Protein AF-A0A7S2BYT8-F1 (afdb_monomer_lite)

Sequence (393 aa):
KITMNSSASRPVAQESTTLRAGLRQRKKKETPEDKERKNKELLTGVGEGGPAVGTDPTHGAGPMPENIWKCVNWSHREPVKARQEAASAVQFDFLLILTKPIIPLFMLLALGQVWNGLISSLFIGHALRRWVPQMSHEAHHLLCALCGAIHTLLGVSAKQVEDYANSAEGQVLHLAWSIGFKDILAIMHMCMLGSTTTAMSALGNEPSYAASFAGGIALRIAIAQDSVRGLGIIRMLGGRVETFLRSVGIVLDAAEEVVAYSGGGIGDCGGGPLRMLFGDGAPARWASVALKVWLMLLPALSAMQWLQRTIHAGRNVGKRWKFTRFVQRAMLAFLGIVQVFLIGRMELNASNGALDNFWVAMLIGCVGESLMATYDIRGPVRQILFLVLFLAI

pLDDT: mean 72.39, std 18.01, range [28.66, 96.56]

Organism: NCBI:txid327968

Radius of gyration: 27.65 Å; chains: 1; bounding box: 94×71×90 Å

Foldseek 3Di:
DDDDDDDDDDDDDDDDDDDDDDDDPDDDDQDPVNVVVVVVCVVPVDDPDDDDDPDDLQPFFPDQDPDPVVNVVGAGPCLQVLLLVLQQVCVLVLCLLLCLVPVQVVCCLVPLDRDDSVVVSVVVSVCSVPPDDRDGSLVSLQSLLQSLQVVQQQLDDPVLSVVSSPDDPDAFREGDHFDDPSLVLVLVSQLLSLLSSCQNSVGADDQGSLLSSLLNLLLNLLLLDPVNCVPVVSVVVSVVVQVVCVVSRHHYPRCCLQFPADQVDPPLPPWFPLCVVPNPDPRSVVVQVVVLVVLLVNLVVSLVNLVVVLVVLVVVPPDPPSVVVNVSSNSSSVSSVSVSVVSVSHRNRGDGHRSVVSSSVSSVSSVSSNVCNVVVPDDPSSVVSSVCSVVVD

Secondary structure (DSSP, 8-state):
--------------------S----------HHHHHHHHHHHHHS--TT---S---TTTTS-SPPSSHHHHHT---SSHHHHHHHHHHHHHHHHHHHHHTTHHHHHHHHHHS----HHHHHHHHHHHHHHHPPPPPHHHHHHHHHHHHHHHHHH---HHHHHHHHTSPTT--EEE-----HHHHHHHHHHHHHHHHHHHHHT-SSPPPHHHHHHHHHHHHHHHH-HHHHTSHHHHHHHHHHHHHHHHTTEEEPPTTTTT----S-TT-TT--HHHHHH-SSHHHHHHHHHHHHHHHHHHHHHHHHHHHHHHHHHTTTTSTTHHHHHHHHHHHHHHHHHHHHHHHH--TTS---HHHHHHHHHHHHHHHHHHHHHTT--THHHHHHHHHHHHH-

Structure (mmCIF, N/CA/C/O backbone):
data_AF-A0A7S2BYT8-F1
#
_entry.id   AF-A0A7S2BYT8-F1
#
loop_
_atom_site.group_PDB
_atom_site.id
_atom_site.type_symbol
_atom_site.label_atom_id
_atom_site.label_alt_id
_atom_site.label_comp_id
_atom_site.label_asym_id
_atom_site.label_entity_id
_atom_site.label_seq_id
_atom_site.pdbx_PDB_ins_code
_atom_site.Cartn_x
_atom_site.Cartn_y
_atom_site.Cartn_z
_atom_site.occupancy
_atom_site.B_iso_or_equiv
_atom_site.auth_seq_id
_atom_site.auth_comp_id
_atom_site.auth_asym_id
_atom_site.auth_atom_id
_atom_site.pdbx_PDB_model_num
ATOM 1 N N . LYS A 1 1 ? -62.767 -44.418 58.465 1.00 35.66 1 LYS A N 1
ATOM 2 C CA . LYS A 1 1 ? -61.473 -43.866 58.935 1.00 35.66 1 LYS A CA 1
ATOM 3 C C . LYS A 1 1 ? -61.222 -42.558 58.183 1.00 35.66 1 LYS A C 1
ATOM 5 O O . LYS A 1 1 ? -61.070 -42.618 56.979 1.00 35.66 1 LYS A O 1
ATOM 10 N N . ILE A 1 2 ? -61.298 -41.439 58.911 1.00 35.84 2 ILE A N 1
ATOM 11 C CA . ILE A 1 2 ? -60.624 -40.135 58.723 1.00 35.84 2 ILE A CA 1
ATOM 12 C C . ILE A 1 2 ? -60.634 -39.496 57.309 1.00 35.84 2 ILE A C 1
ATOM 14 O O . ILE A 1 2 ? -59.813 -39.805 56.457 1.00 35.84 2 ILE A O 1
ATOM 18 N N . THR A 1 3 ? -61.612 -38.602 57.132 1.00 30.55 3 THR A N 1
ATOM 19 C CA . THR A 1 3 ? -61.556 -37.177 56.720 1.00 30.55 3 THR A CA 1
ATOM 20 C C . THR A 1 3 ? -60.472 -36.574 55.796 1.00 30.55 3 THR A C 1
ATOM 22 O O . THR A 1 3 ? -59.283 -36.640 56.070 1.00 30.55 3 THR A O 1
ATOM 25 N N . MET A 1 4 ? -61.009 -35.733 54.888 1.00 30.84 4 MET A N 1
ATOM 26 C CA . MET A 1 4 ? -60.652 -34.334 54.540 1.00 30.84 4 MET A CA 1
ATOM 27 C C . MET A 1 4 ? -59.650 -33.999 53.415 1.00 30.84 4 MET A C 1
ATOM 29 O O . MET A 1 4 ? -58.454 -34.231 53.515 1.00 30.84 4 MET A O 1
ATOM 33 N N . ASN A 1 5 ? -60.214 -33.318 52.400 1.00 30.22 5 ASN A N 1
ATOM 34 C CA . ASN A 1 5 ? -59.832 -32.033 51.786 1.00 30.22 5 ASN A CA 1
ATOM 35 C C . ASN A 1 5 ? -58.356 -31.600 51.789 1.00 30.22 5 ASN A C 1
ATOM 37 O O . ASN A 1 5 ? -57.797 -31.358 52.851 1.00 30.22 5 ASN A O 1
ATOM 41 N N . SER A 1 6 ? -57.839 -31.220 50.611 1.00 31.66 6 SER A N 1
ATOM 42 C CA . SER A 1 6 ? -57.156 -29.926 50.446 1.00 31.66 6 SER A CA 1
ATOM 43 C C . SER A 1 6 ? -56.941 -29.547 48.974 1.00 31.66 6 SER A C 1
ATOM 45 O O . SER A 1 6 ? -56.678 -30.370 48.105 1.00 31.66 6 SER A O 1
ATOM 47 N N . SER A 1 7 ? -57.089 -28.249 48.766 1.00 29.41 7 SER A N 1
ATOM 48 C CA . SER A 1 7 ? -57.000 -27.378 47.603 1.00 29.41 7 SER A CA 1
ATOM 49 C C . SER A 1 7 ? -55.646 -27.274 46.881 1.00 29.41 7 SER A C 1
ATOM 51 O O . SER A 1 7 ? -54.592 -27.414 47.487 1.00 29.41 7 SER A O 1
ATOM 53 N N . ALA A 1 8 ? -55.752 -26.775 45.640 1.00 28.67 8 ALA A N 1
ATOM 54 C CA . ALA A 1 8 ? -54.852 -25.831 44.964 1.00 28.67 8 ALA A CA 1
ATOM 55 C C . ALA A 1 8 ? -53.431 -26.284 44.578 1.00 28.67 8 ALA A C 1
ATOM 57 O O . ALA A 1 8 ? -52.558 -26.474 45.414 1.00 28.67 8 ALA A O 1
ATOM 58 N N . SER A 1 9 ? -53.132 -26.234 43.276 1.00 32.62 9 SER A N 1
ATOM 59 C CA . SER A 1 9 ? -52.253 -25.197 42.696 1.00 32.62 9 SER A CA 1
ATOM 60 C C . SER A 1 9 ? -51.959 -25.468 41.213 1.00 32.62 9 SER A C 1
ATOM 62 O O . SER A 1 9 ? -51.656 -26.581 40.796 1.00 32.62 9 SER A O 1
ATOM 64 N N . ARG A 1 10 ? -52.068 -24.409 40.401 1.00 28.66 10 ARG A N 1
ATOM 65 C CA . ARG A 1 10 ? -51.548 -24.337 39.029 1.00 28.66 10 ARG A CA 1
ATOM 66 C C . ARG A 1 10 ? -50.018 -24.404 39.044 1.00 28.66 10 ARG A C 1
ATOM 68 O O . ARG A 1 10 ? -49.417 -23.746 39.892 1.00 28.66 10 ARG A O 1
ATOM 75 N N . PRO A 1 11 ? -49.412 -24.929 37.972 1.00 34.69 11 PRO A N 1
ATOM 76 C CA . PRO A 1 11 ? -48.215 -24.328 37.419 1.00 34.69 11 PRO A CA 1
ATOM 77 C C . PRO A 1 11 ? -48.515 -23.686 36.061 1.00 34.69 11 PRO A C 1
ATOM 79 O O . PRO A 1 11 ? -48.982 -24.310 35.111 1.00 34.69 11 PRO A O 1
ATOM 82 N N . VAL A 1 12 ? -48.230 -22.390 36.014 1.00 30.38 12 VAL A N 1
ATOM 83 C CA . VAL A 1 12 ? -47.932 -21.617 34.810 1.00 30.38 12 VAL A CA 1
ATOM 84 C C . VAL A 1 12 ? -46.580 -22.094 34.276 1.00 30.38 12 VAL A C 1
ATOM 86 O O . VAL A 1 12 ? -45.633 -22.116 35.056 1.00 30.38 12 VAL A O 1
ATOM 89 N N . ALA A 1 13 ? -46.489 -22.427 32.983 1.00 29.41 13 ALA A N 1
ATOM 90 C CA . ALA A 1 13 ? -45.403 -22.046 32.061 1.00 29.41 13 ALA A CA 1
ATOM 91 C C . ALA A 1 13 ? -45.351 -22.979 30.837 1.00 29.41 13 ALA A C 1
ATOM 93 O O . ALA A 1 13 ? -45.158 -24.179 30.985 1.00 29.41 13 ALA A O 1
ATOM 94 N N . GLN A 1 14 ? -45.445 -22.412 29.631 1.00 30.28 14 GLN A N 1
ATOM 95 C CA . GLN A 1 14 ? -44.330 -22.292 28.674 1.00 30.28 14 GLN A CA 1
ATOM 96 C C . GLN A 1 14 ? -44.887 -21.991 27.275 1.00 30.28 14 GLN A C 1
ATOM 98 O O . GLN A 1 14 ? -45.124 -22.888 26.473 1.00 30.28 14 GLN A O 1
ATOM 103 N N . GLU A 1 15 ? -45.056 -20.704 26.969 1.00 30.25 15 GLU A N 1
ATOM 104 C CA . GLU A 1 15 ? -45.184 -20.245 25.586 1.00 30.25 15 GLU A CA 1
ATOM 105 C C . GLU A 1 15 ? -43.795 -19.898 25.035 1.00 30.25 15 GLU A C 1
ATOM 107 O O . GLU A 1 15 ? -43.115 -18.973 25.481 1.00 30.25 15 GLU A O 1
ATOM 112 N N . SER A 1 16 ? -43.379 -20.753 24.102 1.00 32.94 16 SER A N 1
ATOM 113 C CA . SER A 1 16 ? -42.580 -20.512 22.898 1.00 32.94 16 SER A CA 1
ATOM 114 C C . SER A 1 16 ? -41.563 -19.361 22.887 1.00 32.94 16 SER A C 1
ATOM 116 O O . SER A 1 16 ? -41.857 -18.188 22.653 1.00 32.94 16 SER A O 1
ATOM 118 N N . THR A 1 17 ? -40.302 -19.777 22.943 1.00 35.19 17 THR A N 1
ATOM 119 C CA . THR A 1 17 ? -39.121 -19.129 22.371 1.00 35.19 17 THR A CA 1
ATOM 120 C C . THR A 1 17 ? -39.248 -18.889 20.862 1.00 35.19 17 THR A C 1
ATOM 122 O O . THR A 1 17 ? -38.804 -19.707 20.066 1.00 35.19 17 THR A O 1
ATOM 125 N N . THR A 1 18 ? -39.748 -17.724 20.466 1.00 36.09 18 THR A N 1
ATOM 126 C CA . THR A 1 18 ? -39.508 -17.136 19.136 1.00 36.09 18 THR A CA 1
ATOM 127 C C . THR A 1 18 ? -39.785 -15.645 19.234 1.00 36.09 18 THR A C 1
ATOM 129 O O . THR A 1 18 ? -40.940 -15.257 19.182 1.00 36.09 18 THR A O 1
ATOM 132 N N . LEU A 1 19 ? -38.736 -14.841 19.473 1.00 35.00 19 LEU A N 1
ATOM 133 C CA . LEU A 1 19 ? -38.601 -13.386 19.223 1.00 35.00 19 LEU A CA 1
ATOM 134 C C . LEU A 1 19 ? -37.471 -12.826 20.114 1.00 35.00 19 LEU A C 1
ATOM 136 O O . LEU A 1 19 ? -37.696 -12.171 21.130 1.00 35.00 19 LEU A O 1
ATOM 140 N N . ARG A 1 20 ? -36.210 -13.107 19.760 1.00 34.44 20 ARG A N 1
ATOM 141 C CA . ARG A 1 20 ? -35.037 -12.529 20.449 1.00 34.44 20 ARG A CA 1
ATOM 142 C C . ARG A 1 20 ? -33.909 -12.132 19.491 1.00 34.44 20 ARG A C 1
ATOM 144 O O . ARG A 1 20 ? -32.735 -12.342 19.771 1.00 34.44 20 ARG A O 1
ATOM 151 N N . ALA A 1 21 ? -34.268 -11.504 18.374 1.00 39.38 21 ALA A N 1
ATOM 152 C CA . ALA A 1 21 ? -33.328 -10.859 17.457 1.00 39.38 21 ALA A CA 1
ATOM 153 C C . ALA A 1 21 ? -33.756 -9.398 17.239 1.00 39.38 21 ALA A C 1
ATOM 155 O O . ALA A 1 21 ? -34.408 -9.063 16.260 1.00 39.38 21 ALA A O 1
ATOM 156 N N . GLY A 1 22 ? -33.462 -8.532 18.213 1.00 39.66 22 GLY A N 1
ATOM 157 C CA . GLY A 1 22 ? -33.889 -7.130 18.147 1.00 39.66 22 GLY A CA 1
ATOM 158 C C . GLY A 1 22 ? -33.579 -6.285 19.380 1.00 39.66 22 GLY A C 1
ATOM 159 O O . GLY A 1 22 ? -34.339 -5.378 19.699 1.00 39.66 22 GLY A O 1
ATOM 160 N N . LEU A 1 23 ? -32.486 -6.555 20.102 1.00 37.31 23 LEU A N 1
ATOM 161 C CA . LEU A 1 23 ? -32.056 -5.688 21.204 1.00 37.31 23 LEU A CA 1
ATOM 162 C C . LEU A 1 23 ? -31.049 -4.652 20.701 1.00 37.31 23 LEU A C 1
ATOM 164 O O . LEU A 1 23 ? -29.837 -4.780 20.866 1.00 37.31 23 LEU A O 1
ATOM 168 N N . ARG A 1 24 ? -31.601 -3.582 20.111 1.00 42.53 24 ARG A N 1
ATOM 169 C CA . ARG A 1 24 ? -31.005 -2.242 20.157 1.00 42.53 24 ARG A CA 1
ATOM 170 C C . ARG A 1 24 ? -30.608 -1.955 21.605 1.00 42.53 24 ARG A C 1
ATOM 172 O O . ARG A 1 24 ? -31.436 -2.082 22.507 1.00 42.53 24 ARG A O 1
ATOM 179 N N . GLN A 1 25 ? -29.359 -1.549 21.818 1.00 39.81 25 GLN A N 1
ATOM 180 C CA . GLN A 1 25 ? -28.901 -1.008 23.092 1.00 39.81 25 GLN A CA 1
ATOM 181 C C . GLN A 1 25 ? -29.835 0.136 23.510 1.00 39.81 25 GLN A C 1
ATOM 183 O O . GLN A 1 25 ? -29.824 1.222 22.930 1.00 39.81 25 GLN A O 1
ATOM 188 N N . ARG A 1 26 ? -30.691 -0.125 24.501 1.00 39.91 26 ARG A N 1
ATOM 189 C CA . ARG A 1 26 ? -31.481 0.901 25.178 1.00 39.91 26 ARG A CA 1
ATOM 190 C C . ARG A 1 26 ? -30.476 1.835 25.854 1.00 39.91 26 ARG A C 1
ATOM 192 O O . ARG A 1 26 ? -29.801 1.416 26.793 1.00 39.91 26 ARG A O 1
ATOM 199 N N . LYS A 1 27 ? -30.361 3.080 25.373 1.00 49.31 27 LYS A N 1
ATOM 200 C CA . LYS A 1 27 ? -29.723 4.163 26.136 1.00 49.31 27 LYS A CA 1
ATOM 201 C C . LYS A 1 27 ? -30.329 4.138 27.540 1.00 49.31 27 LYS A C 1
ATOM 203 O O . LYS A 1 27 ? -31.553 4.166 27.681 1.00 49.31 27 LYS A O 1
ATOM 208 N N . LYS A 1 28 ? -29.474 4.005 28.556 1.00 49.78 28 LYS A N 1
ATOM 209 C CA . LYS A 1 28 ? -29.864 4.060 29.968 1.00 49.78 28 LYS A CA 1
ATOM 210 C C . LYS A 1 28 ? -30.660 5.357 30.165 1.00 49.78 28 LYS A C 1
ATOM 212 O O . LYS A 1 28 ? -30.205 6.414 29.738 1.00 49.78 28 LYS A O 1
ATOM 217 N N . LYS A 1 29 ? -31.878 5.257 30.702 1.00 47.19 29 LYS A N 1
ATOM 218 C CA . LYS A 1 29 ? -32.742 6.412 30.980 1.00 47.19 29 LYS A CA 1
ATOM 219 C C . LYS A 1 29 ? -32.016 7.255 32.036 1.00 47.19 29 LYS A C 1
ATOM 221 O O . LYS A 1 29 ? -31.912 6.799 33.169 1.00 47.19 29 LYS A O 1
ATOM 226 N N . GLU A 1 30 ? -31.441 8.390 31.630 1.00 51.91 30 GLU A N 1
ATOM 227 C CA . GLU A 1 30 ? -30.814 9.363 32.542 1.00 51.91 30 GLU A CA 1
ATOM 228 C C . GLU A 1 30 ? -31.842 9.743 33.618 1.00 51.91 30 GLU A C 1
ATOM 230 O O . GLU A 1 30 ? -32.995 10.063 33.297 1.00 51.91 30 GLU A O 1
ATOM 235 N N . THR A 1 31 ? -31.445 9.648 34.885 1.00 74.06 31 THR A N 1
ATOM 236 C CA . THR A 1 31 ? -32.266 10.078 36.019 1.00 74.06 31 THR A CA 1
ATOM 237 C C . THR A 1 31 ? -32.352 11.611 36.048 1.00 74.06 31 THR A C 1
ATOM 239 O O . THR A 1 31 ? -31.497 12.296 35.481 1.00 74.06 31 THR A O 1
ATOM 242 N N . PRO A 1 32 ? -33.396 12.190 36.666 1.00 66.69 32 PRO A N 1
ATOM 243 C CA . PRO A 1 32 ? -33.512 13.643 36.811 1.00 66.69 32 PRO A CA 1
ATOM 244 C C . PRO A 1 32 ? -32.309 14.261 37.545 1.00 66.69 32 PRO A C 1
ATOM 246 O O . PRO A 1 32 ? -31.858 15.334 37.156 1.00 66.69 32 PRO A O 1
ATOM 249 N N . GLU A 1 33 ? -31.717 13.535 38.494 1.00 68.81 33 GLU A N 1
ATOM 250 C CA . GLU A 1 33 ? -30.487 13.924 39.200 1.00 68.81 33 GLU A CA 1
ATOM 251 C C . GLU A 1 33 ? -29.271 14.020 38.260 1.00 68.81 33 GLU A C 1
ATOM 253 O O . GLU A 1 33 ? -28.490 14.968 38.350 1.00 68.81 33 GLU A O 1
ATOM 258 N N . ASP A 1 34 ? -29.140 13.098 37.297 1.00 65.88 34 ASP A N 1
ATOM 259 C CA . ASP A 1 34 ? -28.064 13.134 36.298 1.00 65.88 34 ASP A CA 1
ATOM 260 C C . ASP A 1 34 ? -28.212 14.338 35.352 1.00 65.88 34 ASP A C 1
ATOM 262 O O . ASP A 1 34 ? -27.218 14.959 34.969 1.00 65.88 34 ASP A O 1
ATOM 266 N N . LYS A 1 35 ? -29.449 14.715 34.996 1.00 73.19 35 LYS A N 1
ATOM 267 C CA . LYS A 1 35 ? -29.715 15.912 34.179 1.00 73.19 35 LYS A CA 1
ATOM 268 C C . LYS A 1 35 ? -29.424 17.204 34.931 1.00 73.19 35 LYS A C 1
ATOM 270 O O . LYS A 1 35 ? -28.887 18.139 34.341 1.00 73.19 35 LYS A O 1
ATOM 275 N N . GLU A 1 36 ? -29.765 17.259 36.213 1.00 70.12 36 GLU A N 1
ATOM 276 C CA . GLU A 1 36 ? -29.539 18.439 37.043 1.00 70.12 36 GLU A CA 1
ATOM 277 C C . GLU A 1 36 ? -28.046 18.648 37.329 1.00 70.12 36 GLU A C 1
ATOM 279 O O . GLU A 1 36 ? -27.558 19.779 37.263 1.00 70.12 36 GLU A O 1
ATOM 284 N N . ARG A 1 37 ? -27.285 17.559 37.515 1.00 68.31 37 ARG A N 1
ATOM 285 C CA . ARG A 1 37 ? -25.819 17.611 37.620 1.00 68.31 37 ARG A CA 1
ATOM 286 C C . ARG A 1 37 ? -25.174 18.141 36.339 1.00 68.31 37 ARG A C 1
ATOM 288 O O . ARG A 1 37 ? -24.348 19.044 36.398 1.00 68.31 37 ARG A O 1
ATOM 295 N N . LYS A 1 38 ? -25.622 17.655 35.180 1.00 66.88 38 LYS A N 1
ATOM 296 C CA . LYS A 1 38 ? -25.118 18.072 33.861 1.00 66.88 38 LYS A CA 1
ATOM 297 C C . LYS A 1 38 ? -25.449 19.533 33.533 1.00 66.88 38 LYS A C 1
ATOM 299 O O . LYS A 1 38 ? -24.630 20.229 32.945 1.00 66.88 38 LYS A O 1
ATOM 304 N N . ASN A 1 39 ? -26.623 20.019 33.943 1.00 70.44 39 ASN A N 1
ATOM 305 C CA . ASN A 1 39 ? -26.985 21.434 33.806 1.00 70.44 39 ASN A CA 1
ATOM 306 C C . ASN A 1 39 ? -26.178 22.337 34.747 1.00 70.44 39 ASN A C 1
ATOM 308 O O . ASN A 1 39 ? -25.783 23.424 34.335 1.00 70.44 39 ASN A O 1
ATOM 312 N N . LYS A 1 40 ? -25.892 21.893 35.980 1.00 65.06 40 LYS A N 1
ATOM 313 C CA . LYS A 1 40 ? -24.978 22.614 36.879 1.00 65.06 40 LYS A CA 1
ATOM 314 C C . LYS A 1 40 ? -23.565 22.687 36.302 1.00 65.06 40 LYS A C 1
ATOM 316 O O . LYS A 1 40 ? -22.995 23.768 36.300 1.00 65.06 40 LYS A O 1
ATOM 321 N N . GLU A 1 41 ? -23.050 21.592 35.742 1.00 61.78 41 GLU A N 1
ATOM 322 C CA . GLU A 1 41 ? -21.736 21.548 35.078 1.00 61.78 41 GLU A CA 1
ATOM 323 C C . GLU A 1 41 ? -21.664 22.468 33.837 1.00 61.78 41 GLU A C 1
ATOM 325 O O . GLU A 1 41 ? -20.648 23.124 33.615 1.00 61.78 41 GLU A O 1
ATOM 330 N N . LEU A 1 42 ? -22.747 22.578 33.056 1.00 55.38 42 LEU A N 1
ATOM 331 C CA . LEU A 1 42 ? -22.828 23.481 31.895 1.00 55.38 42 LEU A CA 1
ATOM 332 C C . LEU A 1 42 ? -22.886 24.968 32.277 1.00 55.38 42 LEU A C 1
ATOM 334 O O . LEU A 1 42 ? -22.424 25.809 31.510 1.00 55.38 42 LEU A O 1
ATOM 338 N N . LEU A 1 43 ? -23.459 25.296 33.437 1.00 55.62 43 LEU A N 1
ATOM 339 C CA . LEU A 1 43 ? -23.629 26.677 33.899 1.00 55.62 43 LEU A CA 1
ATOM 340 C C . LEU A 1 43 ? -22.423 27.205 34.682 1.00 55.62 43 LEU A C 1
ATOM 342 O O . LEU A 1 43 ? -22.191 28.411 34.678 1.00 55.62 43 LEU A O 1
ATOM 346 N N . THR A 1 44 ? -21.657 26.342 35.355 1.00 53.16 44 THR A N 1
ATOM 347 C CA . THR A 1 44 ? -20.528 26.785 36.186 1.00 53.16 44 THR A CA 1
ATOM 348 C C . THR A 1 44 ? -19.197 26.848 35.448 1.00 53.16 44 THR A C 1
ATOM 350 O O . THR A 1 44 ? -18.271 27.447 35.983 1.00 53.16 44 THR A O 1
ATOM 353 N N . GLY A 1 45 ? -19.058 26.252 34.255 1.00 45.59 45 GLY A N 1
ATOM 354 C CA . GLY A 1 45 ? -17.836 26.327 33.432 1.00 45.59 45 GLY A CA 1
ATOM 355 C C . GLY A 1 45 ? -16.558 25.764 34.082 1.00 45.59 45 GLY A C 1
ATOM 356 O O . GLY A 1 45 ? -15.499 25.762 33.462 1.00 45.59 45 GLY A O 1
ATOM 357 N N . VAL A 1 46 ? -16.651 25.263 35.314 1.00 46.47 46 VAL A N 1
ATOM 358 C CA . VAL A 1 46 ? -15.565 24.700 36.116 1.00 46.47 46 VAL A CA 1
ATOM 359 C C . VAL A 1 46 ? -15.976 23.277 36.470 1.00 46.47 46 VAL A C 1
ATOM 361 O O . VAL A 1 46 ? -16.462 22.984 37.559 1.00 46.47 46 VAL A O 1
ATOM 364 N N . GLY A 1 47 ? -15.853 22.399 35.481 1.00 38.00 47 GLY A N 1
ATOM 365 C CA . GLY A 1 47 ? -15.931 20.957 35.650 1.00 38.00 47 GLY A CA 1
ATOM 366 C C . GLY A 1 47 ? -14.626 20.352 35.161 1.00 38.00 47 GLY A C 1
ATOM 367 O O . GLY A 1 47 ? -14.321 20.410 33.970 1.00 38.00 47 GLY A O 1
ATOM 368 N N . GLU A 1 48 ? -13.842 19.786 36.076 1.00 43.78 48 GLU A N 1
ATOM 369 C CA . GLU A 1 48 ? -12.711 18.935 35.723 1.00 43.78 48 GLU A CA 1
ATOM 370 C C . GLU A 1 48 ? -13.204 17.775 34.839 1.00 43.78 48 GLU A C 1
ATOM 372 O O . GLU A 1 48 ? -13.931 16.889 35.283 1.00 43.78 48 GLU A O 1
ATOM 377 N N . GLY A 1 49 ? -12.785 17.772 33.570 1.00 38.22 49 GLY A N 1
ATOM 378 C CA . GLY A 1 49 ? -12.752 16.563 32.745 1.00 38.22 49 GLY A CA 1
ATOM 379 C C . GLY A 1 49 ? -14.016 16.188 31.960 1.00 38.22 49 GLY A C 1
ATOM 380 O O . GLY A 1 49 ? -14.384 15.015 31.946 1.00 38.22 49 GLY A O 1
ATOM 381 N N . GLY A 1 50 ? -14.624 17.119 31.219 1.00 28.84 50 GLY A N 1
ATOM 382 C CA . GLY A 1 50 ? -15.600 16.802 30.162 1.00 28.84 50 GLY A CA 1
ATOM 383 C C . GLY A 1 50 ? -15.514 17.796 28.994 1.00 28.84 50 GLY A C 1
ATOM 384 O O . GLY A 1 50 ? -15.410 18.991 29.252 1.00 28.84 50 GLY A O 1
ATOM 385 N N . PRO A 1 51 ? -15.505 17.351 27.720 1.00 36.22 51 PRO A N 1
ATOM 386 C CA . PRO A 1 51 ? -15.148 18.211 26.595 1.00 36.22 51 PRO A CA 1
ATOM 387 C C . PRO A 1 51 ? -16.262 19.216 26.289 1.00 36.22 51 PRO A C 1
ATOM 389 O O . PRO A 1 51 ? -17.395 18.839 25.979 1.00 36.22 51 PRO A O 1
ATOM 392 N N . ALA A 1 52 ? -15.913 20.500 26.355 1.00 33.34 52 ALA A N 1
ATOM 393 C CA . ALA A 1 52 ? -16.723 21.589 25.841 1.00 33.34 52 ALA A CA 1
ATOM 394 C C . ALA A 1 52 ? -16.819 21.505 24.309 1.00 33.34 52 ALA A C 1
ATOM 396 O O . ALA A 1 52 ? -15.883 21.108 23.613 1.00 33.34 52 ALA A O 1
ATOM 397 N N . VAL A 1 53 ? -17.987 21.882 23.797 1.00 38.19 53 VAL A N 1
ATOM 398 C CA . VAL A 1 53 ? -18.307 22.004 22.373 1.00 38.19 53 VAL A CA 1
ATOM 399 C C . VAL A 1 53 ? -17.336 23.003 21.736 1.00 38.19 53 VAL A C 1
ATOM 401 O O . VAL A 1 53 ? -17.413 24.197 21.997 1.00 38.19 53 VAL A O 1
ATOM 404 N N . GLY A 1 54 ? -16.397 22.487 20.941 1.00 35.62 54 GLY A N 1
ATOM 405 C CA . GLY A 1 54 ? -15.291 23.254 20.353 1.00 35.62 54 GLY A CA 1
ATOM 406 C C . GLY A 1 54 ? -13.950 22.515 20.375 1.00 35.62 54 GLY A C 1
ATOM 407 O O . GLY A 1 54 ? -12.901 23.147 20.359 1.00 35.62 54 GLY A O 1
ATOM 408 N N . THR A 1 55 ? -13.967 21.183 20.461 1.00 34.03 55 THR A N 1
ATOM 409 C CA . THR A 1 55 ? -12.762 20.362 20.572 1.00 34.03 55 THR A CA 1
ATOM 410 C C . THR A 1 55 ? -11.923 20.430 19.302 1.00 34.03 55 THR A C 1
ATOM 412 O O . THR A 1 55 ? -12.250 19.804 18.292 1.00 34.03 55 THR A O 1
ATOM 415 N N . ASP A 1 56 ? -10.826 21.172 19.409 1.00 38.78 56 ASP A N 1
ATOM 416 C CA . ASP A 1 56 ? -9.601 21.025 18.632 1.00 38.78 56 ASP A CA 1
ATOM 417 C C . ASP A 1 56 ? -9.296 19.522 18.408 1.00 38.78 56 ASP A C 1
ATOM 419 O O . ASP A 1 56 ? -9.416 18.727 19.350 1.00 38.78 56 ASP A O 1
ATOM 423 N N . PRO A 1 57 ? -8.907 19.079 17.196 1.00 43.56 57 PRO A N 1
ATOM 424 C CA . PRO A 1 57 ? -8.673 17.665 16.877 1.00 43.56 57 PRO A CA 1
ATOM 425 C C . PRO A 1 57 ? -7.468 17.028 17.606 1.00 43.56 57 PRO A C 1
ATOM 427 O O . PRO A 1 57 ? -7.071 15.916 17.278 1.00 43.56 57 PRO A O 1
ATOM 430 N N . THR A 1 58 ? -6.888 17.689 18.609 1.00 44.31 58 THR A N 1
ATOM 431 C CA . THR A 1 58 ? -5.736 17.233 19.408 1.00 44.31 58 THR A CA 1
ATOM 432 C C . THR A 1 58 ? -6.127 16.490 20.693 1.00 44.31 58 THR A C 1
ATOM 434 O O . THR A 1 58 ? -5.289 16.259 21.568 1.00 44.31 58 THR A O 1
ATOM 437 N N . HIS A 1 59 ? -7.390 16.081 20.846 1.00 45.69 59 HIS A N 1
ATOM 438 C CA . HIS A 1 59 ? -7.870 15.459 22.080 1.00 45.69 59 HIS A CA 1
ATOM 439 C C . HIS A 1 59 ? -7.390 14.009 22.274 1.00 45.69 59 HIS A C 1
ATOM 441 O O . HIS A 1 59 ? -8.132 13.047 22.091 1.00 45.69 59 HIS A O 1
ATOM 447 N N . GLY A 1 60 ? -6.168 13.866 22.791 1.00 49.66 60 GLY A N 1
ATOM 448 C CA . GLY A 1 60 ? -5.814 12.718 23.632 1.00 49.66 60 GLY A CA 1
ATOM 449 C C . GLY A 1 60 ? -4.334 12.358 23.713 1.00 49.66 60 GLY A C 1
ATOM 450 O O . GLY A 1 60 ? -3.956 11.547 24.564 1.00 49.66 60 GLY A O 1
ATOM 451 N N . ALA A 1 61 ? -3.489 13.010 22.924 1.00 50.62 61 ALA A N 1
ATOM 452 C CA . ALA A 1 61 ? -2.059 13.058 23.156 1.00 50.62 61 ALA A CA 1
ATOM 453 C C . ALA A 1 61 ? -1.683 14.546 23.240 1.00 50.62 61 ALA A C 1
ATOM 455 O O . ALA A 1 61 ? -1.985 15.302 22.323 1.00 50.62 61 ALA A O 1
ATOM 456 N N . GLY A 1 62 ? -1.151 14.995 24.387 1.00 52.56 62 GLY A N 1
ATOM 457 C CA . GLY A 1 62 ? -0.774 16.405 24.605 1.00 52.56 62 GLY A CA 1
ATOM 458 C C . GLY A 1 62 ? 0.217 16.920 23.547 1.00 52.56 62 GLY A C 1
ATOM 459 O O . GLY A 1 62 ? 0.646 16.129 22.714 1.00 52.56 62 GLY A O 1
ATOM 460 N N . PRO A 1 63 ? 0.617 18.205 23.560 1.00 57.91 63 PRO A N 1
ATOM 461 C CA . PRO A 1 63 ? 1.494 18.772 22.528 1.00 57.91 63 PRO A CA 1
ATOM 462 C C . PRO A 1 63 ? 2.711 17.877 22.249 1.00 57.91 63 PRO A C 1
ATOM 464 O O . PRO A 1 63 ? 3.261 17.275 23.179 1.00 57.91 63 PRO A O 1
ATOM 467 N N . MET A 1 64 ? 3.096 17.769 20.969 1.00 53.41 64 MET A N 1
ATOM 468 C CA . MET A 1 64 ? 4.224 16.933 20.551 1.00 53.41 64 MET A CA 1
ATOM 469 C C . MET A 1 64 ? 5.455 17.295 21.399 1.00 53.41 64 MET A C 1
ATOM 471 O O . MET A 1 64 ? 5.803 18.475 21.468 1.00 53.41 64 MET A O 1
ATOM 475 N N . PRO A 1 65 ? 6.097 16.329 22.079 1.00 61.34 65 PRO A N 1
ATOM 476 C CA . PRO A 1 65 ? 7.222 16.641 22.947 1.00 61.34 65 PRO A CA 1
ATOM 477 C C . PRO A 1 65 ? 8.383 17.252 22.159 1.00 61.34 65 PRO A C 1
ATOM 479 O O . PRO A 1 65 ? 8.745 16.761 21.097 1.00 61.34 65 PRO A O 1
ATOM 482 N N . GLU A 1 66 ? 9.040 18.266 22.716 1.00 68.38 66 GLU A N 1
ATOM 483 C CA . GLU A 1 66 ? 10.212 18.887 22.074 1.00 68.38 66 GLU A CA 1
ATOM 484 C C . GLU A 1 66 ? 11.451 17.971 22.077 1.00 68.38 66 GLU A C 1
ATOM 486 O O . GLU A 1 66 ? 12.385 18.153 21.303 1.00 68.38 66 GLU A O 1
ATOM 491 N N . ASN A 1 67 ? 11.474 16.961 22.952 1.00 64.56 67 ASN A N 1
ATOM 492 C CA . ASN A 1 67 ? 12.593 16.033 23.078 1.00 64.56 67 ASN A CA 1
ATOM 493 C C . ASN A 1 67 ? 12.320 14.737 22.298 1.00 64.56 67 ASN A C 1
ATOM 495 O O . ASN A 1 67 ? 11.345 14.038 22.579 1.00 64.56 67 ASN A O 1
ATOM 499 N N . ILE A 1 68 ? 13.244 14.371 21.404 1.00 62.66 68 ILE A N 1
ATOM 500 C CA . ILE A 1 68 ? 13.201 13.159 20.565 1.00 62.66 68 ILE A CA 1
ATOM 501 C C . ILE A 1 68 ? 12.927 11.897 21.400 1.00 62.66 68 ILE A C 1
ATOM 503 O O . ILE A 1 68 ? 12.104 11.065 21.024 1.00 62.66 68 ILE A O 1
ATOM 507 N N . TRP A 1 69 ? 13.538 11.770 22.580 1.00 58.00 69 TRP A N 1
ATOM 508 C CA . TRP A 1 69 ? 13.344 10.614 23.463 1.00 58.00 69 TRP A CA 1
ATOM 509 C C . TRP A 1 69 ? 11.986 10.612 24.169 1.00 58.00 69 TRP A C 1
ATOM 511 O O . TRP A 1 69 ? 11.462 9.554 24.518 1.00 58.00 69 TRP A O 1
ATOM 521 N N . LYS A 1 70 ? 11.381 11.790 24.364 1.00 55.25 70 LYS A N 1
ATOM 522 C CA . LYS A 1 70 ? 10.008 11.899 24.868 1.00 55.25 70 LYS A CA 1
ATOM 523 C C . LYS A 1 70 ? 8.986 11.593 23.774 1.00 55.25 70 LYS A C 1
ATOM 525 O O . LYS A 1 70 ? 7.963 11.012 24.109 1.00 55.25 70 LYS A O 1
ATOM 530 N N . CYS A 1 71 ? 9.275 11.877 22.501 1.00 56.91 71 CYS A N 1
ATOM 531 C CA . CYS A 1 71 ? 8.437 11.441 21.374 1.00 56.91 71 CYS A CA 1
ATOM 532 C C . CYS A 1 71 ? 8.326 9.914 21.290 1.00 56.91 71 CYS A C 1
ATOM 534 O O . CYS A 1 71 ? 7.252 9.399 21.002 1.00 56.91 71 CYS A O 1
ATOM 536 N N . VAL A 1 72 ? 9.400 9.182 21.611 1.00 50.88 72 VAL A N 1
ATOM 537 C CA . VAL A 1 72 ? 9.391 7.705 21.649 1.00 50.88 72 VAL A CA 1
ATOM 538 C C . VAL A 1 72 ? 8.474 7.158 22.753 1.00 50.88 72 VAL A C 1
ATOM 540 O O . VAL A 1 72 ? 7.848 6.116 22.577 1.00 50.88 72 VAL A O 1
ATOM 543 N N . ASN A 1 73 ? 8.361 7.871 23.877 1.00 50.25 73 ASN A N 1
ATOM 544 C CA . ASN A 1 73 ? 7.520 7.489 25.019 1.00 50.25 73 ASN A CA 1
ATOM 545 C C . ASN A 1 73 ? 6.143 8.174 25.020 1.00 50.25 73 ASN A C 1
ATOM 547 O O . ASN A 1 73 ? 5.350 7.982 25.947 1.00 50.25 73 ASN A O 1
ATOM 551 N N . TRP A 1 74 ? 5.855 8.992 24.007 1.00 58.44 74 TRP A N 1
ATOM 552 C CA . TRP A 1 74 ? 4.592 9.701 23.889 1.00 58.44 74 TRP A CA 1
ATOM 553 C C . TRP A 1 74 ? 3.504 8.698 23.528 1.00 58.44 74 TRP A C 1
ATOM 555 O O . TRP A 1 74 ? 3.571 8.007 22.513 1.00 58.44 74 TRP A O 1
ATOM 565 N N . SER A 1 75 ? 2.513 8.570 24.405 1.00 60.38 75 SER A N 1
ATOM 566 C CA . SER A 1 75 ? 1.420 7.631 24.209 1.00 60.38 75 SER A CA 1
ATOM 567 C C . SER A 1 75 ? 0.089 8.309 24.469 1.00 60.38 75 SER A C 1
ATOM 569 O O . SER A 1 75 ? -0.121 8.993 25.470 1.00 60.38 75 SER A O 1
ATOM 571 N N . HIS A 1 76 ? -0.823 8.110 23.531 1.00 70.00 76 HIS A N 1
ATOM 572 C CA . HIS A 1 76 ? -2.206 8.520 23.669 1.00 70.00 76 HIS A CA 1
ATOM 573 C C . HIS A 1 76 ? -2.904 7.633 24.703 1.00 70.00 76 HIS A C 1
ATOM 575 O O . HIS A 1 76 ? -2.707 6.415 24.708 1.00 70.00 76 HIS A O 1
ATOM 581 N N . ARG A 1 77 ? -3.765 8.219 25.544 1.00 68.44 77 ARG A N 1
ATOM 582 C CA . ARG A 1 77 ? -4.449 7.501 26.640 1.00 68.44 77 ARG A CA 1
ATOM 583 C C . ARG A 1 77 ? -5.309 6.332 26.143 1.00 68.44 77 ARG A C 1
ATOM 585 O O . ARG A 1 77 ? -5.335 5.268 26.754 1.00 68.44 77 ARG A O 1
ATOM 592 N N . GLU A 1 78 ? -5.993 6.521 25.013 1.00 79.69 78 GLU A N 1
ATOM 593 C CA . GLU A 1 78 ? -6.860 5.512 24.380 1.00 79.69 78 GLU A CA 1
ATOM 594 C C . GLU A 1 78 ? -6.470 5.237 22.911 1.00 79.69 78 GLU A C 1
ATOM 596 O O . GLU A 1 78 ? -7.214 5.578 21.989 1.00 79.69 78 GLU A O 1
ATOM 601 N N . PRO A 1 79 ? -5.319 4.595 22.636 1.00 80.75 79 PRO A N 1
ATOM 602 C CA . PRO A 1 79 ? -4.765 4.532 21.282 1.00 80.75 79 PRO A CA 1
ATOM 603 C C . PRO A 1 79 ? -5.590 3.641 20.344 1.00 80.75 79 PRO A C 1
ATOM 605 O O . PRO A 1 79 ? -5.554 3.785 19.130 1.00 80.75 79 PRO A O 1
ATOM 608 N N . VAL A 1 80 ? -6.352 2.684 20.879 1.00 83.69 80 VAL A N 1
ATOM 609 C CA . VAL A 1 80 ? -7.263 1.855 20.069 1.00 83.69 80 VAL A CA 1
ATOM 610 C C . VAL A 1 80 ? -8.479 2.660 19.612 1.00 83.69 80 VAL A C 1
ATOM 612 O O . VAL A 1 80 ? -8.947 2.466 18.494 1.00 83.69 80 VAL A O 1
ATOM 615 N N . LYS A 1 81 ? -8.981 3.557 20.464 1.00 86.00 81 LYS A N 1
ATOM 616 C CA . LYS A 1 81 ? -10.149 4.380 20.161 1.00 86.00 81 LYS A CA 1
ATOM 617 C C . LYS A 1 81 ? -9.794 5.479 19.162 1.00 86.00 81 LYS A C 1
ATOM 619 O O . LYS A 1 81 ? -10.478 5.583 18.154 1.00 86.00 81 LYS A O 1
ATOM 624 N N . ALA A 1 82 ? -8.666 6.164 19.363 1.00 85.88 82 ALA A N 1
ATOM 625 C CA . ALA A 1 82 ? -8.161 7.177 18.435 1.00 85.88 82 ALA A CA 1
ATOM 626 C C . ALA A 1 82 ? -7.973 6.628 17.006 1.00 85.88 82 ALA A C 1
ATOM 628 O O . ALA A 1 82 ? -8.423 7.235 16.038 1.00 85.88 82 ALA A O 1
ATOM 629 N N . ARG A 1 83 ? -7.408 5.416 16.859 1.00 88.44 83 ARG A N 1
ATOM 630 C CA . ARG A 1 83 ? -7.327 4.733 15.548 1.00 88.44 83 ARG A CA 1
ATOM 631 C C . ARG A 1 83 ? -8.693 4.484 14.932 1.00 88.44 83 ARG A C 1
ATOM 633 O O . ARG A 1 83 ? -8.850 4.616 13.725 1.00 88.44 83 ARG A O 1
ATOM 640 N N . GLN A 1 84 ? -9.658 4.057 15.742 1.00 89.88 84 GLN A N 1
ATOM 641 C CA . GLN A 1 84 ? -10.992 3.733 15.252 1.00 89.88 84 GLN A CA 1
ATOM 642 C C . GLN A 1 84 ? -11.761 4.991 14.838 1.00 89.88 84 GLN A C 1
ATOM 644 O O . GLN A 1 84 ? -12.483 4.955 13.845 1.00 89.88 84 GLN A O 1
ATOM 649 N N . GLU A 1 85 ? -11.600 6.092 15.567 1.00 87.31 85 GLU A N 1
ATOM 650 C CA . GLU A 1 85 ? -12.178 7.393 15.227 1.00 87.31 85 GLU A CA 1
ATOM 651 C C . GLU A 1 85 ? -11.572 7.933 13.927 1.00 87.31 85 GLU A C 1
ATOM 653 O O . GLU A 1 85 ? -12.320 8.265 13.007 1.00 87.31 85 GLU A O 1
ATOM 658 N N . ALA A 1 86 ? -10.242 7.895 13.794 1.00 88.00 86 ALA A N 1
ATOM 659 C CA . ALA A 1 86 ? -9.553 8.266 12.560 1.00 88.00 86 ALA A CA 1
ATOM 660 C C . ALA A 1 86 ? -9.985 7.388 11.373 1.00 88.00 86 ALA A C 1
ATOM 662 O O . ALA A 1 86 ? -10.354 7.913 10.326 1.00 88.00 86 ALA A O 1
ATOM 663 N N . ALA A 1 87 ? -10.037 6.060 11.550 1.00 89.12 87 ALA A N 1
ATOM 664 C CA . ALA A 1 87 ? -10.527 5.136 10.526 1.00 89.12 87 ALA A CA 1
ATOM 665 C C . ALA A 1 87 ? -11.972 5.463 10.116 1.00 89.12 87 ALA A C 1
ATOM 667 O O . ALA A 1 87 ? -12.271 5.563 8.932 1.00 89.12 87 ALA A O 1
ATOM 668 N N . SER A 1 88 ? -12.860 5.704 11.081 1.00 87.56 88 SER A N 1
ATOM 669 C CA . SER A 1 88 ? -14.265 6.022 10.793 1.00 87.56 88 SER A CA 1
ATOM 670 C C . SER A 1 88 ? -14.413 7.326 10.007 1.00 87.56 88 SER A C 1
ATOM 672 O O . SER A 1 88 ? -15.287 7.421 9.150 1.00 87.56 88 SER A O 1
ATOM 674 N N . ALA A 1 89 ? -13.556 8.314 10.274 1.00 85.69 89 ALA A N 1
ATOM 675 C CA . ALA A 1 89 ? -13.579 9.595 9.582 1.00 85.69 89 ALA A CA 1
ATOM 676 C C . ALA A 1 89 ? -13.098 9.502 8.128 1.00 85.69 89 ALA A C 1
ATOM 678 O O . ALA A 1 89 ? -13.673 10.153 7.260 1.00 85.69 89 ALA A O 1
ATOM 679 N N . VAL A 1 90 ? -12.089 8.670 7.849 1.00 87.62 90 VAL A N 1
ATOM 680 C CA . VAL A 1 90 ? -11.541 8.510 6.490 1.00 87.62 90 VAL A CA 1
ATOM 681 C C . VAL A 1 90 ? -12.221 7.403 5.682 1.00 87.62 90 VAL A C 1
ATOM 683 O O . VAL A 1 90 ? -11.934 7.256 4.501 1.00 87.62 90 VAL A O 1
ATOM 686 N N . GLN A 1 91 ? -13.118 6.608 6.279 1.00 90.62 91 GLN A N 1
ATOM 687 C CA . GLN A 1 91 ? -13.694 5.414 5.644 1.00 90.62 91 GLN A CA 1
ATOM 688 C C . GLN A 1 91 ? -14.412 5.711 4.322 1.00 90.62 91 GLN A C 1
ATOM 690 O O . GLN A 1 91 ? -14.302 4.930 3.380 1.00 90.62 91 GLN A O 1
ATOM 695 N N . PHE A 1 92 ? -15.166 6.808 4.242 1.00 86.62 92 PHE A N 1
ATOM 696 C CA . PHE A 1 92 ? -15.886 7.145 3.014 1.00 86.62 92 PHE A CA 1
ATOM 697 C C . PHE A 1 92 ? -14.911 7.429 1.865 1.00 86.62 92 PHE A C 1
ATOM 699 O O . PHE A 1 92 ? -15.000 6.794 0.816 1.00 86.62 92 PHE A O 1
ATOM 706 N N . ASP A 1 93 ? -13.951 8.319 2.109 1.00 83.19 93 ASP A N 1
ATOM 707 C CA . ASP A 1 93 ? -12.909 8.713 1.159 1.00 83.19 93 ASP A CA 1
ATOM 708 C C . ASP A 1 93 ? -12.056 7.509 0.740 1.00 83.19 93 ASP A C 1
ATOM 710 O O . ASP A 1 93 ? -11.823 7.270 -0.445 1.00 83.19 93 ASP A O 1
ATOM 714 N N . PHE A 1 94 ? -11.675 6.690 1.721 1.00 87.25 94 PHE A N 1
ATOM 715 C CA . PHE A 1 94 ? -10.961 5.433 1.545 1.00 87.25 94 PHE A CA 1
ATOM 716 C C . PHE A 1 94 ? -11.668 4.478 0.579 1.00 87.25 94 PHE A C 1
ATOM 718 O O . PHE A 1 94 ? -11.081 4.022 -0.404 1.00 87.25 94 PHE A O 1
ATOM 725 N N . LEU A 1 95 ? -12.939 4.173 0.850 1.00 87.38 95 LEU A N 1
ATOM 726 C CA . LEU A 1 95 ? -13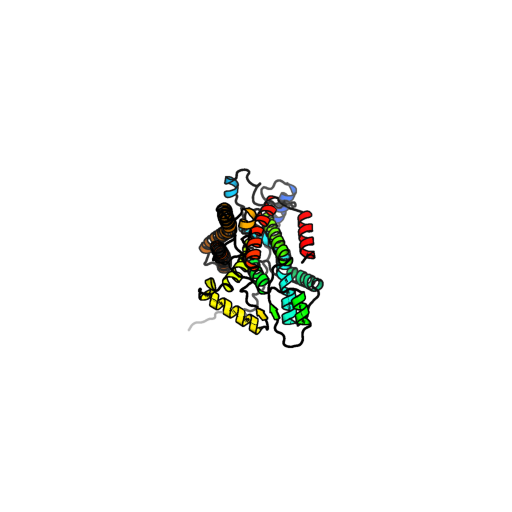.709 3.230 0.045 1.00 87.38 95 LEU A CA 1
ATOM 727 C C . LEU A 1 95 ? -13.999 3.790 -1.343 1.00 87.38 95 LEU A C 1
ATOM 729 O O . LEU A 1 95 ? -13.945 3.043 -2.318 1.00 87.38 95 LEU A O 1
ATOM 733 N N . LEU A 1 96 ? -14.273 5.089 -1.453 1.00 81.44 96 LEU A N 1
ATOM 734 C CA . LEU A 1 96 ? -14.527 5.737 -2.734 1.00 81.44 96 LEU A CA 1
ATOM 735 C C . LEU A 1 96 ? -13.309 5.629 -3.661 1.00 81.44 96 LEU A C 1
ATOM 737 O O . LEU A 1 96 ? -13.454 5.215 -4.809 1.00 81.44 96 LEU A O 1
ATOM 741 N N . ILE A 1 97 ? -12.111 5.929 -3.149 1.00 79.88 97 ILE A N 1
ATOM 742 C CA . ILE A 1 97 ? -10.862 5.829 -3.915 1.00 79.88 97 ILE A CA 1
ATOM 743 C C . ILE A 1 97 ? -10.595 4.383 -4.346 1.00 79.88 97 ILE A C 1
ATOM 745 O O . ILE A 1 97 ? -10.326 4.126 -5.518 1.00 79.88 97 ILE A O 1
ATOM 749 N N . LEU A 1 98 ? -10.678 3.429 -3.414 1.00 80.31 98 LEU A N 1
ATOM 750 C CA . LEU A 1 98 ? -10.301 2.040 -3.687 1.00 80.31 98 LEU A CA 1
ATOM 751 C C . LEU A 1 98 ? -11.286 1.290 -4.590 1.00 80.31 98 LEU A C 1
ATOM 753 O O . LEU A 1 98 ? -10.899 0.332 -5.259 1.00 80.31 98 LEU A O 1
ATOM 757 N N . THR A 1 99 ? -12.556 1.696 -4.613 1.00 77.19 99 THR A N 1
ATOM 758 C CA . THR A 1 99 ? -13.591 1.018 -5.409 1.00 77.19 99 THR A CA 1
ATOM 759 C C . THR A 1 99 ? -13.747 1.580 -6.819 1.00 77.19 99 THR A C 1
ATOM 761 O O . THR A 1 99 ? -14.230 0.866 -7.701 1.00 77.19 99 THR A O 1
ATOM 764 N N . LYS A 1 100 ? -13.280 2.811 -7.070 1.00 72.19 100 LYS A N 1
ATOM 765 C CA . LYS A 1 100 ? -13.366 3.479 -8.376 1.00 72.19 100 LYS A CA 1
ATOM 766 C C . LYS A 1 100 ? -12.824 2.644 -9.557 1.00 72.19 100 LYS A C 1
ATOM 768 O O . LYS A 1 100 ? -13.533 2.577 -10.557 1.00 72.19 100 LYS A O 1
ATOM 773 N N . PRO A 1 101 ? -11.665 1.954 -9.476 1.00 66.12 101 PRO A N 1
ATOM 774 C CA . PRO A 1 101 ? -11.178 1.136 -10.594 1.00 66.12 101 PRO A CA 1
ATOM 775 C C . PRO A 1 101 ? -11.840 -0.250 -10.696 1.00 66.12 101 PRO A C 1
ATOM 777 O O . PRO A 1 101 ? -11.818 -0.865 -11.757 1.00 66.12 101 PRO A O 1
ATOM 780 N N . ILE A 1 102 ? -12.426 -0.764 -9.610 1.00 70.69 102 ILE A N 1
ATOM 781 C CA . ILE A 1 102 ? -12.936 -2.146 -9.541 1.00 70.69 102 ILE A CA 1
ATOM 782 C C . ILE A 1 102 ? -14.373 -2.234 -10.060 1.00 70.69 102 ILE A C 1
ATOM 784 O O . ILE A 1 102 ? -14.759 -3.219 -10.687 1.00 70.69 102 ILE A O 1
ATOM 788 N N . ILE A 1 103 ? -15.186 -1.215 -9.795 1.00 71.81 103 ILE A N 1
ATOM 789 C CA . ILE A 1 103 ? -16.624 -1.290 -10.061 1.00 71.81 103 ILE A CA 1
ATOM 790 C C . ILE A 1 103 ? -16.963 -1.264 -11.554 1.00 71.81 103 ILE A C 1
ATOM 792 O O . ILE A 1 103 ? -17.767 -2.104 -11.957 1.00 71.81 103 ILE A O 1
ATOM 796 N N . PRO A 1 104 ? -16.350 -0.412 -12.397 1.00 65.31 104 PRO A N 1
ATOM 797 C CA . PRO A 1 104 ? -16.560 -0.483 -13.841 1.00 65.31 104 PRO A CA 1
ATOM 798 C C . PRO A 1 104 ? -16.224 -1.865 -14.411 1.00 65.31 104 PRO A C 1
ATOM 800 O O . PRO A 1 104 ? -16.965 -2.371 -15.246 1.00 65.31 104 PRO A O 1
ATOM 803 N N . LEU A 1 105 ? -15.175 -2.520 -13.897 1.00 67.69 105 LEU A N 1
ATOM 804 C CA . LEU A 1 105 ? -14.845 -3.886 -14.297 1.00 67.69 105 LEU A CA 1
ATOM 805 C C . LEU A 1 105 ? -15.916 -4.887 -13.853 1.00 67.69 105 LEU A C 1
ATOM 807 O O . LEU A 1 105 ? -16.329 -5.727 -14.644 1.00 67.69 105 LEU A O 1
ATOM 811 N N . PHE A 1 106 ? -16.377 -4.818 -12.603 1.00 72.44 106 PHE A N 1
ATOM 812 C CA . PHE A 1 106 ? -17.427 -5.722 -12.131 1.00 72.44 106 PHE A CA 1
ATOM 813 C C . PHE A 1 106 ? -18.728 -5.543 -12.926 1.00 72.44 106 PHE A C 1
ATOM 815 O O . PHE A 1 106 ? -19.367 -6.528 -13.280 1.00 72.44 106 PHE A O 1
ATOM 822 N N . MET A 1 107 ? -19.095 -4.301 -13.251 1.00 70.69 107 MET A N 1
ATOM 823 C CA . MET A 1 107 ? -20.249 -3.999 -14.102 1.00 70.69 107 MET A CA 1
ATOM 824 C C . MET A 1 107 ? -20.059 -4.538 -15.523 1.00 70.69 107 MET A C 1
ATOM 826 O O . MET A 1 107 ? -20.981 -5.152 -16.048 1.00 70.69 107 MET A O 1
ATOM 830 N N . LEU A 1 108 ? -18.869 -4.396 -16.116 1.00 69.44 108 LEU A N 1
ATOM 831 C CA . LEU A 1 108 ? -18.563 -4.985 -17.421 1.00 69.44 108 LEU A CA 1
ATOM 832 C C . LEU A 1 108 ? -18.707 -6.511 -17.395 1.00 69.44 108 LEU A C 1
ATOM 834 O O . LEU A 1 108 ? -19.390 -7.073 -18.241 1.00 69.44 108 LEU A O 1
ATOM 838 N N . LEU A 1 109 ? -18.091 -7.181 -16.421 1.00 70.94 109 LEU A N 1
ATOM 839 C CA . LEU A 1 109 ? -18.108 -8.644 -16.330 1.00 70.94 109 LEU A CA 1
ATOM 840 C C . LEU A 1 109 ? -19.510 -9.194 -16.042 1.00 70.94 109 LEU A C 1
ATOM 842 O O . LEU A 1 109 ? -19.863 -10.261 -16.531 1.00 70.94 109 LEU A O 1
ATOM 846 N N . ALA A 1 110 ? -20.302 -8.484 -15.236 1.00 75.62 110 ALA A N 1
ATOM 847 C CA . ALA A 1 110 ? -21.633 -8.932 -14.843 1.00 75.62 110 ALA A CA 1
ATOM 848 C C . ALA A 1 110 ? -22.726 -8.564 -15.858 1.00 75.62 110 ALA A C 1
ATOM 850 O O . ALA A 1 110 ? -23.701 -9.302 -15.981 1.00 75.62 110 ALA A O 1
ATOM 851 N N . LEU A 1 111 ? -22.603 -7.417 -16.536 1.00 76.56 111 LEU A N 1
ATOM 852 C CA . LEU A 1 111 ? -23.667 -6.828 -17.363 1.00 76.56 111 LEU A CA 1
ATOM 853 C C . LEU A 1 111 ? -23.277 -6.644 -18.836 1.00 76.56 111 LEU A C 1
ATOM 855 O O . LEU A 1 111 ? -24.132 -6.268 -19.632 1.00 76.56 111 LEU A O 1
ATOM 859 N N . GLY A 1 112 ? -22.009 -6.846 -19.203 1.00 67.88 112 GLY A N 1
ATOM 860 C CA . GLY A 1 112 ? -21.504 -6.602 -20.559 1.00 67.88 112 GLY A CA 1
ATOM 861 C C . GLY A 1 112 ? -21.517 -5.128 -20.977 1.00 67.88 112 GLY A C 1
ATOM 862 O O . GLY A 1 112 ? -21.439 -4.834 -22.164 1.00 67.88 112 GLY A O 1
ATOM 863 N N . GLN A 1 113 ? -21.657 -4.189 -20.033 1.00 67.94 113 GLN A N 1
ATOM 864 C CA . GLN A 1 113 ? -21.842 -2.764 -20.328 1.00 67.94 113 GLN A CA 1
ATOM 865 C C . GLN A 1 113 ? -20.856 -1.875 -19.571 1.00 67.94 113 GLN A C 1
ATOM 867 O O . GLN A 1 113 ? -20.643 -2.032 -18.367 1.00 67.94 113 GLN A O 1
ATOM 872 N N . VAL A 1 114 ? -20.325 -0.870 -20.272 1.00 67.69 114 VAL A N 1
ATOM 873 C CA . VAL A 1 114 ? -19.523 0.208 -19.681 1.00 67.69 114 VAL A CA 1
ATOM 874 C C . VAL A 1 114 ? -20.458 1.310 -19.195 1.00 67.69 114 VAL A C 1
ATOM 876 O O . VAL A 1 114 ? -21.149 1.956 -19.980 1.00 67.69 114 VAL A O 1
ATOM 879 N N . TRP A 1 115 ? -20.508 1.519 -17.881 1.00 67.56 115 TRP A N 1
ATOM 880 C CA . TRP A 1 115 ? -21.324 2.572 -17.280 1.00 67.56 115 TRP A CA 1
ATOM 881 C C . TRP A 1 115 ? -20.549 3.884 -17.193 1.00 67.56 115 TRP A C 1
ATOM 883 O O . TRP A 1 115 ? -19.340 3.900 -16.968 1.00 67.56 115 TRP A O 1
ATOM 893 N N . ASN A 1 116 ? -21.266 5.007 -17.282 1.00 71.44 116 ASN A N 1
ATOM 894 C CA . ASN A 1 116 ? -20.677 6.320 -17.043 1.00 71.44 116 ASN A CA 1
ATOM 895 C C . ASN A 1 116 ? -20.066 6.368 -15.626 1.00 71.44 116 ASN A C 1
ATOM 897 O O . ASN A 1 116 ? -20.756 6.128 -14.626 1.00 71.44 116 ASN A O 1
ATOM 901 N N . GLY A 1 117 ? -18.771 6.688 -15.533 1.00 67.62 117 GLY A N 1
ATOM 902 C CA . GLY A 1 117 ? -18.031 6.728 -14.268 1.00 67.62 117 GLY A CA 1
ATOM 903 C C . GLY A 1 117 ? -18.609 7.713 -13.244 1.00 67.62 117 GLY A C 1
ATOM 904 O O . GLY A 1 117 ? -18.562 7.456 -12.039 1.00 67.62 117 GLY A O 1
ATOM 905 N N . LEU A 1 118 ? -19.247 8.796 -13.699 1.00 70.69 118 LEU A N 1
ATOM 906 C CA . LEU A 1 118 ? -19.918 9.764 -12.832 1.00 70.69 118 LEU A CA 1
ATOM 907 C C . LEU A 1 118 ? -21.170 9.158 -12.180 1.00 70.69 118 LEU A C 1
ATOM 909 O O . LEU A 1 118 ? -21.332 9.223 -10.965 1.00 70.69 118 LEU A O 1
ATOM 913 N N . ILE A 1 119 ? -22.035 8.511 -12.966 1.00 74.44 119 ILE A N 1
ATOM 914 C CA . ILE A 1 119 ? -23.268 7.885 -12.456 1.00 74.44 119 ILE A CA 1
ATOM 915 C C . ILE A 1 119 ? -22.917 6.745 -11.498 1.00 74.44 1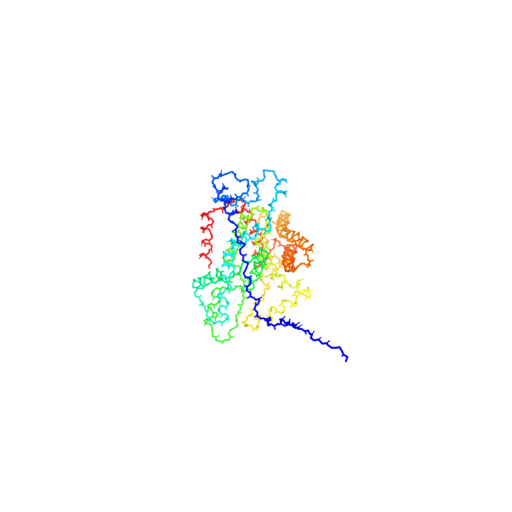19 ILE A C 1
ATOM 917 O O . ILE A 1 119 ? -23.484 6.640 -10.408 1.00 74.44 119 ILE A O 1
ATOM 921 N N . SER A 1 120 ? -21.924 5.945 -11.884 1.00 70.94 120 SER A N 1
ATOM 922 C CA . SER A 1 120 ? -21.394 4.866 -11.057 1.00 70.94 120 SER A CA 1
ATOM 923 C C . SER A 1 120 ? -20.902 5.421 -9.719 1.00 70.94 120 SER A C 1
ATOM 925 O O . SER A 1 120 ? -21.368 4.985 -8.670 1.00 70.94 120 SER A O 1
ATOM 927 N N . SER A 1 121 ? -20.039 6.443 -9.726 1.00 71.19 121 SER A N 1
ATOM 928 C CA . SER A 1 121 ? -19.484 7.026 -8.494 1.00 71.19 121 SER A CA 1
ATOM 929 C C . SER A 1 121 ? -20.537 7.663 -7.578 1.00 71.19 121 SER A C 1
ATOM 931 O O . SER A 1 121 ? -20.410 7.554 -6.358 1.00 71.19 121 SER A O 1
ATOM 933 N N . LEU A 1 122 ? -21.613 8.244 -8.123 1.00 78.25 122 LEU A N 1
ATOM 934 C CA . LEU A 1 122 ? -22.740 8.760 -7.334 1.00 78.25 122 LEU A CA 1
ATOM 935 C C . LEU A 1 122 ? -23.516 7.640 -6.629 1.00 78.25 122 LEU A C 1
ATOM 937 O O . LEU A 1 122 ? -23.778 7.735 -5.426 1.00 78.25 122 LEU A O 1
ATOM 941 N N . PHE A 1 123 ? -23.862 6.569 -7.352 1.00 77.94 123 PHE A N 1
ATOM 942 C CA . PHE A 1 123 ? -24.568 5.426 -6.768 1.00 77.94 123 PHE A CA 1
ATOM 943 C C . PHE A 1 123 ? -23.707 4.722 -5.716 1.00 77.94 123 PHE A C 1
ATOM 945 O O . PHE A 1 123 ? -24.178 4.416 -4.620 1.00 77.94 123 PHE A O 1
ATOM 952 N N . ILE A 1 124 ? -22.417 4.550 -6.014 1.00 76.75 124 ILE A N 1
ATOM 953 C CA . ILE A 1 124 ? -21.426 4.008 -5.084 1.00 76.75 124 ILE A CA 1
ATOM 954 C C . ILE A 1 124 ? -21.339 4.892 -3.847 1.00 76.75 124 ILE A C 1
ATOM 956 O O . ILE A 1 124 ? -21.463 4.389 -2.738 1.00 76.75 124 ILE A O 1
ATOM 960 N N . GLY A 1 125 ? -21.204 6.209 -4.003 1.00 80.38 125 GLY A N 1
ATOM 961 C CA . GLY A 1 125 ? -21.166 7.138 -2.878 1.00 80.38 125 GLY A CA 1
ATOM 962 C C . GLY A 1 125 ? -22.407 7.021 -1.986 1.00 80.38 125 GLY A C 1
ATOM 963 O O . GLY A 1 125 ? -22.291 7.011 -0.758 1.00 80.38 125 GLY A O 1
ATOM 964 N N . HIS A 1 126 ? -23.593 6.859 -2.582 1.00 82.25 126 HIS A N 1
ATOM 965 C CA . HIS A 1 126 ? -24.827 6.618 -1.834 1.00 82.25 126 HIS A CA 1
ATOM 966 C C . HIS A 1 126 ? -24.802 5.275 -1.084 1.00 82.25 126 HIS A C 1
ATOM 968 O O . HIS A 1 126 ? -25.094 5.230 0.115 1.00 82.25 126 HIS A O 1
ATOM 974 N N . ALA A 1 127 ? -24.419 4.193 -1.765 1.00 83.31 127 ALA A N 1
ATOM 975 C CA . ALA A 1 127 ? -24.333 2.853 -1.191 1.00 83.31 127 ALA A CA 1
ATOM 976 C C . ALA A 1 127 ? -23.294 2.779 -0.059 1.00 83.31 127 ALA A C 1
ATOM 978 O O . ALA A 1 127 ? -23.589 2.262 1.019 1.00 83.31 127 ALA A O 1
ATOM 979 N N . LEU A 1 128 ? -22.112 3.368 -0.258 1.00 83.19 128 LEU A N 1
ATOM 980 C CA . LEU A 1 128 ? -21.042 3.447 0.735 1.00 83.19 128 LEU A CA 1
ATOM 981 C C . LEU A 1 128 ? -21.508 4.168 2.005 1.00 83.19 128 LEU A C 1
ATOM 983 O O . LEU A 1 128 ? -21.237 3.695 3.105 1.00 83.19 128 LEU A O 1
ATOM 987 N N . ARG A 1 129 ? -22.257 5.272 1.875 1.00 81.38 129 ARG A N 1
ATOM 988 C CA . ARG A 1 129 ? -22.781 6.021 3.033 1.00 81.38 129 ARG A CA 1
ATOM 989 C C . ARG A 1 129 ? -23.879 5.282 3.787 1.00 81.38 129 ARG A C 1
ATOM 991 O O . ARG A 1 129 ? -23.999 5.452 4.997 1.00 81.38 129 ARG A O 1
ATOM 998 N N . ARG A 1 130 ? -24.725 4.528 3.080 1.00 84.25 130 ARG A N 1
ATOM 999 C CA . ARG A 1 130 ? -25.951 3.964 3.658 1.00 84.25 130 ARG A CA 1
ATOM 1000 C C . ARG A 1 130 ? -25.811 2.514 4.107 1.00 84.25 130 ARG A C 1
ATOM 1002 O O . ARG A 1 130 ? -26.495 2.118 5.049 1.00 84.25 130 ARG A O 1
ATOM 1009 N N . TRP A 1 131 ? -24.987 1.721 3.428 1.00 84.69 131 TRP A N 1
ATOM 1010 C CA . TRP A 1 131 ? -24.979 0.263 3.574 1.00 84.69 131 TRP A CA 1
ATOM 1011 C C . TRP A 1 131 ? -23.665 -0.307 4.089 1.00 84.69 131 TRP A C 1
ATOM 1013 O O . TRP A 1 131 ? -23.678 -1.408 4.639 1.00 84.69 131 TRP A O 1
ATOM 1023 N N . VAL A 1 132 ? -22.545 0.407 3.952 1.00 84.81 132 VAL A N 1
ATOM 1024 C CA . VAL A 1 132 ? -21.264 -0.118 4.432 1.00 84.81 132 VAL A CA 1
ATOM 1025 C C . VAL A 1 132 ? -21.125 0.139 5.936 1.00 84.81 132 VAL A C 1
ATOM 1027 O O . VAL A 1 132 ? -21.139 1.294 6.365 1.00 84.81 132 VAL A O 1
ATOM 1030 N N . PRO A 1 133 ? -21.000 -0.916 6.766 1.00 88.06 133 PRO A N 1
ATOM 1031 C CA . PRO A 1 133 ? -20.800 -0.749 8.199 1.00 88.06 133 PRO A CA 1
ATOM 1032 C C . PRO A 1 133 ? -19.430 -0.133 8.493 1.00 88.06 133 PRO A C 1
ATOM 1034 O O . PRO A 1 133 ? -18.507 -0.204 7.680 1.00 88.06 133 PRO A O 1
ATOM 1037 N N . GLN A 1 134 ? -19.275 0.438 9.688 1.00 88.38 134 GLN A N 1
ATOM 1038 C CA . GLN A 1 134 ? -17.974 0.932 10.134 1.00 88.38 134 GLN A CA 1
ATOM 1039 C C . GLN A 1 134 ? -16.945 -0.203 10.172 1.00 88.38 134 GLN A C 1
ATOM 1041 O O . GLN A 1 134 ? -17.160 -1.242 10.804 1.00 88.38 134 GLN A O 1
ATOM 1046 N N . MET A 1 135 ? -15.825 0.010 9.492 1.00 90.62 135 MET A N 1
ATOM 1047 C CA . MET A 1 135 ? -14.717 -0.929 9.410 1.00 90.62 135 MET A CA 1
ATOM 1048 C C . MET A 1 135 ? -13.697 -0.641 10.511 1.00 90.62 135 MET A C 1
ATOM 1050 O O . MET A 1 135 ? -13.558 0.485 10.992 1.00 90.62 135 MET A O 1
ATOM 1054 N N . SER A 1 136 ? -12.975 -1.674 10.948 1.00 91.44 136 SER A N 1
ATOM 1055 C CA . SER A 1 136 ? -11.857 -1.463 11.864 1.00 91.44 136 SER A CA 1
ATOM 1056 C C . SER A 1 136 ? -10.651 -0.885 11.131 1.00 91.44 136 SER A C 1
ATOM 1058 O O . SER A 1 136 ? -10.465 -1.121 9.937 1.00 91.44 136 SER A O 1
ATOM 1060 N N . HIS A 1 137 ? -9.778 -0.210 11.875 1.00 91.69 137 HIS A N 1
ATOM 1061 C CA . HIS A 1 137 ? -8.490 0.258 11.362 1.00 91.69 137 HIS A CA 1
ATOM 1062 C C . HIS A 1 137 ? -7.699 -0.868 10.670 1.00 91.69 137 HIS A C 1
ATOM 1064 O O . HIS A 1 137 ? -7.187 -0.702 9.571 1.00 91.69 137 HIS A O 1
ATOM 1070 N N . GLU A 1 138 ? -7.642 -2.065 11.260 1.00 93.75 138 GLU A N 1
ATOM 1071 C CA . GLU A 1 138 ? -6.972 -3.213 10.633 1.00 93.75 138 GLU A CA 1
ATOM 1072 C C . GLU A 1 138 ? -7.644 -3.676 9.335 1.00 93.75 138 GLU A C 1
ATOM 1074 O O . GLU A 1 138 ? -6.960 -4.117 8.413 1.00 93.75 138 GLU A O 1
ATOM 1079 N N . ALA A 1 139 ? -8.972 -3.565 9.246 1.00 92.94 139 ALA A N 1
ATOM 1080 C CA . ALA A 1 139 ? -9.703 -3.914 8.036 1.00 92.94 139 ALA A CA 1
ATOM 1081 C C . ALA A 1 139 ? -9.415 -2.923 6.901 1.00 92.94 139 ALA A C 1
ATOM 1083 O O . ALA A 1 139 ? -9.336 -3.352 5.754 1.00 92.94 139 ALA A O 1
ATOM 1084 N N . HIS A 1 140 ? -9.194 -1.640 7.208 1.00 94.06 140 HIS A N 1
ATOM 1085 C CA . HIS A 1 140 ? -8.736 -0.670 6.214 1.00 94.06 140 HIS A CA 1
ATOM 1086 C C . HIS A 1 140 ? -7.382 -1.074 5.621 1.00 94.06 140 HIS A C 1
ATOM 1088 O O . HIS A 1 140 ? -7.255 -1.188 4.408 1.00 94.06 140 HIS A O 1
ATOM 1094 N N . HIS A 1 141 ? -6.386 -1.389 6.451 1.00 95.69 141 HIS A N 1
ATOM 1095 C CA . HIS A 1 141 ? -5.070 -1.800 5.947 1.00 95.69 141 HIS A CA 1
ATOM 1096 C C . HIS A 1 141 ? -5.117 -3.091 5.123 1.00 95.69 141 HIS A C 1
ATOM 1098 O O . HIS A 1 141 ? -4.455 -3.187 4.090 1.00 95.69 141 HIS A O 1
ATOM 1104 N N . LEU A 1 142 ? -5.924 -4.072 5.537 1.00 95.12 142 LEU A N 1
ATOM 1105 C CA . LEU A 1 142 ? -6.115 -5.291 4.750 1.00 95.12 142 LEU A CA 1
ATOM 1106 C C . LEU A 1 142 ? -6.823 -5.034 3.427 1.00 95.12 142 LEU A C 1
ATOM 1108 O O . LEU A 1 142 ? -6.436 -5.622 2.422 1.00 95.12 142 LEU A O 1
ATOM 1112 N N . LEU A 1 143 ? -7.839 -4.170 3.416 1.00 93.25 143 LEU A N 1
ATOM 1113 C CA . LEU A 1 143 ? -8.504 -3.787 2.179 1.00 93.25 143 LEU A CA 1
ATOM 1114 C C . LEU A 1 143 ? -7.540 -3.015 1.267 1.00 93.25 143 LEU A C 1
ATOM 1116 O O . LEU A 1 143 ? -7.522 -3.271 0.072 1.00 93.25 143 LEU A O 1
ATOM 1120 N N . CYS A 1 144 ? -6.659 -2.178 1.820 1.00 93.56 144 CYS A N 1
ATOM 1121 C CA . CYS A 1 144 ? -5.560 -1.548 1.085 1.00 93.56 144 CYS A CA 1
ATOM 1122 C C . CYS A 1 144 ? -4.638 -2.576 0.426 1.00 93.56 144 CYS A C 1
ATOM 1124 O O . CYS A 1 144 ? -4.349 -2.461 -0.761 1.00 93.56 144 CYS A O 1
ATOM 1126 N N . ALA A 1 145 ? -4.199 -3.592 1.171 1.00 94.88 145 ALA A N 1
ATOM 1127 C CA . ALA A 1 145 ? -3.372 -4.664 0.625 1.00 94.88 145 ALA A CA 1
ATOM 1128 C C . ALA A 1 145 ? -4.115 -5.464 -0.454 1.00 94.88 145 ALA A C 1
ATOM 1130 O O . ALA A 1 145 ? -3.569 -5.734 -1.520 1.00 94.88 145 ALA A O 1
ATOM 1131 N N . LEU A 1 146 ? -5.383 -5.803 -0.223 1.00 90.81 146 LEU A N 1
ATOM 1132 C CA . LEU A 1 146 ? -6.202 -6.482 -1.221 1.00 90.81 146 LEU A CA 1
ATOM 1133 C C . LEU A 1 146 ? -6.333 -5.636 -2.493 1.00 90.81 146 LEU A C 1
ATOM 1135 O O . LEU A 1 146 ? -6.128 -6.148 -3.589 1.00 90.81 146 LEU A O 1
ATOM 1139 N N . CYS A 1 147 ? -6.614 -4.342 -2.358 1.00 88.94 147 CYS A N 1
ATOM 1140 C CA . CYS A 1 147 ? -6.708 -3.425 -3.484 1.00 88.94 147 CYS A CA 1
ATOM 1141 C C . CYS A 1 147 ? -5.367 -3.227 -4.190 1.00 88.94 147 CYS A C 1
ATOM 1143 O O . CYS A 1 147 ? -5.377 -3.141 -5.406 1.00 88.94 147 CYS A O 1
ATOM 1145 N N . GLY A 1 148 ? -4.225 -3.235 -3.499 1.00 89.81 148 GLY A N 1
ATOM 1146 C CA . GLY A 1 148 ? -2.911 -3.210 -4.152 1.00 89.81 148 GLY A CA 1
ATOM 1147 C C . GLY A 1 148 ? -2.660 -4.439 -5.028 1.00 89.81 148 GLY A C 1
ATOM 1148 O O . GLY A 1 148 ? -2.182 -4.317 -6.159 1.00 89.81 148 GLY A O 1
ATOM 1149 N N . ALA A 1 149 ? -3.059 -5.623 -4.551 1.00 87.00 149 ALA A N 1
ATOM 1150 C CA . ALA A 1 149 ? -3.001 -6.850 -5.340 1.00 87.00 149 ALA A CA 1
ATOM 1151 C C . ALA A 1 149 ? -3.979 -6.800 -6.524 1.00 87.00 149 ALA A C 1
ATOM 1153 O O . ALA A 1 149 ? -3.590 -7.065 -7.654 1.00 87.00 149 ALA A O 1
ATOM 1154 N N . ILE A 1 150 ? -5.236 -6.416 -6.286 1.00 81.81 150 ILE A N 1
ATOM 1155 C CA . ILE A 1 150 ? -6.281 -6.336 -7.314 1.00 81.81 150 ILE A CA 1
ATOM 1156 C C . ILE A 1 150 ? -5.948 -5.279 -8.375 1.00 81.81 150 ILE A C 1
ATOM 1158 O O . ILE A 1 150 ? -6.036 -5.568 -9.559 1.00 81.81 150 ILE A O 1
ATOM 1162 N N . HIS A 1 151 ? -5.532 -4.077 -7.977 1.00 84.25 151 HIS A N 1
ATOM 1163 C CA . HIS A 1 151 ? -5.168 -2.971 -8.871 1.00 84.25 151 HIS A CA 1
ATOM 1164 C C . HIS A 1 151 ? -4.106 -3.393 -9.882 1.00 84.25 151 HIS A C 1
ATOM 1166 O O . HIS A 1 151 ? -4.193 -3.085 -11.070 1.00 84.25 151 HIS A O 1
ATOM 1172 N N . THR A 1 152 ? -3.128 -4.158 -9.404 1.00 79.62 152 THR A N 1
ATOM 1173 C CA . THR A 1 152 ? -2.039 -4.646 -10.236 1.00 79.62 152 THR A CA 1
ATOM 1174 C C . THR A 1 152 ? -2.427 -5.911 -11.007 1.00 79.62 152 THR A C 1
ATOM 1176 O O . THR A 1 152 ? -2.063 -6.028 -12.168 1.00 79.62 152 THR A O 1
ATOM 1179 N N . LEU A 1 153 ? -3.223 -6.826 -10.444 1.00 72.94 153 LEU A N 1
ATOM 1180 C CA . LEU A 1 153 ? -3.722 -8.015 -11.153 1.00 72.94 153 LEU A CA 1
ATOM 1181 C C . LEU A 1 153 ? -4.674 -7.670 -12.294 1.00 72.94 153 LEU A C 1
ATOM 1183 O O . LEU A 1 153 ? -4.592 -8.273 -13.357 1.00 72.94 153 LEU A O 1
ATOM 1187 N N . LEU A 1 154 ? -5.583 -6.728 -12.060 1.00 67.88 154 LEU A N 1
ATOM 1188 C CA . LEU A 1 154 ? -6.613 -6.394 -13.022 1.00 67.88 154 LEU A CA 1
ATOM 1189 C C . LEU A 1 154 ? -6.028 -5.602 -14.182 1.00 67.88 154 LEU A C 1
ATOM 1191 O O . LEU A 1 154 ? -6.400 -5.861 -15.313 1.00 67.88 154 LEU A O 1
ATOM 1195 N N . GLY A 1 155 ? -5.130 -4.638 -13.954 1.00 60.50 155 GLY A N 1
ATOM 1196 C CA . GLY A 1 155 ? -4.473 -3.916 -15.056 1.00 60.50 155 GLY A CA 1
ATOM 1197 C C . GLY A 1 155 ? -5.374 -3.049 -15.931 1.00 60.50 155 GLY A C 1
ATOM 1198 O O . GLY A 1 155 ? -4.869 -2.182 -16.640 1.00 60.50 155 GLY A O 1
ATOM 1199 N N . VAL A 1 156 ? -6.686 -3.211 -15.795 1.00 58.50 156 VAL A N 1
ATOM 1200 C CA . VAL A 1 156 ? -7.731 -2.699 -16.659 1.00 58.50 156 VAL A CA 1
ATOM 1201 C C . VAL A 1 156 ? -7.556 -1.206 -16.903 1.00 58.50 156 VAL A C 1
ATOM 1203 O O . VAL A 1 156 ? -7.553 -0.391 -15.974 1.00 58.50 156 VAL A O 1
ATOM 1206 N N . SER A 1 157 ? -7.383 -0.837 -18.166 1.00 59.53 157 SER A N 1
ATOM 1207 C CA . SER A 1 157 ? -7.650 0.519 -18.634 1.00 59.53 157 SER A CA 1
ATOM 1208 C C . SER A 1 157 ? -9.106 0.625 -19.088 1.00 59.53 157 SER A C 1
ATOM 1210 O O . SER A 1 157 ? -9.664 -0.336 -19.615 1.00 59.53 157 SER A O 1
ATOM 1212 N N . ALA A 1 158 ? -9.721 1.798 -18.911 1.00 60.69 158 ALA A N 1
ATOM 1213 C CA . ALA A 1 158 ? -11.069 2.063 -19.423 1.00 60.69 158 ALA A CA 1
ATOM 1214 C C . ALA A 1 158 ? -11.166 1.781 -20.933 1.00 60.69 158 ALA A C 1
ATOM 1216 O O . ALA A 1 158 ? -12.145 1.210 -21.392 1.00 60.69 158 ALA A O 1
ATOM 1217 N N . LYS A 1 159 ? -10.089 2.061 -21.677 1.00 62.25 159 LYS A N 1
ATOM 1218 C CA . LYS A 1 159 ? -9.990 1.759 -23.105 1.00 62.25 159 LYS A CA 1
ATOM 1219 C C . LYS A 1 159 ? -10.043 0.256 -23.405 1.00 62.25 159 LYS A C 1
ATOM 1221 O O . LYS A 1 159 ? -10.809 -0.148 -24.260 1.00 62.25 159 LYS A O 1
ATOM 1226 N N . GLN A 1 160 ? -9.305 -0.584 -22.673 1.00 64.62 160 GLN A N 1
ATOM 1227 C CA . GLN A 1 160 ? -9.379 -2.049 -22.840 1.00 64.62 160 GLN A CA 1
ATOM 1228 C C . GLN A 1 160 ? -10.779 -2.600 -22.530 1.00 64.62 160 GLN A C 1
ATOM 1230 O O . GLN A 1 160 ? -11.209 -3.568 -23.149 1.00 64.62 160 GLN A O 1
ATOM 1235 N N . VAL A 1 161 ? -11.487 -1.986 -21.577 1.00 64.75 161 VAL A N 1
ATOM 1236 C CA . VAL A 1 161 ? -12.880 -2.328 -21.242 1.00 64.75 161 VAL A CA 1
ATOM 1237 C C . VAL A 1 161 ? -13.827 -1.960 -22.373 1.00 64.75 161 VAL A C 1
ATOM 1239 O O . VAL A 1 161 ? -14.673 -2.768 -22.735 1.00 64.75 161 VAL A O 1
ATOM 1242 N N . GLU A 1 162 ? -13.685 -0.759 -22.926 1.00 66.38 162 GLU A N 1
ATOM 1243 C CA . GLU A 1 162 ? -14.483 -0.291 -24.058 1.00 66.38 162 GLU A CA 1
ATOM 1244 C C . GLU A 1 162 ? -14.200 -1.112 -25.320 1.00 66.38 162 GLU A C 1
ATOM 1246 O O . GLU A 1 162 ? -15.137 -1.561 -25.972 1.00 66.38 162 GLU A O 1
ATOM 1251 N N . ASP A 1 163 ? -12.931 -1.376 -25.629 1.00 69.56 163 ASP A N 1
ATOM 1252 C CA . ASP A 1 163 ? -12.520 -2.181 -26.782 1.00 69.56 163 ASP A CA 1
ATOM 1253 C C . ASP A 1 163 ? -13.079 -3.613 -26.686 1.00 69.56 163 ASP A C 1
ATOM 1255 O O . ASP A 1 163 ? -13.558 -4.147 -27.684 1.00 69.56 163 ASP A O 1
ATOM 1259 N N . TYR A 1 164 ? -13.092 -4.208 -25.485 1.00 68.94 164 TYR A N 1
ATOM 1260 C CA . TYR A 1 164 ? -13.709 -5.516 -25.232 1.00 68.94 164 TYR A CA 1
ATOM 1261 C C . TYR A 1 164 ? -15.240 -5.481 -25.307 1.00 68.94 164 TYR A C 1
ATOM 1263 O O . TYR A 1 164 ? -15.853 -6.373 -25.881 1.00 68.94 164 TYR A O 1
ATOM 1271 N N . ALA A 1 165 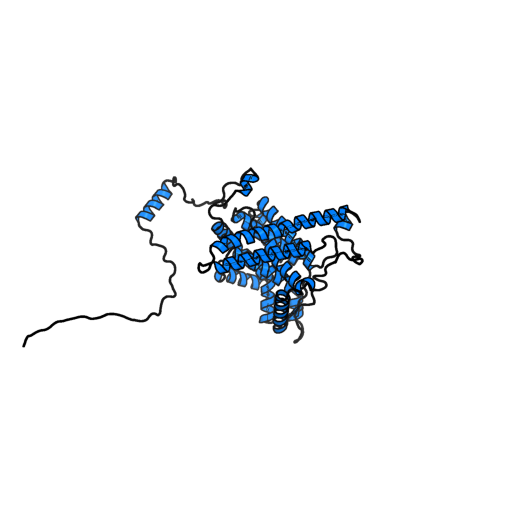? -15.883 -4.453 -24.745 1.00 66.62 165 ALA A N 1
ATOM 1272 C CA . ALA A 1 165 ? -17.337 -4.301 -24.830 1.00 66.62 165 ALA A CA 1
ATOM 1273 C C . ALA A 1 165 ? -17.820 -4.126 -26.281 1.00 66.62 165 ALA A C 1
ATOM 1275 O O . ALA A 1 165 ? -18.952 -4.478 -26.602 1.00 66.62 165 ALA A O 1
ATOM 1276 N N . ASN A 1 166 ? -16.961 -3.579 -27.145 1.00 70.56 166 ASN A N 1
ATOM 1277 C CA . ASN A 1 166 ? -17.239 -3.339 -28.556 1.00 70.56 166 ASN A CA 1
ATOM 1278 C C . ASN A 1 166 ? -16.767 -4.477 -29.481 1.00 70.56 166 ASN A C 1
ATOM 1280 O O . ASN A 1 166 ? -17.008 -4.400 -30.689 1.00 70.56 166 ASN A O 1
ATOM 1284 N N . SER A 1 167 ? -16.082 -5.505 -28.967 1.00 66.44 167 SER A N 1
ATOM 1285 C CA . SER A 1 167 ? -15.582 -6.609 -29.788 1.00 66.44 167 SER A CA 1
ATOM 1286 C C . SER A 1 167 ? -16.619 -7.724 -29.971 1.00 66.44 167 SER A C 1
ATOM 1288 O O . SER A 1 167 ? -17.569 -7.869 -29.204 1.00 66.44 167 SER A O 1
ATOM 1290 N N . ALA A 1 168 ? -16.480 -8.486 -31.063 1.00 58.84 168 ALA A N 1
ATOM 1291 C CA . ALA A 1 168 ? -17.421 -9.544 -31.430 1.00 58.84 168 ALA A CA 1
ATOM 1292 C C . ALA A 1 168 ? -17.454 -10.683 -30.390 1.00 58.84 168 ALA A C 1
ATOM 1294 O O . ALA A 1 168 ? -16.437 -10.998 -29.765 1.00 58.84 168 ALA A O 1
ATOM 1295 N N . GLU A 1 169 ? -18.622 -11.322 -30.243 1.00 57.62 169 GLU A N 1
ATOM 1296 C CA . GLU A 1 169 ? -18.871 -12.407 -29.284 1.00 57.62 169 GLU A CA 1
ATOM 1297 C C . GLU A 1 169 ? -17.776 -13.491 -29.328 1.00 57.62 169 GLU A C 1
ATOM 1299 O O . GLU A 1 169 ? -17.503 -14.084 -30.372 1.00 57.62 169 GLU A O 1
ATOM 1304 N N . GLY A 1 170 ? -17.162 -13.769 -28.171 1.00 59.81 170 GLY A N 1
ATOM 1305 C CA . GLY A 1 170 ? -16.203 -14.866 -27.991 1.00 59.81 170 GLY A CA 1
ATOM 1306 C C . GLY A 1 170 ? -14.749 -14.459 -27.734 1.00 59.81 170 GLY A C 1
ATOM 1307 O O . GLY A 1 170 ? -13.922 -15.343 -27.507 1.00 59.81 170 GLY A O 1
ATOM 1308 N N . GLN A 1 171 ? -14.409 -13.165 -27.724 1.00 65.38 171 GLN A N 1
ATOM 1309 C CA . GLN A 1 171 ? -13.095 -12.740 -27.232 1.00 65.38 171 GLN A CA 1
ATOM 1310 C C . GLN A 1 171 ? -12.996 -12.899 -25.711 1.00 65.38 171 GLN A C 1
ATOM 1312 O O . GLN A 1 171 ? -13.951 -12.667 -24.979 1.00 65.38 171 GLN A O 1
ATOM 1317 N N . VAL A 1 172 ? -11.822 -13.317 -25.241 1.00 67.94 172 VAL A N 1
ATOM 1318 C CA . VAL A 1 172 ? -11.468 -13.406 -23.820 1.00 67.94 172 VAL A CA 1
ATOM 1319 C C . VAL A 1 172 ? -10.836 -12.080 -23.406 1.00 67.94 172 VAL A C 1
ATOM 1321 O O . VAL A 1 172 ? -10.064 -11.503 -24.172 1.00 67.94 172 VAL A O 1
ATOM 1324 N N . LEU A 1 173 ? -11.143 -11.578 -22.209 1.00 67.88 173 LEU A N 1
ATOM 1325 C CA . LEU A 1 173 ? -10.551 -10.329 -21.733 1.00 67.88 173 LEU A CA 1
ATOM 1326 C C . LEU A 1 173 ? -9.103 -10.582 -21.290 1.00 67.88 173 LEU A C 1
ATOM 1328 O O . LEU A 1 173 ? -8.864 -11.225 -20.261 1.00 67.88 173 LEU A O 1
ATOM 1332 N N . HIS A 1 174 ? -8.146 -10.063 -22.063 1.00 69.25 174 HIS A N 1
ATOM 1333 C CA . HIS A 1 174 ? -6.725 -10.077 -21.718 1.00 69.25 174 HIS A CA 1
ATOM 1334 C C . HIS A 1 174 ? -6.400 -8.908 -20.792 1.00 69.25 174 HIS A C 1
ATOM 1336 O O . HIS A 1 174 ? -6.512 -7.737 -21.163 1.00 69.25 174 HIS A O 1
ATOM 1342 N N . LEU A 1 175 ? -5.997 -9.233 -19.567 1.00 68.44 175 LEU A N 1
ATOM 1343 C CA . LEU A 1 175 ? -5.620 -8.248 -18.565 1.00 68.44 175 LEU A CA 1
ATOM 1344 C C . LEU A 1 175 ? -4.101 -8.131 -18.485 1.00 68.44 175 LEU A C 1
ATOM 1346 O O . LEU A 1 175 ? -3.424 -8.999 -17.932 1.00 68.44 175 LEU A O 1
ATOM 1350 N N . ALA A 1 176 ? -3.587 -7.017 -19.004 1.00 68.75 176 ALA A N 1
ATOM 1351 C CA . ALA A 1 176 ? -2.190 -6.620 -18.896 1.00 68.75 176 ALA A CA 1
ATOM 1352 C C . ALA A 1 176 ? -2.100 -5.287 -18.142 1.00 68.75 176 ALA A C 1
ATOM 1354 O O . ALA A 1 176 ? -2.580 -4.254 -18.611 1.00 68.75 176 ALA A O 1
ATOM 1355 N N . TRP A 1 177 ? -1.506 -5.312 -16.946 1.00 77.56 177 TRP A N 1
ATOM 1356 C CA . TRP A 1 177 ? -1.215 -4.090 -16.193 1.00 77.56 177 TRP A CA 1
ATOM 1357 C C . TRP A 1 177 ? 0.078 -3.459 -16.706 1.00 77.56 177 TRP A C 1
ATOM 1359 O O . TRP A 1 177 ? 1.101 -4.134 -16.804 1.00 77.56 177 TRP A O 1
ATOM 1369 N N . SER A 1 178 ? 0.037 -2.151 -16.937 1.00 76.50 178 SER A N 1
ATOM 1370 C CA . SER A 1 178 ? 1.201 -1.310 -17.195 1.00 76.50 178 SER A CA 1
ATOM 1371 C C . SER A 1 178 ? 1.182 -0.110 -16.255 1.00 76.50 178 SER A C 1
ATOM 1373 O O . SER A 1 178 ? 0.106 0.404 -15.934 1.00 76.50 178 SER A O 1
ATOM 1375 N N . ILE A 1 179 ? 2.366 0.372 -15.872 1.00 81.56 179 ILE A N 1
ATOM 1376 C CA . ILE A 1 179 ? 2.485 1.611 -15.104 1.00 81.56 179 ILE A CA 1
ATOM 1377 C C . ILE A 1 179 ? 1.969 2.797 -15.931 1.00 81.56 179 ILE A C 1
ATOM 1379 O O . ILE A 1 179 ? 2.261 2.925 -17.120 1.00 81.56 179 ILE A O 1
ATOM 1383 N N . GLY A 1 180 ? 1.192 3.672 -15.307 1.00 81.56 180 GLY A N 1
ATOM 1384 C CA . GLY A 1 180 ? 0.652 4.873 -15.926 1.00 81.56 180 GLY A CA 1
ATOM 1385 C C . GLY A 1 180 ? 0.281 5.938 -14.901 1.00 81.56 180 GLY A C 1
ATOM 1386 O O . GLY A 1 180 ? 0.532 5.815 -13.704 1.00 81.56 180 GLY A O 1
ATOM 1387 N N . PHE A 1 181 ? -0.360 7.009 -15.369 1.00 81.75 181 PHE A N 1
ATOM 1388 C CA . PHE A 1 181 ? -0.742 8.131 -14.506 1.00 81.75 181 PHE A CA 1
ATOM 1389 C C . PHE A 1 181 ? -1.669 7.706 -13.351 1.00 81.75 181 PHE A C 1
ATOM 1391 O O . PHE A 1 181 ? -1.521 8.193 -12.232 1.00 81.75 181 PHE A O 1
ATOM 1398 N N . LYS A 1 182 ? -2.544 6.714 -13.578 1.00 79.75 182 LYS A N 1
ATOM 1399 C CA . LYS A 1 182 ? -3.412 6.117 -12.544 1.00 79.75 182 LYS A CA 1
ATOM 1400 C C . LYS A 1 182 ? -2.635 5.586 -11.333 1.00 79.75 182 LYS A C 1
ATOM 1402 O O . LYS A 1 182 ? -3.117 5.670 -10.207 1.00 79.75 182 LYS A O 1
ATOM 1407 N N . ASP A 1 183 ? -1.431 5.068 -11.556 1.00 86.31 183 ASP A N 1
ATOM 1408 C CA . ASP A 1 183 ? -0.574 4.509 -10.513 1.00 86.31 183 ASP A CA 1
ATOM 1409 C C . ASP A 1 183 ? 0.072 5.620 -9.673 1.00 86.31 183 ASP A C 1
ATOM 1411 O O . ASP A 1 183 ? 0.139 5.514 -8.449 1.00 86.31 183 ASP A O 1
ATOM 1415 N N . ILE A 1 184 ? 0.448 6.740 -10.303 1.00 86.56 184 ILE A N 1
ATOM 1416 C CA . ILE A 1 184 ? 0.920 7.947 -9.602 1.00 86.56 184 ILE A CA 1
ATOM 1417 C C . ILE A 1 184 ? -0.193 8.499 -8.704 1.00 86.56 184 ILE A C 1
ATOM 1419 O O . ILE A 1 184 ? 0.036 8.790 -7.528 1.00 86.56 184 ILE A O 1
ATOM 1423 N N . LEU A 1 185 ? -1.418 8.581 -9.227 1.00 84.62 185 LEU A N 1
ATOM 1424 C CA . LEU A 1 185 ? -2.580 9.027 -8.458 1.00 84.62 185 LEU A CA 1
ATOM 1425 C C . LEU A 1 185 ? -2.886 8.075 -7.292 1.00 84.62 185 LEU A C 1
ATOM 1427 O O . LEU A 1 185 ? -3.240 8.535 -6.207 1.00 84.62 185 LEU A O 1
ATOM 1431 N N . ALA A 1 186 ? -2.704 6.762 -7.469 1.00 87.38 186 ALA A N 1
ATOM 1432 C CA . ALA A 1 186 ? -2.834 5.792 -6.382 1.00 87.38 186 ALA A CA 1
ATOM 1433 C C . ALA A 1 186 ? -1.806 6.040 -5.262 1.00 87.38 186 ALA A C 1
ATOM 1435 O O . ALA A 1 186 ? -2.183 6.025 -4.090 1.00 87.38 186 ALA A O 1
ATOM 1436 N N . ILE A 1 187 ? -0.543 6.339 -5.600 1.00 90.88 187 ILE A N 1
ATOM 1437 C CA . ILE A 1 187 ? 0.490 6.704 -4.611 1.00 90.88 187 ILE A CA 1
ATOM 1438 C C . ILE A 1 187 ? 0.061 7.956 -3.840 1.00 90.88 187 ILE A C 1
ATOM 1440 O O . ILE A 1 187 ? 0.022 7.940 -2.610 1.00 90.88 187 ILE A O 1
ATOM 1444 N N . MET A 1 188 ? -0.322 9.023 -4.549 1.00 88.06 188 MET A N 1
ATOM 1445 C CA . MET A 1 188 ? -0.738 10.282 -3.920 1.00 88.06 188 MET A CA 1
ATOM 1446 C C . MET A 1 188 ? -1.948 10.095 -2.996 1.00 88.06 188 MET A C 1
ATOM 1448 O O . MET A 1 188 ? -1.983 10.654 -1.898 1.00 88.06 188 MET A O 1
ATOM 1452 N N . HIS A 1 189 ? -2.914 9.263 -3.392 1.00 87.31 189 HIS A N 1
ATOM 1453 C CA . HIS A 1 189 ? -4.053 8.917 -2.549 1.00 87.31 189 HIS A CA 1
ATOM 1454 C C . HIS A 1 189 ? -3.649 8.201 -1.264 1.00 87.31 189 HIS A C 1
ATOM 1456 O O . HIS A 1 189 ? -4.154 8.557 -0.198 1.00 87.31 189 HIS A O 1
ATOM 1462 N N . MET A 1 190 ? -2.738 7.228 -1.336 1.00 91.44 190 MET A N 1
ATOM 1463 C C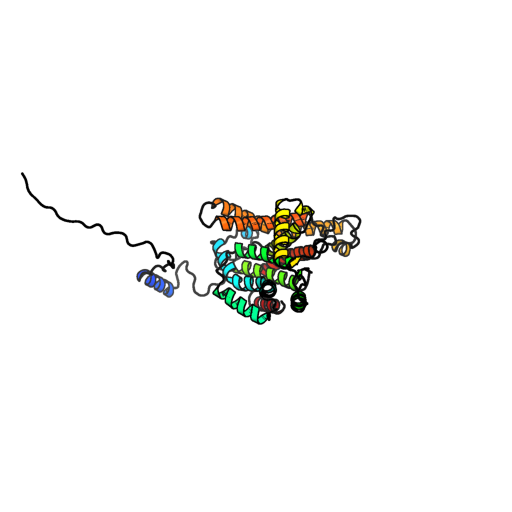A . MET A 1 190 ? -2.259 6.541 -0.135 1.00 91.44 190 MET A CA 1
ATOM 1464 C C . MET A 1 190 ? -1.532 7.508 0.807 1.00 91.44 190 MET A C 1
ATOM 1466 O O . MET A 1 190 ? -1.804 7.493 2.009 1.00 91.44 190 MET A O 1
ATOM 1470 N N . CYS A 1 191 ? -0.708 8.416 0.268 1.00 90.19 191 CYS A N 1
ATOM 1471 C CA . CYS A 1 191 ? -0.048 9.464 1.051 1.00 90.19 191 CYS A CA 1
ATOM 1472 C C . CYS A 1 191 ? -1.056 10.369 1.777 1.00 90.19 191 CYS A C 1
ATOM 1474 O O . CYS A 1 191 ? -0.927 10.618 2.978 1.00 90.19 191 CYS A O 1
ATOM 1476 N N . MET A 1 192 ? -2.085 10.855 1.076 1.00 86.94 192 MET A N 1
ATOM 1477 C CA . MET A 1 192 ? -3.125 11.708 1.669 1.00 86.94 192 MET A CA 1
ATOM 1478 C C . MET A 1 192 ? -3.959 10.981 2.723 1.00 86.94 192 MET A C 1
ATOM 1480 O O . MET A 1 192 ? -4.273 11.544 3.772 1.00 86.94 192 MET A O 1
ATOM 1484 N N . LEU A 1 193 ? -4.337 9.735 2.450 1.00 88.31 193 LEU A N 1
ATOM 1485 C CA . LEU A 1 193 ? -5.145 8.937 3.360 1.00 88.31 193 LEU A CA 1
ATOM 1486 C C . LEU A 1 193 ? -4.385 8.641 4.659 1.00 88.31 193 LEU A C 1
ATOM 1488 O O . LEU A 1 193 ? -4.917 8.825 5.759 1.00 88.31 193 LEU A O 1
ATOM 1492 N N . GLY A 1 194 ? -3.131 8.212 4.538 1.00 89.75 194 GLY A N 1
ATOM 1493 C CA . GLY A 1 194 ? -2.306 7.875 5.687 1.00 89.75 194 GLY A CA 1
ATOM 1494 C C . GLY A 1 194 ? -1.884 9.098 6.502 1.00 89.75 194 GLY A C 1
ATOM 1495 O O . GLY A 1 194 ? -1.989 9.075 7.730 1.00 89.75 194 GLY A O 1
ATOM 1496 N N . SER A 1 195 ? -1.551 10.216 5.847 1.00 85.88 195 SER A N 1
ATOM 1497 C CA . SER A 1 195 ? -1.308 11.491 6.540 1.00 85.88 195 SER A CA 1
ATOM 1498 C C . SER A 1 195 ? -2.552 12.001 7.267 1.00 85.88 195 SER A C 1
ATOM 1500 O O . SER A 1 195 ? -2.455 12.430 8.415 1.00 85.88 195 SER A O 1
ATOM 1502 N N . THR A 1 196 ? -3.739 11.877 6.664 1.00 84.75 196 THR A N 1
ATOM 1503 C CA . THR A 1 196 ? -5.004 12.252 7.317 1.00 84.75 196 THR A CA 1
ATOM 1504 C C . THR A 1 196 ? -5.280 11.371 8.530 1.00 84.75 196 THR A C 1
ATOM 1506 O O . THR A 1 196 ? -5.594 11.884 9.601 1.00 84.75 196 THR A O 1
ATOM 1509 N N . THR A 1 197 ? -5.110 10.054 8.403 1.00 87.06 197 THR A N 1
ATOM 1510 C CA . THR A 1 197 ? -5.301 9.122 9.525 1.00 87.06 197 THR A CA 1
ATOM 1511 C C . THR A 1 197 ? -4.316 9.410 10.661 1.00 87.06 197 THR A C 1
ATOM 1513 O O . THR A 1 197 ? -4.693 9.418 11.835 1.00 87.06 197 THR A O 1
ATOM 1516 N N . THR A 1 198 ? -3.062 9.702 10.320 1.00 84.81 198 THR A N 1
ATOM 1517 C CA . THR A 1 198 ? -2.016 10.071 11.280 1.00 84.81 198 THR A CA 1
ATOM 1518 C C . THR A 1 198 ? -2.367 11.365 12.013 1.00 84.81 198 THR A C 1
ATOM 1520 O O . THR A 1 198 ? -2.379 11.385 13.244 1.00 84.81 198 THR A O 1
ATOM 1523 N N . ALA A 1 199 ? -2.754 12.410 11.276 1.00 80.25 199 ALA A N 1
ATOM 1524 C CA . ALA A 1 199 ? -3.153 13.693 11.846 1.00 80.25 199 ALA A CA 1
ATOM 1525 C C . ALA A 1 199 ? -4.386 13.573 12.757 1.00 80.25 199 ALA A C 1
ATOM 1527 O O . ALA A 1 199 ? -4.422 14.179 13.821 1.00 80.25 199 ALA A O 1
ATOM 1528 N N . MET A 1 200 ? -5.386 12.776 12.365 1.00 80.44 200 MET A N 1
ATOM 1529 C CA . MET A 1 200 ? -6.616 12.600 13.147 1.00 80.44 200 MET A CA 1
ATOM 1530 C C . MET A 1 200 ? -6.436 11.724 14.384 1.00 80.44 200 MET A C 1
ATOM 1532 O O . MET A 1 200 ? -7.127 11.920 15.377 1.00 80.44 200 MET A O 1
ATOM 1536 N N . SER A 1 201 ? -5.553 10.727 14.322 1.00 81.94 201 SER A N 1
ATOM 1537 C CA . SER A 1 201 ? -5.335 9.822 15.453 1.00 81.94 201 SER A CA 1
ATOM 1538 C C . SER A 1 201 ? -4.400 10.413 16.511 1.00 81.94 201 SER A C 1
ATOM 1540 O O . SER A 1 201 ? -4.474 10.004 17.668 1.00 81.94 201 SER A O 1
ATOM 1542 N N . ALA A 1 202 ? -3.523 11.352 16.131 1.00 76.25 202 ALA A N 1
ATOM 1543 C CA . ALA A 1 202 ? -2.510 11.945 17.007 1.00 76.25 202 ALA A CA 1
ATOM 1544 C C . ALA A 1 202 ? -1.655 10.890 17.746 1.00 76.25 202 ALA A C 1
ATOM 1546 O O . ALA A 1 202 ? -1.269 11.071 18.899 1.00 76.25 202 ALA A O 1
ATOM 1547 N N . LEU A 1 203 ? -1.377 9.754 17.093 1.00 73.81 203 LEU A N 1
ATOM 1548 C CA . LEU A 1 203 ? -0.609 8.637 17.669 1.00 73.81 203 LEU A CA 1
ATOM 1549 C C . LEU A 1 203 ? 0.870 8.630 17.267 1.00 73.81 203 LEU A C 1
ATOM 1551 O O . LEU A 1 203 ? 1.599 7.715 17.648 1.00 73.81 203 LEU A O 1
ATOM 1555 N N . GLY A 1 204 ? 1.312 9.626 16.497 1.00 73.62 204 GLY A N 1
ATOM 1556 C CA . GLY A 1 204 ? 2.622 9.615 15.850 1.00 73.62 204 GLY A CA 1
ATOM 1557 C C . GLY A 1 204 ? 2.649 8.635 14.674 1.00 73.62 204 GLY A C 1
ATOM 1558 O O . GLY A 1 204 ? 1.660 8.499 13.959 1.00 73.62 204 GLY A O 1
ATOM 1559 N N . ASN A 1 205 ? 3.776 7.947 14.468 1.00 71.19 205 ASN A N 1
ATOM 1560 C CA . ASN A 1 205 ? 3.941 7.031 13.336 1.00 71.19 205 ASN A CA 1
ATOM 1561 C C . ASN A 1 205 ? 3.099 5.758 13.507 1.00 71.19 205 ASN A C 1
ATOM 1563 O O . ASN A 1 205 ? 3.483 4.813 14.198 1.00 71.19 205 ASN A O 1
ATOM 1567 N N . GLU A 1 206 ? 1.959 5.724 12.828 1.00 84.00 206 GLU A N 1
ATOM 1568 C CA . GLU A 1 206 ? 1.160 4.524 12.595 1.00 84.00 206 GLU A CA 1
ATOM 1569 C C . GLU A 1 206 ? 1.694 3.739 11.377 1.00 84.00 206 GLU A C 1
ATOM 1571 O O . GLU A 1 206 ? 2.486 4.273 10.596 1.00 84.00 206 GLU A O 1
ATOM 1576 N N . PRO A 1 207 ? 1.308 2.460 11.200 1.00 89.75 207 PRO A N 1
ATOM 1577 C CA . PRO A 1 207 ? 1.645 1.722 9.992 1.00 89.75 207 PRO A CA 1
ATOM 1578 C C . PRO A 1 207 ? 1.120 2.453 8.764 1.00 89.75 207 PRO A C 1
ATOM 1580 O O . PRO A 1 207 ? -0.057 2.802 8.713 1.00 89.75 207 PRO A O 1
ATOM 1583 N N . SER A 1 208 ? 1.983 2.645 7.771 1.00 92.50 208 SER A N 1
ATOM 1584 C CA . SER A 1 208 ? 1.621 3.404 6.578 1.00 92.50 208 SER A CA 1
ATOM 1585 C C . SER A 1 208 ? 0.567 2.680 5.730 1.00 92.50 208 SER A C 1
ATOM 1587 O O . SER A 1 208 ? 0.597 1.451 5.541 1.00 92.50 208 SER A O 1
ATOM 1589 N N . TYR A 1 209 ? -0.370 3.459 5.190 1.00 94.00 209 TYR A N 1
ATOM 1590 C CA . TYR A 1 209 ? -1.330 2.966 4.204 1.00 94.00 209 TYR A CA 1
ATOM 1591 C C . TYR A 1 209 ? -0.641 2.630 2.882 1.00 94.00 209 TYR A C 1
ATOM 1593 O O . TYR A 1 209 ? -0.927 1.573 2.311 1.00 94.00 209 TYR A O 1
ATOM 1601 N N . ALA A 1 210 ? 0.333 3.443 2.459 1.00 94.75 210 ALA A N 1
ATOM 1602 C CA . ALA A 1 210 ? 1.181 3.141 1.308 1.00 94.75 210 ALA A CA 1
ATOM 1603 C C . ALA A 1 210 ? 1.928 1.807 1.488 1.00 94.75 210 ALA A C 1
ATOM 1605 O O . ALA A 1 210 ? 1.881 0.959 0.600 1.00 94.75 210 ALA A O 1
ATOM 1606 N N . ALA A 1 211 ? 2.494 1.536 2.672 1.00 95.81 211 ALA A N 1
ATOM 1607 C CA . ALA A 1 211 ? 3.144 0.251 2.970 1.00 95.81 211 ALA A CA 1
ATOM 1608 C C . ALA A 1 211 ? 2.174 -0.947 2.917 1.00 95.81 211 ALA A C 1
ATOM 1610 O O . ALA A 1 211 ? 2.566 -2.071 2.596 1.00 95.81 211 ALA A O 1
ATOM 1611 N N . SER A 1 212 ? 0.901 -0.723 3.249 1.00 96.56 212 SER A N 1
ATOM 1612 C CA . SER A 1 212 ? -0.128 -1.768 3.207 1.00 96.56 212 SER A CA 1
ATOM 1613 C C . SER A 1 212 ? -0.561 -2.058 1.774 1.00 96.56 212 SER A C 1
ATOM 1615 O O . SER A 1 212 ? -0.627 -3.221 1.383 1.00 96.56 212 SER A O 1
ATOM 1617 N N . PHE A 1 213 ? -0.772 -1.014 0.969 1.00 95.50 213 PHE A N 1
ATOM 1618 C CA . PHE A 1 213 ? -1.037 -1.139 -0.464 1.00 95.50 213 PHE A CA 1
ATOM 1619 C C . PHE A 1 213 ? 0.141 -1.803 -1.193 1.00 95.50 213 PHE A C 1
ATOM 1621 O O . PHE A 1 213 ? -0.054 -2.762 -1.941 1.00 95.50 213 PHE A O 1
ATOM 1628 N N . ALA A 1 214 ? 1.373 -1.375 -0.896 1.00 95.62 214 ALA A N 1
ATOM 1629 C CA . ALA A 1 214 ? 2.606 -1.991 -1.381 1.00 95.62 214 ALA A CA 1
ATOM 1630 C C . ALA A 1 214 ? 2.711 -3.476 -0.997 1.00 95.62 214 ALA A C 1
ATOM 1632 O O . ALA A 1 214 ? 3.172 -4.278 -1.802 1.00 95.62 214 ALA A O 1
ATOM 1633 N N . GLY A 1 215 ? 2.206 -3.873 0.177 1.00 95.69 215 GLY A N 1
ATOM 1634 C CA . GLY A 1 215 ? 2.096 -5.280 0.578 1.00 95.69 215 GLY A CA 1
ATOM 1635 C C . GLY A 1 215 ? 1.223 -6.115 -0.361 1.00 95.69 215 GLY A C 1
ATOM 1636 O O . GLY A 1 215 ? 1.537 -7.272 -0.630 1.00 95.69 215 GLY A O 1
ATOM 1637 N N . GLY A 1 216 ? 0.168 -5.520 -0.914 1.00 92.62 216 GLY A N 1
ATOM 1638 C CA . GLY A 1 216 ? -0.648 -6.120 -1.968 1.00 92.62 216 GLY A CA 1
ATOM 1639 C C . GLY A 1 216 ? 0.104 -6.338 -3.274 1.00 92.62 216 GLY A C 1
ATOM 1640 O O . GLY A 1 216 ? 0.053 -7.420 -3.857 1.00 92.62 216 GLY A O 1
ATOM 1641 N N . ILE A 1 217 ? 0.838 -5.314 -3.710 1.00 91.75 217 ILE A N 1
ATOM 1642 C CA . ILE A 1 217 ? 1.671 -5.379 -4.917 1.00 91.75 217 ILE A CA 1
ATOM 1643 C C . ILE A 1 217 ? 2.757 -6.452 -4.748 1.00 91.75 217 ILE A C 1
ATOM 1645 O O . ILE A 1 217 ? 2.925 -7.314 -5.607 1.00 91.75 217 ILE A O 1
ATOM 1649 N N . ALA A 1 218 ? 3.425 -6.463 -3.594 1.00 91.25 218 ALA A N 1
ATOM 1650 C CA . ALA A 1 218 ? 4.414 -7.466 -3.219 1.00 91.25 218 ALA A CA 1
ATOM 1651 C C . ALA A 1 218 ? 3.840 -8.887 -3.214 1.00 91.25 218 ALA A C 1
ATOM 1653 O O . ALA A 1 218 ? 4.506 -9.821 -3.654 1.00 91.25 218 ALA A O 1
ATOM 1654 N N . LEU A 1 219 ? 2.593 -9.070 -2.767 1.00 87.81 219 LEU A N 1
ATOM 1655 C CA . LEU A 1 219 ? 1.920 -10.364 -2.849 1.00 87.81 219 LEU A CA 1
ATOM 1656 C C . LEU A 1 219 ? 1.738 -10.811 -4.308 1.00 87.81 219 LEU A C 1
ATOM 1658 O O . LEU A 1 219 ? 1.969 -11.980 -4.608 1.00 87.81 219 LEU A O 1
ATOM 1662 N N . ARG A 1 220 ? 1.376 -9.901 -5.223 1.00 83.94 220 ARG A N 1
ATOM 1663 C CA . ARG A 1 220 ? 1.302 -10.209 -6.662 1.00 83.94 220 ARG A CA 1
ATOM 1664 C C . ARG A 1 220 ? 2.671 -10.596 -7.221 1.00 83.94 220 ARG A C 1
ATOM 1666 O O . ARG A 1 220 ? 2.758 -11.620 -7.892 1.00 83.94 220 ARG A O 1
ATOM 1673 N N . ILE A 1 221 ? 3.717 -9.824 -6.915 1.00 81.81 221 ILE A N 1
ATOM 1674 C CA . ILE A 1 221 ? 5.103 -10.129 -7.312 1.00 81.81 221 ILE A CA 1
ATOM 1675 C C . ILE A 1 221 ? 5.479 -11.538 -6.826 1.00 81.81 221 ILE A C 1
ATOM 1677 O O . ILE A 1 221 ? 5.896 -12.379 -7.616 1.00 81.8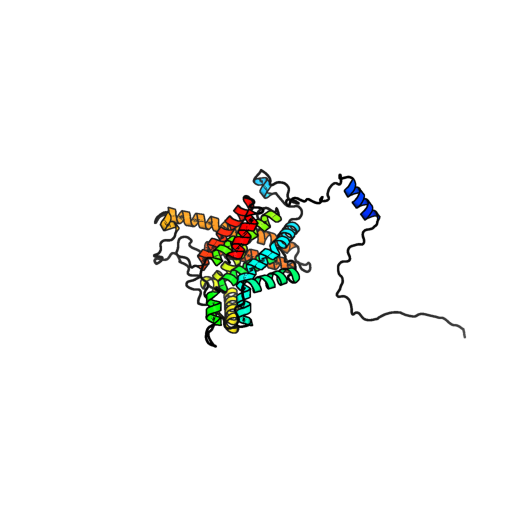1 221 ILE A O 1
ATOM 1681 N N . ALA A 1 222 ? 5.220 -11.846 -5.554 1.00 78.50 222 ALA A N 1
ATOM 1682 C CA . ALA A 1 222 ? 5.503 -13.149 -4.958 1.00 78.50 222 ALA A CA 1
ATOM 1683 C C . ALA A 1 222 ? 4.727 -14.315 -5.609 1.00 78.50 222 ALA A C 1
ATOM 1685 O O . ALA A 1 222 ? 5.260 -15.415 -5.721 1.00 78.50 222 ALA A O 1
ATOM 1686 N N . ILE A 1 223 ? 3.478 -14.105 -6.041 1.00 73.31 223 ILE A N 1
ATOM 1687 C CA . ILE A 1 223 ? 2.682 -15.130 -6.747 1.00 73.31 223 ILE A CA 1
ATOM 1688 C C . ILE A 1 223 ? 3.193 -15.346 -8.182 1.00 73.31 223 ILE A C 1
ATOM 1690 O O . ILE A 1 223 ? 3.138 -16.465 -8.704 1.00 73.31 223 ILE A O 1
ATOM 1694 N N . ALA A 1 224 ? 3.676 -14.285 -8.828 1.00 66.75 224 ALA A N 1
ATOM 1695 C CA . ALA A 1 224 ? 4.170 -14.325 -10.198 1.00 66.75 224 ALA A CA 1
ATOM 1696 C C . ALA A 1 224 ? 5.600 -14.886 -10.313 1.00 66.75 224 ALA A C 1
ATOM 1698 O O . ALA A 1 224 ? 5.910 -15.520 -11.314 1.00 66.75 224 ALA A O 1
ATOM 1699 N N . GLN A 1 225 ? 6.448 -14.711 -9.294 1.00 63.38 225 GLN A N 1
ATOM 1700 C CA . GLN A 1 225 ? 7.845 -15.152 -9.321 1.00 63.38 225 GLN A CA 1
ATOM 1701 C C . GLN A 1 225 ? 8.011 -16.671 -9.169 1.00 63.38 225 GLN A C 1
ATOM 1703 O O . GLN A 1 225 ? 7.635 -17.259 -8.152 1.00 63.38 225 GLN A O 1
ATOM 1708 N N . ASP A 1 226 ? 8.700 -17.304 -10.121 1.00 54.38 226 ASP A N 1
ATOM 1709 C CA . ASP A 1 226 ? 9.031 -18.736 -10.074 1.00 54.38 226 ASP A CA 1
ATOM 1710 C C . ASP A 1 226 ? 9.922 -19.124 -8.882 1.00 54.38 226 ASP A C 1
ATOM 1712 O O . ASP A 1 226 ? 9.746 -20.190 -8.288 1.00 54.38 226 ASP A O 1
ATOM 1716 N N . SER A 1 227 ? 10.806 -18.220 -8.446 1.00 46.34 227 SER A N 1
ATOM 1717 C CA . SER A 1 227 ? 11.653 -18.399 -7.256 1.00 46.34 227 SER A CA 1
ATOM 1718 C C . SER A 1 227 ? 10.856 -18.494 -5.947 1.00 46.34 227 SER A C 1
ATOM 1720 O O . SER A 1 227 ? 11.334 -19.072 -4.970 1.00 46.34 227 SER A O 1
ATOM 1722 N N . VAL A 1 228 ? 9.626 -17.970 -5.933 1.00 52.00 228 VAL A N 1
ATOM 1723 C CA . VAL A 1 228 ? 8.709 -17.972 -4.786 1.00 52.00 228 VAL A CA 1
ATOM 1724 C C . VAL A 1 228 ? 7.583 -19.004 -4.969 1.00 52.00 228 VAL A C 1
ATOM 1726 O O . VAL A 1 228 ? 7.128 -19.595 -3.986 1.00 52.00 228 VAL A O 1
ATOM 1729 N N . ARG A 1 229 ? 7.214 -19.346 -6.214 1.00 50.25 229 ARG A N 1
ATOM 1730 C CA . ARG A 1 229 ? 6.339 -20.489 -6.558 1.00 50.25 229 ARG A CA 1
ATOM 1731 C C . ARG A 1 229 ? 6.910 -21.849 -6.142 1.00 50.25 229 ARG A C 1
ATOM 1733 O O . ARG A 1 229 ? 6.156 -22.815 -6.047 1.00 50.25 229 ARG A O 1
ATOM 1740 N N . GLY A 1 230 ? 8.205 -21.935 -5.831 1.00 51.34 230 GLY A N 1
ATOM 1741 C CA . GLY A 1 230 ? 8.797 -23.107 -5.176 1.00 51.34 230 GLY A CA 1
ATOM 1742 C C . GLY A 1 230 ? 8.191 -23.417 -3.796 1.00 51.34 230 GLY A C 1
ATOM 1743 O O . GLY A 1 230 ? 8.233 -24.561 -3.344 1.00 51.34 230 GLY A O 1
ATOM 1744 N N . LEU A 1 231 ? 7.569 -22.433 -3.133 1.00 59.53 231 LEU A N 1
ATOM 1745 C CA . LEU A 1 231 ? 6.821 -22.640 -1.894 1.00 59.53 231 LEU A CA 1
ATOM 1746 C C . LEU A 1 231 ? 5.432 -23.214 -2.217 1.00 59.53 231 LEU A C 1
ATOM 1748 O O . LEU A 1 231 ? 4.580 -22.534 -2.791 1.00 59.53 231 LEU A O 1
ATOM 1752 N N . GLY A 1 232 ? 5.170 -24.462 -1.807 1.00 60.59 232 GLY A N 1
ATOM 1753 C CA . GLY A 1 232 ? 3.958 -25.210 -2.186 1.00 60.59 232 GLY A CA 1
ATOM 1754 C C . GLY A 1 232 ? 2.623 -24.497 -1.910 1.00 60.59 232 GLY A C 1
ATOM 1755 O O . GLY A 1 232 ? 1.673 -24.650 -2.675 1.00 60.59 232 GLY A O 1
ATOM 1756 N N . ILE A 1 233 ? 2.557 -23.656 -0.871 1.00 66.38 233 ILE A N 1
ATOM 1757 C CA . ILE A 1 233 ? 1.360 -22.865 -0.534 1.00 66.38 233 ILE A CA 1
ATOM 1758 C C . ILE A 1 233 ? 1.091 -21.774 -1.583 1.00 66.38 233 ILE A C 1
ATOM 1760 O O . ILE A 1 233 ? -0.058 -21.566 -1.974 1.00 66.38 233 ILE A O 1
ATOM 1764 N N . ILE A 1 234 ? 2.137 -21.097 -2.064 1.00 62.91 234 ILE A N 1
ATOM 1765 C CA . ILE A 1 234 ? 2.018 -20.001 -3.037 1.00 62.91 234 ILE A CA 1
ATOM 1766 C C . ILE A 1 234 ? 1.656 -20.562 -4.412 1.00 62.91 234 ILE A C 1
ATOM 1768 O O . ILE A 1 234 ? 0.769 -20.025 -5.072 1.00 62.91 234 ILE A O 1
ATOM 1772 N N . ARG A 1 235 ? 2.234 -21.709 -4.794 1.00 66.38 235 ARG A N 1
ATOM 1773 C CA . ARG A 1 235 ? 1.853 -22.436 -6.016 1.00 66.38 235 ARG A CA 1
ATOM 1774 C C . ARG A 1 235 ? 0.381 -22.847 -6.015 1.00 66.38 235 ARG A C 1
ATOM 1776 O O . ARG A 1 235 ? -0.310 -22.657 -7.012 1.00 66.38 235 ARG A O 1
ATOM 1783 N N . MET A 1 236 ? -0.112 -23.379 -4.893 1.00 71.31 236 MET A N 1
ATOM 1784 C CA . MET A 1 236 ? -1.521 -23.757 -4.756 1.00 71.31 236 MET A CA 1
ATOM 1785 C C . MET A 1 236 ? -2.449 -22.537 -4.872 1.00 71.31 236 MET A C 1
ATOM 1787 O O . MET A 1 236 ? -3.475 -22.610 -5.546 1.00 71.31 236 MET A O 1
ATOM 1791 N N . LEU A 1 237 ? -2.104 -21.421 -4.220 1.00 69.38 237 LEU A N 1
ATOM 1792 C CA . LEU A 1 237 ? -2.889 -20.184 -4.281 1.00 69.38 237 LEU A CA 1
ATOM 1793 C C . LEU A 1 237 ? -2.905 -19.584 -5.690 1.00 69.38 237 LEU A C 1
ATOM 1795 O O . LEU A 1 237 ? -3.984 -19.273 -6.187 1.00 69.38 237 LEU A O 1
ATOM 1799 N N . GLY A 1 238 ? -1.745 -19.485 -6.347 1.00 67.88 238 GLY A N 1
ATOM 1800 C CA . GLY A 1 238 ? -1.633 -18.982 -7.718 1.00 67.88 238 GLY A CA 1
ATOM 1801 C C . GLY A 1 238 ? -2.481 -19.791 -8.700 1.00 67.88 238 GLY A C 1
ATOM 1802 O O . GLY A 1 238 ? -3.304 -19.218 -9.409 1.00 67.88 238 GLY A O 1
ATOM 1803 N N . GLY A 1 239 ? -2.383 -21.126 -8.652 1.00 71.75 239 GLY A N 1
ATOM 1804 C CA . GLY A 1 239 ? -3.179 -22.003 -9.514 1.00 71.75 239 GLY A CA 1
ATOM 1805 C C . GLY A 1 239 ? -4.689 -21.877 -9.282 1.00 71.75 239 GLY A C 1
ATOM 1806 O O . GLY A 1 239 ? -5.464 -21.890 -10.237 1.00 71.75 239 GLY A O 1
ATOM 1807 N N . ARG A 1 240 ? -5.133 -21.692 -8.029 1.00 78.12 240 ARG A N 1
ATOM 1808 C CA . ARG A 1 240 ? -6.557 -21.458 -7.722 1.00 78.12 240 ARG A CA 1
ATOM 1809 C C . ARG A 1 240 ? -7.058 -20.121 -8.260 1.00 78.12 240 ARG A C 1
ATOM 1811 O O . ARG A 1 240 ? -8.160 -20.079 -8.796 1.00 78.12 240 ARG A O 1
ATOM 1818 N N . VAL A 1 241 ? -6.270 -19.054 -8.118 1.00 73.62 241 VAL A N 1
ATOM 1819 C CA . VAL A 1 241 ? -6.621 -17.724 -8.641 1.00 73.62 241 VAL A CA 1
ATOM 1820 C C . VAL A 1 241 ? -6.718 -17.763 -10.162 1.00 73.62 241 VAL A C 1
ATOM 1822 O O . VAL A 1 241 ? -7.712 -17.306 -10.715 1.00 73.62 241 VAL A O 1
ATOM 1825 N N . GLU A 1 242 ? -5.740 -18.368 -10.834 1.00 72.88 242 GLU A N 1
ATOM 1826 C CA . GLU A 1 242 ? -5.749 -18.495 -12.292 1.00 72.88 242 GLU A CA 1
ATOM 1827 C C . GLU A 1 242 ? -6.943 -19.325 -12.787 1.00 72.88 242 GLU A C 1
ATOM 1829 O O . GLU A 1 242 ? -7.643 -18.915 -13.710 1.00 72.88 242 GLU A O 1
ATOM 1834 N N . THR A 1 243 ? -7.232 -20.452 -12.128 1.00 79.19 243 THR A N 1
ATOM 1835 C CA . THR A 1 243 ? -8.391 -21.298 -12.461 1.00 79.19 243 THR A CA 1
ATOM 1836 C C . THR A 1 243 ? -9.705 -20.531 -12.293 1.00 79.19 243 THR A C 1
ATOM 1838 O O . THR A 1 243 ? -10.579 -20.603 -13.154 1.00 79.19 243 THR A O 1
ATOM 1841 N N . PHE A 1 244 ? -9.843 -19.769 -11.203 1.00 79.62 244 PHE A N 1
ATOM 1842 C CA . PHE A 1 244 ? -11.024 -18.945 -10.959 1.00 79.62 244 PHE A CA 1
ATOM 1843 C C . PHE A 1 244 ? -11.190 -17.855 -12.026 1.00 79.62 244 PHE A C 1
ATOM 1845 O O . PHE A 1 244 ? -12.275 -17.716 -12.581 1.00 79.62 244 PHE A O 1
ATOM 1852 N N . LEU A 1 245 ? -10.125 -17.125 -12.368 1.00 74.25 245 LEU A N 1
ATOM 1853 C CA . LEU A 1 245 ? -10.182 -16.068 -13.383 1.00 74.25 245 LEU A CA 1
ATOM 1854 C C . LEU A 1 245 ? -10.534 -16.618 -14.771 1.00 74.25 245 LEU A C 1
ATOM 1856 O O . LEU A 1 245 ? -11.421 -16.080 -15.433 1.00 74.25 245 LEU A O 1
ATOM 1860 N N . ARG A 1 246 ? -9.945 -17.752 -15.168 1.00 75.94 246 ARG A N 1
ATOM 1861 C CA . ARG A 1 246 ? -10.306 -18.425 -16.425 1.00 75.94 246 ARG A CA 1
ATOM 1862 C C . ARG A 1 246 ? -11.778 -18.841 -16.453 1.00 75.94 246 ARG A C 1
ATOM 1864 O O . ARG A 1 246 ? -12.417 -18.722 -17.492 1.00 75.94 246 ARG A O 1
ATOM 1871 N N . SER A 1 247 ? -12.335 -19.278 -15.318 1.00 77.56 247 SER A N 1
ATOM 1872 C CA . SER A 1 247 ? -13.752 -19.666 -15.226 1.00 77.56 247 SER A CA 1
ATOM 1873 C C . SER A 1 247 ? -14.733 -18.508 -15.448 1.00 77.56 247 SER A C 1
ATOM 1875 O O . SER A 1 247 ? -15.876 -18.752 -15.821 1.00 77.56 247 SER A O 1
ATOM 1877 N N . VAL A 1 248 ? -14.286 -17.261 -15.266 1.00 72.31 248 VAL A N 1
ATOM 1878 C CA . VAL A 1 248 ? -15.078 -16.045 -15.516 1.00 72.31 248 VAL A CA 1
ATOM 1879 C C . VAL A 1 248 ? -14.678 -15.329 -16.814 1.00 72.31 248 VAL A C 1
ATOM 1881 O O . VAL A 1 248 ? -15.035 -14.172 -17.006 1.00 72.31 248 VAL A O 1
ATOM 1884 N N . GLY A 1 249 ? -13.936 -15.999 -17.707 1.00 67.06 249 GLY A N 1
ATOM 1885 C CA . GLY A 1 249 ? -13.547 -15.447 -19.012 1.00 67.06 249 GLY A CA 1
ATOM 1886 C C . GLY A 1 249 ? -12.401 -14.431 -18.963 1.00 67.06 249 GLY A C 1
ATOM 1887 O O . GLY A 1 249 ? -12.271 -13.614 -19.871 1.00 67.06 249 GLY A O 1
ATOM 1888 N N . ILE A 1 250 ? -11.573 -14.464 -17.913 1.00 69.88 250 ILE A N 1
ATOM 1889 C CA . ILE A 1 250 ? -10.422 -13.571 -17.743 1.00 69.88 250 ILE A CA 1
ATOM 1890 C C . ILE A 1 250 ? -9.129 -14.366 -17.903 1.00 69.88 250 ILE A C 1
ATOM 1892 O O . ILE A 1 250 ? -8.906 -15.359 -17.206 1.00 69.88 250 ILE A O 1
ATOM 1896 N N . VAL A 1 251 ? -8.238 -13.884 -18.769 1.00 70.50 251 VAL A N 1
ATOM 1897 C CA . VAL A 1 251 ? -6.866 -14.390 -18.875 1.00 70.50 251 VAL A CA 1
ATOM 1898 C C . VAL A 1 251 ? -5.906 -13.297 -18.422 1.00 70.50 251 VAL A C 1
ATOM 1900 O O . VAL A 1 251 ? -5.940 -12.165 -18.901 1.00 70.50 251 VAL A O 1
ATOM 1903 N N . LEU A 1 252 ? -5.062 -13.645 -17.451 1.00 66.00 252 LEU A N 1
ATOM 1904 C CA . LEU A 1 252 ? -3.934 -12.814 -17.052 1.00 66.00 252 LEU A CA 1
ATOM 1905 C C . LEU A 1 252 ? -2.807 -13.071 -18.049 1.00 66.00 252 LEU A C 1
ATOM 1907 O O . LEU A 1 252 ? -2.326 -14.204 -18.125 1.00 66.00 252 LEU A O 1
ATOM 1911 N N . ASP A 1 253 ? -2.391 -12.049 -18.797 1.00 61.31 253 ASP A N 1
ATOM 1912 C CA . ASP A 1 253 ? -1.207 -12.191 -19.645 1.00 61.31 253 ASP A CA 1
ATOM 1913 C C . ASP A 1 253 ? 0.029 -12.447 -18.776 1.00 61.31 253 ASP A C 1
ATOM 1915 O O . ASP A 1 253 ? 0.144 -11.944 -17.649 1.00 61.31 253 ASP A O 1
ATOM 1919 N N . ALA A 1 254 ? 0.928 -13.293 -19.288 1.00 51.03 254 ALA A N 1
ATOM 1920 C CA . ALA A 1 254 ? 2.094 -13.760 -18.556 1.00 51.03 254 ALA A CA 1
ATOM 1921 C C . ALA A 1 254 ? 2.926 -12.569 -18.064 1.00 51.03 254 ALA A C 1
ATOM 1923 O O . ALA A 1 254 ? 3.470 -11.779 -18.831 1.00 51.03 254 ALA A O 1
ATOM 1924 N N . ALA A 1 255 ? 3.017 -12.463 -16.741 1.00 52.12 255 ALA A N 1
ATOM 1925 C CA . ALA A 1 255 ? 3.629 -11.365 -16.008 1.00 52.12 255 ALA A CA 1
ATOM 1926 C C . ALA A 1 255 ? 5.171 -11.343 -16.080 1.00 52.12 255 ALA A C 1
ATOM 1928 O O . ALA A 1 255 ? 5.797 -10.686 -15.252 1.00 52.12 255 ALA A O 1
ATOM 1929 N N . GLU A 1 256 ? 5.793 -12.063 -17.015 1.00 51.31 256 GLU A N 1
ATOM 1930 C CA . GLU A 1 256 ? 7.247 -12.266 -17.035 1.00 51.31 256 GLU A CA 1
ATOM 1931 C C . GLU A 1 256 ? 8.010 -10.964 -17.297 1.00 51.31 256 GLU A C 1
ATOM 1933 O O . GLU A 1 256 ? 8.963 -10.690 -16.579 1.00 51.31 256 GLU A O 1
ATOM 1938 N N . GLU A 1 257 ? 7.548 -10.100 -18.210 1.00 50.16 257 GLU A N 1
ATOM 1939 C CA . GLU A 1 257 ? 8.135 -8.758 -18.401 1.00 50.16 257 GLU A CA 1
ATOM 1940 C C . GLU A 1 257 ? 7.767 -7.786 -17.270 1.00 50.16 257 GLU A C 1
ATOM 1942 O O . GLU A 1 257 ? 8.541 -6.911 -16.881 1.00 50.16 257 GLU A O 1
ATOM 1947 N N . VAL A 1 258 ? 6.571 -7.951 -16.702 1.00 55.88 258 VAL A N 1
ATOM 1948 C CA . VAL A 1 258 ? 6.031 -7.077 -15.652 1.00 55.88 258 VAL A CA 1
ATOM 1949 C C . VAL A 1 258 ? 6.773 -7.281 -14.323 1.00 55.88 258 VAL A C 1
ATOM 1951 O O . VAL A 1 258 ? 6.900 -6.332 -13.549 1.00 55.88 258 VAL A O 1
ATOM 1954 N N . VAL A 1 259 ? 7.280 -8.497 -14.095 1.00 53.81 259 VAL A N 1
ATOM 1955 C CA . VAL A 1 259 ? 7.995 -8.967 -12.892 1.00 53.81 259 VAL A CA 1
ATOM 1956 C C . VAL A 1 259 ? 9.455 -9.328 -13.222 1.00 53.81 259 VAL A C 1
ATOM 1958 O O . VAL A 1 259 ? 10.127 -10.009 -12.446 1.00 53.81 259 VAL A O 1
ATOM 1961 N N . ALA A 1 260 ? 9.948 -8.908 -14.394 1.00 55.50 260 ALA A N 1
ATOM 1962 C CA . ALA A 1 260 ? 11.290 -9.230 -14.856 1.00 55.50 260 ALA A CA 1
ATOM 1963 C C . ALA A 1 260 ? 12.328 -8.716 -13.859 1.00 55.50 260 ALA A C 1
ATOM 1965 O O . ALA A 1 260 ? 12.432 -7.516 -13.595 1.00 55.50 260 ALA A O 1
ATOM 1966 N N . TYR A 1 261 ? 13.104 -9.656 -13.327 1.00 56.16 261 TYR A N 1
ATOM 1967 C CA . TYR A 1 261 ? 14.139 -9.385 -12.354 1.00 56.16 261 TYR A CA 1
ATOM 1968 C C . TYR A 1 261 ? 15.512 -9.476 -13.012 1.00 56.16 261 TYR A C 1
ATOM 1970 O O . TYR A 1 261 ? 15.901 -10.540 -13.502 1.00 56.16 261 TYR A O 1
ATOM 1978 N N . SER A 1 262 ? 16.282 -8.392 -12.980 1.00 57.53 262 SER A N 1
ATOM 1979 C CA . SER A 1 262 ? 17.692 -8.473 -13.344 1.00 57.53 262 SER A CA 1
ATOM 1980 C C . SER A 1 262 ? 18.483 -9.112 -12.199 1.00 57.53 262 SER A C 1
ATOM 1982 O O . SER A 1 262 ? 18.712 -8.532 -11.138 1.00 57.53 262 SER A O 1
ATOM 1984 N N . GLY A 1 263 ? 18.928 -10.349 -12.425 1.00 52.38 263 GLY A N 1
ATOM 1985 C CA . GLY A 1 263 ? 19.737 -11.127 -11.484 1.00 52.38 263 GLY A CA 1
ATOM 1986 C C . GLY A 1 263 ? 21.188 -10.659 -11.326 1.00 52.38 263 GLY A C 1
ATOM 1987 O O . GLY A 1 263 ? 22.006 -11.436 -10.839 1.00 52.38 263 GLY A O 1
ATOM 1988 N N . GLY A 1 264 ? 21.547 -9.450 -11.775 1.00 51.03 264 GLY A N 1
ATOM 1989 C CA . GLY A 1 264 ? 22.927 -8.950 -11.721 1.00 51.03 264 GLY A CA 1
ATOM 1990 C C . GLY A 1 264 ? 23.919 -9.741 -12.589 1.00 51.03 264 GLY A C 1
ATOM 1991 O O . GLY A 1 264 ? 25.126 -9.682 -12.351 1.00 51.03 264 GLY A O 1
ATOM 1992 N N . GLY A 1 265 ? 23.422 -10.501 -13.570 1.00 46.22 265 GLY A N 1
ATOM 1993 C CA . GLY A 1 265 ? 24.230 -11.278 -14.510 1.00 46.22 265 GLY A CA 1
ATOM 1994 C C . GLY A 1 265 ? 24.857 -10.430 -15.623 1.00 46.22 265 GLY A C 1
ATOM 1995 O O . GLY A 1 265 ? 24.432 -9.307 -15.902 1.00 46.22 265 GLY A O 1
ATOM 1996 N N . ILE A 1 266 ? 25.875 -10.994 -16.280 1.00 38.59 266 ILE A N 1
ATOM 1997 C CA . ILE A 1 266 ? 26.492 -10.446 -17.498 1.00 38.59 266 ILE A CA 1
ATOM 1998 C C . ILE A 1 266 ? 25.425 -10.485 -18.607 1.00 38.59 266 ILE A C 1
ATOM 2000 O O . ILE A 1 266 ? 25.170 -11.536 -19.184 1.00 38.59 266 ILE A O 1
ATOM 2004 N N . GLY A 1 267 ? 24.742 -9.363 -18.833 1.00 44.03 267 GLY A N 1
ATOM 2005 C CA . GLY A 1 267 ? 23.597 -9.259 -19.748 1.00 44.03 267 GLY A CA 1
ATOM 2006 C C . GLY A 1 267 ? 22.651 -8.094 -19.444 1.00 44.03 267 GLY A C 1
ATOM 2007 O O . GLY A 1 267 ? 21.814 -7.754 -20.272 1.00 44.03 267 GLY A O 1
ATOM 2008 N N . ASP A 1 268 ? 22.801 -7.440 -18.288 1.00 53.50 268 ASP A N 1
ATOM 2009 C CA . ASP A 1 268 ? 22.039 -6.238 -17.940 1.00 53.50 268 ASP A CA 1
ATOM 2010 C C . ASP A 1 268 ? 22.644 -4.995 -18.626 1.00 53.50 268 ASP A C 1
ATOM 2012 O O . ASP A 1 268 ? 23.375 -4.199 -18.033 1.00 53.50 268 ASP A O 1
ATOM 2016 N N . CYS A 1 269 ? 22.419 -4.884 -19.937 1.00 53.22 269 CYS A N 1
ATOM 2017 C CA . CYS A 1 269 ? 23.035 -3.885 -20.819 1.00 53.22 269 CYS A CA 1
ATOM 2018 C C . CYS A 1 269 ? 22.531 -2.446 -20.597 1.00 53.22 269 CYS A C 1
ATOM 2020 O O . CYS A 1 269 ? 23.014 -1.532 -21.261 1.00 53.22 269 CYS A O 1
ATOM 2022 N N . GLY A 1 270 ? 21.556 -2.233 -19.707 1.00 55.16 270 GLY A N 1
ATOM 2023 C CA . GLY A 1 270 ? 20.897 -0.935 -19.534 1.00 55.16 270 GLY A CA 1
ATOM 2024 C C . GLY A 1 270 ? 21.662 0.069 -18.673 1.00 55.16 270 GLY A C 1
ATOM 2025 O O . GLY A 1 270 ? 21.471 1.265 -18.849 1.00 55.16 270 GLY A O 1
ATOM 2026 N N . GLY A 1 271 ? 22.529 -0.399 -17.765 1.00 59.22 271 GLY A N 1
ATOM 2027 C CA . GLY A 1 271 ? 23.109 0.451 -16.722 1.00 59.22 271 GLY A CA 1
ATOM 2028 C C . GLY A 1 271 ? 22.020 0.983 -15.780 1.00 59.22 271 GLY A C 1
ATOM 2029 O O . GLY A 1 271 ? 21.204 1.816 -16.150 1.00 59.22 271 GLY A O 1
ATOM 2030 N N . GLY A 1 272 ? 21.968 0.495 -14.539 1.00 69.56 272 GLY A N 1
ATOM 2031 C CA . GLY A 1 272 ? 20.952 0.951 -13.589 1.00 69.56 272 GLY A CA 1
ATOM 2032 C C . GLY A 1 272 ? 20.997 2.467 -13.325 1.00 69.56 272 GLY A C 1
ATOM 2033 O O . GLY A 1 272 ? 22.024 3.116 -13.557 1.00 69.56 272 GLY A O 1
ATOM 2034 N N . PRO A 1 273 ? 19.918 3.051 -12.772 1.00 74.50 273 PRO A N 1
ATOM 2035 C CA . PRO A 1 273 ? 19.798 4.499 -12.577 1.00 74.50 273 PRO A CA 1
ATOM 2036 C C . PRO A 1 273 ? 20.938 5.094 -11.737 1.00 74.50 273 PRO A C 1
ATOM 2038 O O . PRO A 1 273 ? 21.337 6.237 -11.939 1.00 74.50 273 PRO A O 1
ATOM 2041 N N . LEU A 1 274 ? 21.525 4.316 -10.823 1.00 79.56 274 LEU A N 1
ATOM 2042 C CA . LEU A 1 274 ? 22.645 4.779 -10.004 1.00 79.56 274 LEU A CA 1
ATOM 2043 C C . LEU A 1 274 ? 23.978 4.728 -10.757 1.00 79.56 274 LEU A C 1
ATOM 2045 O O . LEU A 1 274 ? 24.850 5.541 -10.470 1.00 79.56 274 LEU A O 1
ATOM 2049 N N . ARG A 1 275 ? 24.142 3.832 -11.739 1.00 77.62 275 ARG A N 1
ATOM 2050 C CA . ARG A 1 275 ? 25.298 3.869 -12.655 1.00 77.62 275 ARG A CA 1
ATOM 2051 C C . ARG A 1 275 ? 25.219 5.073 -13.584 1.00 77.62 275 ARG A C 1
ATOM 2053 O O . ARG A 1 275 ? 26.238 5.701 -13.833 1.00 77.62 275 ARG A O 1
ATOM 2060 N N . MET A 1 276 ? 24.017 5.449 -14.024 1.00 79.88 276 MET A N 1
ATOM 2061 C CA . MET A 1 276 ? 23.827 6.672 -14.812 1.00 79.88 276 MET A CA 1
ATOM 2062 C C . MET A 1 276 ? 24.194 7.936 -14.019 1.00 79.88 276 MET A C 1
ATOM 2064 O O . MET A 1 276 ? 24.785 8.854 -14.575 1.00 79.88 276 MET A O 1
ATOM 2068 N N . LEU A 1 277 ? 23.868 7.982 -12.721 1.00 82.50 277 LEU A N 1
ATOM 2069 C CA . LEU A 1 277 ? 24.123 9.154 -11.872 1.00 82.50 277 LEU A CA 1
ATOM 2070 C C . LEU A 1 277 ? 25.555 9.230 -11.325 1.00 82.50 277 LEU A C 1
ATOM 2072 O O . LEU A 1 277 ? 26.108 10.321 -11.215 1.00 82.50 277 LEU A O 1
ATOM 2076 N N . PHE A 1 278 ? 26.147 8.094 -10.953 1.00 83.00 278 PHE A N 1
ATOM 2077 C CA . PHE A 1 278 ? 27.436 8.043 -10.248 1.00 83.00 278 PHE A CA 1
ATOM 2078 C C . PHE A 1 278 ? 28.561 7.373 -11.053 1.00 83.00 278 PHE A C 1
ATOM 2080 O O . PHE A 1 278 ? 29.671 7.224 -10.541 1.00 83.00 278 PHE A O 1
ATOM 2087 N N . GLY A 1 279 ? 28.286 6.969 -12.295 1.00 79.62 279 GLY A N 1
ATOM 2088 C CA . GLY A 1 279 ? 29.197 6.211 -13.147 1.00 79.62 279 GLY A CA 1
ATOM 2089 C C . GLY A 1 279 ? 29.312 4.730 -12.768 1.00 79.62 279 GLY A C 1
ATOM 2090 O O . GLY A 1 279 ? 28.747 4.248 -11.779 1.00 79.62 279 GLY A O 1
ATOM 2091 N N . ASP A 1 280 ? 30.093 3.993 -13.556 1.00 75.81 280 ASP A N 1
ATOM 2092 C CA . ASP A 1 280 ? 30.430 2.599 -13.272 1.00 75.81 280 ASP A CA 1
ATOM 2093 C C . ASP A 1 280 ? 31.527 2.528 -12.202 1.00 75.81 280 ASP A C 1
ATOM 2095 O O . ASP A 1 280 ? 32.709 2.740 -12.467 1.00 75.81 280 ASP A O 1
ATOM 2099 N N . GLY A 1 281 ? 31.150 2.239 -10.953 1.00 78.94 281 GLY A N 1
ATOM 2100 C CA . GLY A 1 281 ? 32.126 2.143 -9.868 1.00 78.94 281 GLY A CA 1
ATOM 2101 C C . GLY A 1 281 ? 31.557 1.799 -8.495 1.00 78.94 281 GLY A C 1
ATOM 2102 O O . GLY A 1 281 ? 30.361 1.552 -8.315 1.00 78.94 281 GLY A O 1
ATOM 2103 N N . ALA A 1 282 ? 32.441 1.798 -7.493 1.00 84.38 282 ALA A N 1
ATOM 2104 C CA . ALA A 1 282 ? 32.070 1.626 -6.088 1.00 84.38 282 ALA A CA 1
ATOM 2105 C C . ALA A 1 282 ? 31.004 2.632 -5.595 1.00 84.38 282 ALA A C 1
ATOM 2107 O O . ALA A 1 282 ? 30.127 2.198 -4.845 1.00 84.38 282 ALA A O 1
ATOM 2108 N N . PRO A 1 283 ? 30.993 3.916 -6.022 1.00 85.12 283 PRO A N 1
ATOM 2109 C CA . PRO A 1 283 ? 29.969 4.875 -5.600 1.00 85.12 283 PRO A CA 1
ATOM 2110 C C . PRO A 1 283 ? 28.537 4.438 -5.934 1.00 85.12 283 PRO A C 1
ATOM 2112 O O . PRO A 1 283 ? 27.682 4.444 -5.052 1.00 85.12 283 PRO A O 1
ATOM 2115 N N . ALA A 1 284 ? 28.279 3.964 -7.159 1.00 83.06 284 ALA A N 1
ATOM 2116 C CA . ALA A 1 284 ? 26.954 3.483 -7.562 1.00 83.06 284 ALA A CA 1
ATOM 2117 C C . ALA A 1 284 ? 26.504 2.251 -6.754 1.00 83.06 284 ALA A C 1
ATOM 2119 O O . ALA A 1 284 ? 25.328 2.120 -6.410 1.00 83.06 284 ALA A O 1
ATOM 2120 N N . ARG A 1 285 ? 27.440 1.353 -6.408 1.00 83.50 285 ARG A N 1
ATOM 2121 C CA . ARG A 1 285 ? 27.153 0.180 -5.562 1.00 83.50 285 ARG A CA 1
ATOM 2122 C C . ARG A 1 285 ? 26.803 0.591 -4.135 1.00 83.50 285 ARG A C 1
ATOM 2124 O O . ARG A 1 285 ? 25.802 0.124 -3.602 1.00 83.50 285 ARG A O 1
ATOM 2131 N N . TRP A 1 286 ? 27.585 1.484 -3.532 1.00 87.44 286 TRP A N 1
ATOM 2132 C CA . TRP A 1 286 ? 27.316 1.976 -2.179 1.00 87.44 286 TRP A CA 1
ATOM 2133 C C . TRP A 1 286 ? 26.020 2.780 -2.101 1.00 87.44 286 TRP A C 1
ATOM 2135 O O . TRP A 1 286 ? 25.256 2.588 -1.158 1.00 87.44 286 TRP A O 1
ATOM 2145 N N . ALA A 1 287 ? 25.723 3.603 -3.110 1.00 86.44 287 ALA A N 1
ATOM 2146 C CA . ALA A 1 287 ? 24.440 4.291 -3.221 1.00 86.44 287 ALA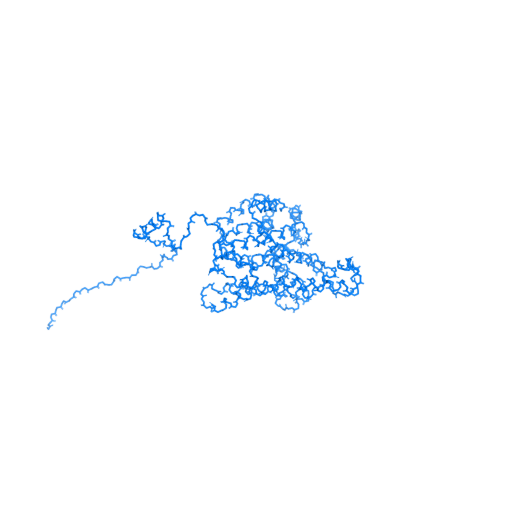 A CA 1
ATOM 2147 C C . ALA A 1 287 ? 23.268 3.296 -3.301 1.00 86.44 287 ALA A C 1
ATOM 2149 O O . ALA A 1 287 ? 22.269 3.477 -2.607 1.00 86.44 287 ALA A O 1
ATOM 2150 N N . SER A 1 288 ? 23.416 2.210 -4.075 1.00 86.88 288 SER A N 1
ATOM 2151 C CA . SER A 1 288 ? 22.409 1.140 -4.178 1.00 86.88 288 SER A CA 1
ATOM 2152 C C . SER A 1 288 ? 22.167 0.483 -2.824 1.00 86.88 288 SER A C 1
ATOM 2154 O O . SER A 1 288 ? 21.028 0.385 -2.375 1.00 86.88 288 SER A O 1
ATOM 2156 N N . VAL A 1 289 ? 23.240 0.104 -2.123 1.00 88.69 289 VAL A N 1
ATOM 2157 C CA . VAL A 1 289 ? 23.159 -0.505 -0.789 1.00 88.69 289 VAL A CA 1
ATOM 2158 C C . VAL A 1 289 ? 22.507 0.445 0.215 1.00 88.69 289 VAL A C 1
ATOM 2160 O O . VAL A 1 289 ? 21.604 0.029 0.937 1.00 88.69 289 VAL A O 1
ATOM 2163 N N . ALA A 1 290 ? 22.915 1.715 0.248 1.00 90.19 290 ALA A N 1
ATOM 2164 C CA . ALA A 1 290 ? 22.349 2.708 1.157 1.00 90.19 290 ALA A CA 1
ATOM 2165 C C . ALA A 1 290 ? 20.847 2.915 0.905 1.00 90.19 290 ALA A C 1
ATOM 2167 O O . ALA A 1 290 ? 20.050 2.861 1.844 1.00 90.19 290 ALA A O 1
ATOM 2168 N N . LEU A 1 291 ? 20.452 3.070 -0.362 1.00 89.69 291 LEU A N 1
ATOM 2169 C CA . LEU A 1 291 ? 19.051 3.204 -0.753 1.00 89.69 291 LEU A CA 1
ATOM 2170 C C . LEU A 1 291 ? 18.249 1.946 -0.403 1.00 89.69 291 LEU A C 1
ATOM 2172 O O . LEU A 1 291 ? 17.136 2.051 0.102 1.00 89.69 291 LEU A O 1
ATOM 2176 N N . LYS A 1 292 ? 18.824 0.759 -0.607 1.00 91.38 292 LYS A N 1
ATOM 2177 C CA . LYS A 1 292 ? 18.208 -0.532 -0.277 1.00 91.38 292 LYS A CA 1
ATOM 2178 C C . LYS A 1 292 ? 17.966 -0.686 1.215 1.00 91.38 292 LYS A C 1
ATOM 2180 O O . LYS A 1 292 ? 16.870 -1.070 1.613 1.00 91.38 292 LYS A O 1
ATOM 2185 N N . VAL A 1 293 ? 18.961 -0.354 2.038 1.00 92.81 293 VAL A N 1
ATOM 2186 C CA . VAL A 1 293 ? 18.831 -0.355 3.500 1.00 92.81 293 VAL A CA 1
ATOM 2187 C C . VAL A 1 293 ? 17.732 0.614 3.922 1.00 92.81 293 VAL A C 1
ATOM 2189 O O . VAL A 1 293 ? 16.844 0.227 4.675 1.00 92.81 293 VAL A O 1
ATOM 2192 N N . TRP A 1 294 ? 17.735 1.839 3.393 1.00 93.44 294 TRP A N 1
ATOM 2193 C CA . TRP A 1 294 ? 16.720 2.838 3.719 1.00 93.44 294 TRP A CA 1
ATOM 2194 C C . TRP A 1 294 ? 15.305 2.415 3.298 1.00 93.44 294 TRP A C 1
ATOM 2196 O O . TRP A 1 294 ? 14.389 2.450 4.119 1.00 93.44 294 TRP A O 1
ATOM 2206 N N . LEU A 1 295 ? 15.127 1.929 2.066 1.00 92.62 295 LEU A N 1
ATOM 2207 C CA . LEU A 1 295 ? 13.842 1.417 1.581 1.00 92.62 295 LEU A CA 1
ATOM 2208 C C . LEU A 1 295 ? 13.358 0.219 2.399 1.00 92.62 295 LEU A C 1
ATOM 2210 O O . LEU A 1 295 ? 12.161 0.100 2.630 1.00 92.62 295 LEU A O 1
ATOM 2214 N N . MET A 1 296 ? 14.265 -0.642 2.871 1.00 94.31 296 MET A N 1
ATOM 2215 C CA . MET A 1 296 ? 13.933 -1.801 3.702 1.00 94.31 296 MET A CA 1
ATOM 2216 C C . MET A 1 296 ? 13.432 -1.415 5.098 1.00 94.31 296 MET A C 1
ATOM 2218 O O . MET A 1 296 ? 12.607 -2.137 5.664 1.00 94.31 296 MET A O 1
ATOM 2222 N N . LEU A 1 297 ? 13.861 -0.270 5.640 1.00 93.81 297 LEU A N 1
ATOM 2223 C CA . LEU A 1 297 ? 13.375 0.219 6.933 1.00 93.81 297 LEU A CA 1
ATOM 2224 C C . LEU A 1 297 ? 11.866 0.490 6.911 1.00 93.81 297 LEU A C 1
ATOM 2226 O O . LEU A 1 297 ? 11.194 0.215 7.901 1.00 93.81 297 LEU A O 1
ATOM 2230 N N . LEU A 1 298 ? 11.315 0.969 5.793 1.00 93.25 298 LEU A N 1
ATOM 2231 C CA . LEU A 1 298 ? 9.899 1.342 5.681 1.00 93.25 298 LEU A CA 1
ATOM 2232 C C . LEU A 1 298 ? 8.945 0.147 5.923 1.00 93.25 298 LEU A C 1
ATOM 2234 O O . LEU A 1 298 ? 8.147 0.199 6.868 1.00 93.25 298 LEU A O 1
ATOM 2238 N N . PRO A 1 299 ? 9.024 -0.969 5.165 1.00 94.69 299 PRO A N 1
ATOM 2239 C CA . PRO A 1 299 ? 8.207 -2.144 5.437 1.00 94.69 299 PRO A CA 1
ATOM 2240 C C . PRO A 1 299 ? 8.642 -2.880 6.708 1.00 94.69 299 PRO A C 1
ATOM 2242 O O . PRO A 1 299 ? 7.784 -3.481 7.351 1.00 94.69 299 PRO A O 1
ATOM 2245 N N . ALA A 1 300 ? 9.915 -2.817 7.123 1.00 94.88 300 ALA A N 1
ATOM 2246 C CA . ALA A 1 300 ? 10.357 -3.429 8.378 1.00 94.88 300 ALA A CA 1
ATOM 2247 C C . ALA A 1 300 ? 9.703 -2.766 9.600 1.00 94.88 300 ALA A C 1
ATOM 2249 O O . ALA A 1 300 ? 9.216 -3.462 10.490 1.00 94.88 300 ALA A O 1
ATOM 2250 N N . LEU A 1 301 ? 9.628 -1.433 9.629 1.00 92.88 301 LEU A N 1
ATOM 2251 C CA . LEU A 1 301 ? 8.933 -0.684 10.678 1.00 92.88 301 LEU A CA 1
ATOM 2252 C C . LEU A 1 301 ? 7.439 -1.014 10.698 1.00 92.88 301 LEU A C 1
ATOM 2254 O O . LEU A 1 301 ? 6.907 -1.344 11.759 1.00 92.88 301 LEU A O 1
ATOM 2258 N N . SER A 1 302 ? 6.785 -1.024 9.532 1.00 93.31 302 SER A N 1
ATOM 2259 C CA . SER A 1 302 ? 5.378 -1.433 9.413 1.00 93.31 302 SER A CA 1
ATOM 2260 C C . SER A 1 302 ? 5.160 -2.866 9.924 1.00 93.31 302 SER A C 1
ATOM 2262 O O . SER A 1 302 ? 4.276 -3.117 10.748 1.00 93.31 302 SER A O 1
ATOM 2264 N N . ALA A 1 303 ? 6.021 -3.810 9.525 1.00 95.12 303 ALA A N 1
ATOM 2265 C CA . ALA A 1 303 ? 5.972 -5.197 9.978 1.00 95.12 303 ALA A CA 1
ATOM 2266 C C . ALA A 1 303 ? 6.133 -5.307 11.499 1.00 95.12 303 ALA A C 1
ATOM 2268 O O . ALA A 1 303 ? 5.352 -6.004 12.147 1.00 95.12 303 ALA A O 1
ATOM 2269 N N . MET A 1 304 ? 7.100 -4.594 12.085 1.00 94.56 304 MET A N 1
ATOM 2270 C CA . MET A 1 304 ? 7.333 -4.578 13.531 1.00 94.56 304 MET A CA 1
ATOM 2271 C C . MET A 1 304 ? 6.141 -3.998 14.298 1.00 94.56 304 MET A C 1
ATOM 2273 O O . MET A 1 304 ? 5.719 -4.582 15.298 1.00 94.56 304 MET A O 1
ATOM 2277 N N . GLN A 1 305 ? 5.539 -2.908 13.815 1.00 92.94 305 GLN A N 1
ATOM 2278 C CA . GLN A 1 305 ? 4.340 -2.323 14.421 1.00 92.94 305 GLN A CA 1
ATOM 2279 C C . GLN A 1 305 ? 3.157 -3.303 14.392 1.00 92.94 305 GLN A C 1
ATOM 2281 O O . GLN A 1 305 ? 2.463 -3.480 15.400 1.00 92.94 305 GLN A O 1
ATOM 2286 N N . TRP A 1 306 ? 2.931 -3.989 13.267 1.00 95.25 306 TRP A N 1
ATOM 2287 C CA . TRP A 1 306 ? 1.890 -5.015 13.166 1.00 95.25 306 TRP A CA 1
ATOM 2288 C C . TRP A 1 306 ? 2.194 -6.245 14.018 1.00 95.25 306 TRP A C 1
ATOM 2290 O O . TRP A 1 306 ? 1.290 -6.773 14.673 1.00 95.25 306 TRP A O 1
ATOM 2300 N N . LEU A 1 307 ? 3.452 -6.673 14.086 1.00 93.75 307 LEU A N 1
ATOM 2301 C CA . LEU A 1 307 ? 3.889 -7.796 14.908 1.00 93.75 307 LEU A CA 1
ATOM 2302 C C . LEU A 1 307 ? 3.689 -7.498 16.397 1.00 93.75 307 LEU A C 1
ATOM 2304 O O . LEU A 1 307 ? 3.083 -8.300 17.106 1.00 93.75 307 LEU A O 1
ATOM 2308 N N . GLN A 1 308 ? 4.085 -6.313 16.863 1.00 92.00 308 GLN A N 1
ATOM 2309 C CA . GLN A 1 308 ? 3.848 -5.867 18.236 1.00 92.00 308 GLN A CA 1
ATOM 2310 C C . GLN A 1 308 ? 2.347 -5.890 18.575 1.00 92.00 308 GLN A C 1
ATOM 2312 O O . GLN A 1 308 ? 1.937 -6.418 19.615 1.00 92.00 308 GLN A O 1
ATOM 2317 N N . ARG A 1 309 ? 1.497 -5.383 17.669 1.00 90.12 309 ARG A N 1
ATOM 2318 C CA . ARG A 1 309 ? 0.029 -5.417 17.818 1.00 90.12 309 ARG A CA 1
ATOM 2319 C C . ARG A 1 309 ? -0.529 -6.839 17.802 1.00 90.12 309 ARG A C 1
ATOM 2321 O O . ARG A 1 309 ? -1.536 -7.097 18.470 1.00 90.12 309 ARG A O 1
ATOM 2328 N N . THR A 1 310 ? 0.092 -7.741 17.049 1.00 91.75 310 THR A N 1
ATOM 2329 C CA . THR A 1 310 ? -0.267 -9.163 16.973 1.00 91.75 310 THR A CA 1
ATOM 2330 C C . THR A 1 310 ? 0.064 -9.868 18.281 1.00 91.75 310 THR A C 1
ATOM 2332 O O . THR A 1 310 ? -0.809 -10.514 18.850 1.00 91.75 310 THR A O 1
ATOM 2335 N N . ILE A 1 311 ? 1.265 -9.664 18.830 1.00 89.31 311 ILE A N 1
ATOM 2336 C CA . ILE A 1 311 ? 1.691 -10.229 20.120 1.00 89.31 311 ILE A CA 1
ATOM 2337 C C . ILE A 1 311 ? 0.760 -9.759 21.247 1.00 89.31 311 ILE A C 1
ATOM 2339 O O . ILE A 1 311 ? 0.291 -10.563 22.056 1.00 89.31 311 ILE A O 1
ATOM 2343 N N . HIS A 1 312 ? 0.417 -8.467 21.275 1.00 85.62 312 HIS A N 1
ATOM 2344 C CA . HIS A 1 312 ? -0.514 -7.930 22.269 1.00 85.62 312 HIS A CA 1
ATOM 2345 C C . HIS A 1 312 ? -1.941 -8.498 22.121 1.00 85.62 312 HIS A C 1
ATOM 2347 O O . HIS A 1 312 ? -2.621 -8.766 23.117 1.00 85.62 312 HIS A O 1
ATOM 2353 N N . ALA A 1 313 ? -2.401 -8.725 20.885 1.00 84.50 313 ALA A N 1
ATOM 2354 C CA . ALA A 1 313 ? -3.661 -9.425 20.632 1.00 84.50 313 ALA A CA 1
ATOM 2355 C C . ALA A 1 313 ? -3.592 -10.906 21.039 1.00 84.50 313 ALA A C 1
ATOM 2357 O O . ALA A 1 313 ? -4.569 -11.416 21.581 1.00 84.50 313 ALA A O 1
ATOM 2358 N N . GLY A 1 314 ? -2.439 -11.555 20.843 1.00 84.88 314 GLY A N 1
ATOM 2359 C CA . GLY A 1 314 ? -2.151 -12.950 21.186 1.00 84.88 314 GLY A CA 1
ATOM 2360 C C . GLY A 1 314 ? -2.435 -13.268 22.651 1.00 84.88 314 GLY A C 1
ATOM 2361 O O . GLY A 1 314 ? -3.138 -14.225 22.957 1.00 84.88 314 GLY A O 1
ATOM 2362 N N . ARG A 1 315 ? -2.022 -12.375 23.558 1.00 82.94 315 ARG A N 1
ATOM 2363 C CA . ARG A 1 315 ? -2.297 -12.474 25.009 1.00 82.94 315 ARG A CA 1
ATOM 2364 C C . ARG A 1 315 ? -3.788 -12.450 25.369 1.00 82.94 315 ARG A C 1
ATOM 2366 O O . ARG A 1 315 ? -4.161 -12.710 26.505 1.00 82.94 315 ARG A O 1
ATOM 2373 N N . ASN A 1 316 ? -4.640 -12.090 24.416 1.00 76.88 316 ASN A N 1
ATOM 2374 C CA . ASN A 1 316 ? -6.082 -11.973 24.570 1.00 76.88 316 ASN A CA 1
ATOM 2375 C C . ASN A 1 316 ? -6.865 -12.979 23.701 1.00 76.88 316 ASN A C 1
ATOM 2377 O O . ASN A 1 316 ? -8.098 -12.883 23.630 1.00 76.88 316 ASN A O 1
ATOM 2381 N N . VAL A 1 317 ? -6.180 -13.906 23.021 1.00 75.00 317 VAL A N 1
ATOM 2382 C CA . VAL A 1 317 ? -6.802 -14.963 22.212 1.00 75.00 317 VAL A CA 1
ATOM 2383 C C . VAL A 1 317 ? -7.519 -15.931 23.156 1.00 75.00 317 VAL A C 1
ATOM 2385 O O . VAL A 1 317 ? -6.939 -16.419 24.115 1.00 75.00 317 VAL A O 1
ATOM 2388 N N . GLY A 1 318 ? -8.819 -16.132 22.934 1.00 68.44 318 GLY A N 1
ATOM 2389 C CA . GLY A 1 318 ? -9.710 -16.877 23.838 1.00 68.44 318 GLY A CA 1
ATOM 2390 C C . GLY A 1 318 ? -11.027 -16.151 24.130 1.00 68.44 318 GLY A C 1
ATOM 2391 O O . GLY A 1 318 ? -12.014 -16.773 24.507 1.00 68.44 318 GLY A O 1
ATOM 2392 N N . LYS A 1 319 ? -11.097 -14.835 23.877 1.00 73.62 319 LYS A N 1
ATOM 2393 C CA . LYS A 1 319 ? -12.361 -14.077 23.913 1.00 73.62 319 LYS A CA 1
ATOM 2394 C C . LYS A 1 319 ? -12.986 -14.008 22.513 1.00 73.62 319 LYS A C 1
ATOM 2396 O O . LYS A 1 319 ? -12.288 -13.751 21.527 1.00 73.62 319 LYS A O 1
ATOM 2401 N N . ARG A 1 320 ? -14.308 -14.211 22.426 1.00 60.72 320 ARG A N 1
ATOM 2402 C CA . ARG A 1 320 ? -15.090 -14.153 21.173 1.00 60.72 320 ARG A CA 1
ATOM 2403 C C . ARG A 1 320 ? -14.798 -12.828 20.443 1.00 60.72 320 ARG A C 1
ATOM 2405 O O . ARG A 1 320 ? -14.755 -11.784 21.088 1.00 60.72 320 ARG A O 1
ATOM 2412 N N . TRP A 1 321 ? -14.560 -12.881 19.128 1.00 64.69 321 TRP A N 1
ATOM 2413 C CA . TRP A 1 321 ? -14.220 -11.740 18.245 1.00 64.69 321 TRP A CA 1
ATOM 2414 C C . TRP A 1 321 ? -12.803 -11.145 18.345 1.00 64.69 321 TRP A C 1
ATOM 2416 O O . TRP A 1 321 ? -12.481 -10.228 17.592 1.00 64.69 321 TRP A O 1
ATOM 2426 N N . LYS A 1 322 ? -11.914 -11.666 19.205 1.00 78.19 322 LYS A N 1
ATOM 2427 C CA . LYS A 1 322 ? -10.499 -11.232 19.228 1.00 78.19 322 LYS A CA 1
ATOM 2428 C C . LYS A 1 322 ? -9.600 -12.003 18.259 1.00 78.19 322 LYS A C 1
ATOM 2430 O O . LYS A 1 322 ? -8.565 -11.484 17.850 1.00 78.19 322 LYS A O 1
ATOM 2435 N N . PHE A 1 323 ? -10.017 -13.205 17.858 1.00 84.19 323 PHE A N 1
ATOM 2436 C CA . PHE A 1 323 ? -9.269 -14.042 16.919 1.00 84.19 323 PHE A CA 1
ATOM 2437 C C . PHE A 1 323 ? -9.179 -13.420 15.521 1.00 84.19 323 PHE A C 1
ATOM 2439 O O . PHE A 1 323 ? -8.108 -13.403 14.930 1.00 84.19 323 PHE A O 1
ATOM 2446 N N . THR A 1 324 ? -10.263 -12.821 15.022 1.00 86.50 324 THR A N 1
ATOM 2447 C CA . THR A 1 324 ? -10.259 -12.151 13.713 1.00 86.50 324 THR A CA 1
ATOM 2448 C C . THR A 1 324 ? -9.233 -11.022 13.673 1.00 86.50 324 THR A C 1
ATOM 2450 O O . THR A 1 324 ? -8.384 -11.014 12.794 1.00 86.50 324 THR A O 1
ATOM 2453 N N . ARG A 1 325 ? -9.214 -10.128 14.671 1.00 85.75 325 ARG A N 1
ATOM 2454 C CA . ARG A 1 325 ? -8.207 -9.052 14.757 1.00 85.75 325 ARG A CA 1
ATOM 2455 C C . ARG A 1 325 ? -6.780 -9.583 14.858 1.00 85.75 325 ARG A C 1
ATOM 2457 O O . ARG A 1 325 ? -5.873 -8.984 14.292 1.00 85.75 325 ARG A O 1
ATOM 2464 N N . PHE A 1 326 ? -6.574 -10.686 15.578 1.00 90.69 326 PHE A N 1
ATOM 2465 C CA . PHE A 1 326 ? -5.272 -11.347 15.635 1.00 90.69 326 PHE A CA 1
ATOM 2466 C C . PHE A 1 326 ? -4.828 -11.804 14.239 1.00 90.69 326 PHE A C 1
ATOM 2468 O O . PHE A 1 326 ? -3.741 -11.433 13.807 1.00 90.69 326 PHE A O 1
ATOM 2475 N N . VAL A 1 327 ? -5.695 -12.517 13.513 1.00 91.62 327 VAL A N 1
ATOM 2476 C CA . VAL A 1 327 ? -5.420 -12.982 12.144 1.00 91.62 327 VAL A CA 1
ATOM 2477 C C . VAL A 1 327 ? -5.143 -11.806 11.210 1.00 91.62 327 VAL A C 1
ATOM 2479 O O . VAL A 1 327 ? -4.152 -11.826 10.489 1.00 91.62 327 VAL A O 1
ATOM 2482 N N . GLN A 1 328 ? -5.956 -10.748 11.268 1.00 93.00 328 GLN A N 1
ATOM 2483 C CA . GLN A 1 328 ? -5.774 -9.569 10.421 1.00 93.00 328 GLN A CA 1
ATOM 2484 C C . GLN A 1 328 ? -4.398 -8.914 10.625 1.00 93.00 328 GLN A C 1
ATOM 2486 O O . GLN A 1 328 ? -3.699 -8.616 9.661 1.00 93.00 328 GLN A O 1
ATOM 2491 N N . ARG A 1 329 ? -3.978 -8.732 11.883 1.00 94.12 329 ARG A N 1
ATOM 2492 C CA . ARG A 1 329 ? -2.671 -8.142 12.219 1.00 94.12 329 ARG A CA 1
ATOM 2493 C C . ARG A 1 329 ? -1.511 -9.061 11.838 1.00 94.12 329 ARG A C 1
ATOM 2495 O O . ARG A 1 329 ? -0.500 -8.571 11.346 1.00 94.12 329 ARG A O 1
ATOM 2502 N N . ALA A 1 330 ? -1.677 -10.372 12.017 1.00 94.88 330 ALA A N 1
ATOM 2503 C CA . ALA A 1 330 ? -0.682 -11.359 11.613 1.00 94.88 330 ALA A CA 1
ATOM 2504 C C . ALA A 1 330 ? -0.471 -11.351 10.091 1.00 94.88 330 ALA A C 1
ATOM 2506 O O . ALA A 1 330 ? 0.669 -11.365 9.635 1.00 94.88 330 ALA A O 1
ATOM 2507 N N . MET A 1 331 ? -1.552 -11.252 9.310 1.00 95.25 331 MET A N 1
ATOM 2508 C CA . MET A 1 331 ? -1.475 -11.114 7.853 1.00 95.25 331 MET A CA 1
ATOM 2509 C C . MET A 1 331 ? -0.734 -9.837 7.443 1.00 95.25 331 MET A C 1
ATOM 2511 O O . MET A 1 331 ? 0.145 -9.895 6.591 1.00 95.25 331 MET A O 1
ATOM 2515 N N . LEU A 1 332 ? -1.033 -8.696 8.070 1.00 96.50 332 LEU A N 1
ATOM 2516 C CA . LEU A 1 332 ? -0.348 -7.431 7.776 1.00 96.50 332 LEU A CA 1
ATOM 2517 C C . LEU A 1 332 ? 1.145 -7.476 8.135 1.00 96.50 332 LEU A C 1
ATOM 2519 O O . LEU A 1 332 ? 1.977 -7.015 7.356 1.00 96.50 332 LEU A O 1
ATOM 2523 N N . ALA A 1 333 ? 1.497 -8.090 9.269 1.00 96.44 333 ALA A N 1
ATOM 2524 C CA . ALA A 1 333 ? 2.893 -8.316 9.641 1.00 96.44 333 ALA A CA 1
ATOM 2525 C C . ALA A 1 333 ? 3.608 -9.209 8.615 1.00 96.44 333 ALA A C 1
ATOM 2527 O O . ALA A 1 333 ? 4.713 -8.889 8.180 1.00 96.44 333 ALA A O 1
ATOM 2528 N N . PHE A 1 334 ? 2.956 -10.292 8.184 1.00 94.75 334 PHE A N 1
ATOM 2529 C CA . PHE A 1 334 ? 3.478 -11.191 7.159 1.00 94.75 334 PHE A CA 1
ATOM 2530 C C . PHE A 1 334 ? 3.718 -10.471 5.826 1.00 94.75 334 PHE A C 1
ATOM 2532 O O . PHE A 1 334 ? 4.792 -10.612 5.252 1.00 94.75 334 PHE A O 1
ATOM 2539 N N . LEU A 1 335 ? 2.778 -9.642 5.362 1.00 95.00 335 LEU A N 1
ATOM 2540 C CA . LEU A 1 335 ? 2.954 -8.851 4.138 1.00 95.00 335 LEU A CA 1
ATOM 2541 C C . LEU A 1 335 ? 4.135 -7.876 4.237 1.00 95.00 335 LEU A C 1
ATOM 2543 O O . LEU A 1 335 ? 4.850 -7.677 3.258 1.00 95.00 335 LEU A O 1
ATOM 2547 N N . GLY A 1 336 ? 4.380 -7.286 5.410 1.00 95.62 336 GLY A N 1
ATOM 2548 C CA . GLY A 1 336 ? 5.577 -6.475 5.646 1.00 95.62 336 GLY A CA 1
ATOM 2549 C C . GLY A 1 336 ? 6.874 -7.289 5.554 1.00 95.62 336 GLY A C 1
ATOM 2550 O O . GLY A 1 336 ? 7.837 -6.846 4.934 1.00 95.62 336 GLY A O 1
ATOM 2551 N N . ILE A 1 337 ? 6.889 -8.515 6.088 1.00 94.69 337 ILE A N 1
ATOM 2552 C CA . ILE A 1 337 ? 8.038 -9.431 5.976 1.00 94.69 337 ILE A CA 1
ATOM 2553 C C . ILE A 1 337 ? 8.282 -9.839 4.518 1.00 94.69 337 ILE A C 1
ATOM 2555 O O . ILE A 1 337 ? 9.428 -9.841 4.075 1.00 94.69 337 ILE A O 1
ATOM 2559 N N . VAL A 1 338 ? 7.222 -10.138 3.758 1.00 91.62 338 VAL A N 1
ATOM 2560 C CA . VAL A 1 338 ? 7.326 -10.438 2.320 1.00 91.62 338 VAL A CA 1
ATOM 2561 C C . VAL A 1 338 ? 7.967 -9.268 1.577 1.00 91.62 338 VAL A C 1
ATOM 2563 O O . VAL A 1 338 ? 8.890 -9.482 0.799 1.00 91.62 338 VAL A O 1
ATOM 2566 N N . GLN A 1 339 ? 7.554 -8.032 1.866 1.00 94.50 339 GLN A N 1
ATOM 2567 C CA . GLN A 1 339 ? 8.172 -6.842 1.279 1.00 94.50 339 GLN A CA 1
ATOM 2568 C C . GLN A 1 339 ? 9.663 -6.740 1.618 1.00 94.50 339 GLN A C 1
ATOM 2570 O O . GLN A 1 339 ? 10.475 -6.555 0.719 1.00 94.50 339 GLN A O 1
ATOM 2575 N N . VAL A 1 340 ? 10.048 -6.917 2.887 1.00 94.62 340 VAL A N 1
ATOM 2576 C CA . VAL A 1 340 ? 11.464 -6.910 3.303 1.00 94.62 340 VAL A CA 1
ATOM 2577 C C . VAL A 1 340 ? 12.269 -7.981 2.561 1.00 94.62 340 VAL A C 1
ATOM 2579 O O . VAL A 1 340 ? 13.364 -7.701 2.074 1.00 94.62 340 VAL A O 1
ATOM 2582 N N . PHE A 1 341 ? 11.717 -9.190 2.436 1.00 90.62 341 PHE A N 1
ATOM 2583 C CA . PHE A 1 341 ? 12.342 -10.283 1.695 1.00 90.62 341 PHE A CA 1
ATOM 2584 C C . PHE A 1 341 ? 12.543 -9.930 0.216 1.00 90.62 341 PHE A C 1
ATOM 2586 O O . PHE A 1 341 ? 13.649 -10.099 -0.299 1.00 90.62 341 PHE A O 1
ATOM 2593 N N . LEU A 1 342 ? 11.512 -9.395 -0.447 1.00 88.94 342 LEU A N 1
ATOM 2594 C CA . LEU A 1 342 ? 11.592 -8.968 -1.844 1.00 88.94 342 LEU A CA 1
ATOM 2595 C C . LEU A 1 342 ? 12.624 -7.851 -2.032 1.00 88.94 342 LEU A C 1
ATOM 2597 O O . LEU A 1 342 ? 13.436 -7.944 -2.946 1.00 88.94 342 LEU A O 1
ATOM 2601 N N . ILE A 1 343 ? 12.683 -6.855 -1.133 1.00 90.50 343 ILE A N 1
ATOM 2602 C CA . ILE A 1 343 ? 13.681 -5.775 -1.231 1.00 90.50 343 ILE A CA 1
ATOM 2603 C C . ILE A 1 343 ? 15.065 -6.383 -1.092 1.00 90.50 343 ILE A C 1
ATOM 2605 O O . ILE A 1 343 ? 15.938 -6.083 -1.892 1.00 90.50 343 ILE A O 1
ATOM 2609 N N . GLY A 1 344 ? 15.276 -7.266 -0.110 1.00 88.06 344 GLY A N 1
ATOM 2610 C CA . GLY A 1 344 ? 16.559 -7.937 0.096 1.00 88.06 344 GLY A CA 1
ATOM 2611 C C . GLY A 1 344 ? 17.029 -8.687 -1.148 1.00 88.06 344 GLY A C 1
ATOM 2612 O O . GLY A 1 344 ? 18.213 -8.637 -1.490 1.00 88.06 344 GLY A O 1
ATOM 2613 N N . ARG A 1 345 ? 16.089 -9.308 -1.864 1.00 84.69 345 ARG A N 1
ATOM 2614 C CA . ARG A 1 345 ? 16.347 -10.019 -3.113 1.00 84.69 345 ARG A CA 1
ATOM 2615 C C . ARG A 1 345 ? 16.527 -9.114 -4.320 1.00 84.69 345 ARG A C 1
ATOM 2617 O O . ARG A 1 345 ? 17.156 -9.600 -5.242 1.00 84.69 345 ARG A O 1
ATOM 2624 N N . MET A 1 346 ? 16.039 -7.872 -4.290 1.00 82.62 346 MET A N 1
ATOM 2625 C CA . MET A 1 346 ? 15.977 -6.973 -5.443 1.00 82.62 346 MET A CA 1
ATOM 2626 C C . MET A 1 346 ? 17.242 -6.122 -5.653 1.00 82.62 346 MET A C 1
ATOM 2628 O O . MET A 1 346 ? 17.791 -5.566 -4.702 1.00 82.62 346 MET A O 1
ATOM 2632 N N . GLU A 1 347 ? 17.690 -5.952 -6.892 1.00 81.69 347 GLU A N 1
ATOM 2633 C CA . GLU A 1 347 ? 18.831 -5.134 -7.281 1.00 81.69 347 GLU A CA 1
ATOM 2634 C C . GLU A 1 347 ? 18.288 -3.802 -7.789 1.00 81.69 347 GLU A C 1
ATOM 2636 O O . GLU A 1 347 ? 17.779 -3.684 -8.900 1.00 81.69 347 GLU A O 1
ATOM 2641 N N . LEU A 1 348 ? 18.371 -2.775 -6.944 1.00 80.06 348 LEU A N 1
ATOM 2642 C CA . LEU A 1 348 ? 17.851 -1.441 -7.267 1.00 80.06 348 LEU A CA 1
ATOM 2643 C C . LEU A 1 348 ? 18.600 -0.781 -8.428 1.00 80.06 348 LEU A C 1
ATOM 2645 O O . LEU A 1 348 ? 18.081 0.123 -9.076 1.00 80.06 348 LEU A O 1
ATOM 2649 N N . ASN A 1 349 ? 19.837 -1.210 -8.669 1.00 79.38 349 ASN A N 1
ATOM 2650 C CA . ASN A 1 349 ? 20.712 -0.665 -9.694 1.00 79.38 349 ASN A CA 1
ATOM 2651 C C . ASN A 1 349 ? 20.720 -1.527 -10.963 1.00 79.38 349 ASN A C 1
ATOM 2653 O O . ASN A 1 349 ? 21.774 -1.752 -11.565 1.00 79.38 349 ASN A O 1
ATOM 2657 N N . ALA A 1 350 ? 19.543 -2.022 -11.325 1.00 74.44 350 ALA A N 1
ATOM 2658 C CA . ALA A 1 350 ? 19.311 -2.927 -12.432 1.00 74.44 350 ALA A CA 1
ATOM 2659 C C . ALA A 1 350 ? 18.000 -2.569 -13.148 1.00 74.44 350 ALA A C 1
ATOM 2661 O O . ALA A 1 350 ? 17.173 -1.836 -12.593 1.00 74.44 350 ALA A O 1
ATOM 2662 N N . SER A 1 351 ? 17.808 -3.059 -14.375 1.00 70.69 351 SER A N 1
ATOM 2663 C CA . SER A 1 351 ? 16.532 -2.883 -15.075 1.00 70.69 351 SER A CA 1
ATOM 2664 C C . SER A 1 351 ? 15.487 -3.812 -14.454 1.00 70.69 351 SER A C 1
ATOM 2666 O O . SER A 1 351 ? 15.539 -5.026 -14.645 1.00 70.69 351 SER A O 1
ATOM 2668 N N . ASN A 1 352 ? 14.577 -3.249 -13.657 1.00 79.00 352 ASN A N 1
ATOM 2669 C CA . ASN A 1 352 ? 13.482 -3.990 -13.033 1.00 79.00 352 ASN A CA 1
ATOM 2670 C C . ASN A 1 352 ? 12.183 -3.790 -13.823 1.00 79.00 352 ASN A C 1
ATOM 2672 O O . ASN A 1 352 ? 11.962 -2.725 -14.414 1.00 79.00 352 ASN A O 1
ATOM 2676 N N . GLY A 1 353 ? 11.310 -4.797 -13.792 1.00 78.44 353 GLY A N 1
ATOM 2677 C CA . GLY A 1 353 ? 9.990 -4.746 -14.413 1.00 78.44 353 GLY A CA 1
ATOM 2678 C C . GLY A 1 353 ? 9.120 -3.597 -13.888 1.00 78.44 353 GLY A C 1
ATOM 2679 O O . GLY A 1 353 ? 9.326 -3.046 -12.802 1.00 78.44 353 GLY A O 1
ATOM 2680 N N . ALA A 1 354 ? 8.098 -3.225 -14.662 1.00 82.06 354 ALA A N 1
ATOM 2681 C CA . ALA A 1 354 ? 7.213 -2.110 -14.318 1.00 82.06 354 ALA A CA 1
ATOM 2682 C C . ALA A 1 354 ? 6.535 -2.275 -12.942 1.00 82.06 354 ALA A C 1
ATOM 2684 O O . ALA A 1 354 ? 6.286 -1.279 -12.260 1.00 82.06 354 ALA A O 1
ATOM 2685 N N . LEU A 1 355 ? 6.247 -3.514 -12.518 1.00 83.62 355 LEU A N 1
ATOM 2686 C CA . LEU A 1 355 ? 5.586 -3.782 -11.239 1.00 83.62 355 LEU A CA 1
ATOM 2687 C C . LEU A 1 355 ? 6.513 -3.554 -10.051 1.00 83.62 355 LEU A C 1
ATOM 2689 O O . LEU A 1 355 ? 6.074 -2.997 -9.045 1.00 83.62 355 LEU A O 1
ATOM 2693 N N . ASP A 1 356 ? 7.781 -3.932 -10.189 1.00 86.19 356 ASP A N 1
ATOM 2694 C CA . ASP A 1 356 ? 8.805 -3.696 -9.175 1.00 86.19 356 ASP A CA 1
ATOM 2695 C C . ASP A 1 356 ? 9.048 -2.193 -9.014 1.00 86.19 356 ASP A C 1
ATOM 2697 O O . ASP A 1 356 ? 9.041 -1.677 -7.896 1.00 86.19 356 ASP A O 1
ATOM 2701 N N . ASN A 1 357 ? 9.143 -1.458 -10.128 1.00 87.75 357 ASN A N 1
ATOM 2702 C CA . ASN A 1 357 ? 9.279 0.000 -10.107 1.00 87.75 357 ASN A CA 1
ATOM 2703 C C . ASN A 1 357 ? 8.076 0.680 -9.436 1.00 87.75 357 ASN A C 1
ATOM 2705 O O . ASN A 1 357 ? 8.253 1.579 -8.613 1.00 87.75 357 ASN A O 1
ATOM 2709 N N . PHE A 1 358 ? 6.849 0.240 -9.736 1.00 90.31 358 PHE A N 1
ATOM 2710 C CA . PHE A 1 358 ? 5.653 0.771 -9.081 1.00 90.31 358 PHE A CA 1
ATOM 2711 C C . PHE A 1 358 ? 5.605 0.430 -7.589 1.00 90.31 358 PHE A C 1
ATOM 2713 O O . PHE A 1 358 ? 5.266 1.283 -6.768 1.00 90.31 358 PHE A O 1
ATOM 2720 N N . TRP A 1 359 ? 5.984 -0.789 -7.213 1.00 92.88 359 TRP A N 1
ATOM 2721 C CA . TRP A 1 359 ? 6.079 -1.187 -5.815 1.00 92.88 359 TRP A CA 1
ATOM 2722 C C . TRP A 1 359 ? 7.101 -0.339 -5.044 1.00 92.88 359 TRP A C 1
ATOM 2724 O O . TRP A 1 359 ? 6.778 0.170 -3.969 1.00 92.88 359 TRP A O 1
ATOM 2734 N N . VAL A 1 360 ? 8.289 -0.104 -5.609 1.00 91.94 360 VAL A N 1
ATOM 2735 C CA . VAL A 1 360 ? 9.302 0.795 -5.031 1.00 91.94 360 VAL A CA 1
ATOM 2736 C C . VAL A 1 360 ? 8.779 2.227 -4.930 1.00 91.94 360 VAL A C 1
ATOM 2738 O O . VAL A 1 360 ? 8.937 2.859 -3.886 1.00 91.94 360 VAL A O 1
ATOM 2741 N N . ALA A 1 361 ? 8.103 2.735 -5.962 1.00 92.75 361 ALA A N 1
ATOM 2742 C CA . ALA A 1 361 ? 7.491 4.061 -5.928 1.00 92.75 361 ALA A CA 1
ATOM 2743 C C . ALA A 1 361 ? 6.422 4.175 -4.824 1.00 92.75 361 ALA A C 1
ATOM 2745 O O . ALA A 1 361 ? 6.358 5.185 -4.125 1.00 92.75 361 ALA A O 1
ATOM 2746 N N . MET A 1 362 ? 5.631 3.123 -4.600 1.00 94.75 362 MET A N 1
ATOM 2747 C CA . MET A 1 362 ? 4.667 3.066 -3.499 1.00 94.75 362 MET A CA 1
ATOM 2748 C C . MET A 1 362 ? 5.356 3.039 -2.128 1.00 94.75 362 MET A C 1
ATOM 2750 O O . MET A 1 362 ? 4.893 3.699 -1.200 1.00 94.75 362 MET A O 1
ATOM 2754 N N . LEU A 1 363 ? 6.488 2.339 -1.991 1.00 94.12 363 LEU A N 1
ATOM 2755 C CA . LEU A 1 363 ? 7.300 2.384 -0.771 1.00 94.12 363 LEU A CA 1
ATOM 2756 C C . LEU A 1 363 ? 7.860 3.785 -0.512 1.00 94.12 363 LEU A C 1
ATOM 2758 O O . LEU A 1 363 ? 7.806 4.250 0.622 1.00 94.12 363 LEU A O 1
ATOM 2762 N N . ILE A 1 364 ? 8.325 4.492 -1.546 1.00 92.12 364 ILE A N 1
ATOM 2763 C CA . ILE A 1 364 ? 8.699 5.914 -1.445 1.00 92.12 364 ILE A CA 1
ATOM 2764 C C . ILE A 1 364 ? 7.482 6.761 -1.035 1.00 92.12 364 ILE A C 1
ATOM 2766 O O . ILE A 1 364 ? 7.619 7.705 -0.258 1.00 92.12 364 ILE A O 1
ATOM 2770 N N . GLY A 1 365 ? 6.276 6.378 -1.461 1.00 91.81 365 GLY A N 1
ATOM 2771 C CA . GLY A 1 365 ? 5.013 6.938 -0.981 1.00 91.81 365 GLY A CA 1
ATOM 2772 C C . GLY A 1 365 ? 4.869 6.930 0.546 1.00 91.81 365 GLY A C 1
ATOM 2773 O O . GLY A 1 365 ? 4.342 7.890 1.098 1.00 91.81 365 GLY A O 1
ATOM 2774 N N . CYS A 1 366 ? 5.423 5.946 1.265 1.00 92.69 366 CYS A N 1
ATOM 2775 C CA . CYS A 1 366 ? 5.443 5.961 2.737 1.00 92.69 366 CYS A CA 1
ATOM 2776 C C . CYS A 1 366 ? 6.156 7.205 3.291 1.00 92.69 366 CYS A C 1
ATOM 2778 O O . CYS A 1 366 ? 5.755 7.755 4.312 1.00 92.69 366 CYS A O 1
ATOM 2780 N N . VAL A 1 367 ? 7.206 7.668 2.610 1.00 90.56 367 VAL A N 1
ATOM 2781 C CA . VAL A 1 367 ? 7.945 8.879 2.987 1.00 90.56 367 VAL A CA 1
ATOM 2782 C C . VAL A 1 367 ? 7.104 10.113 2.700 1.00 90.56 367 VAL A C 1
ATOM 2784 O O . VAL A 1 367 ? 7.033 11.003 3.541 1.00 90.56 367 VAL A O 1
ATOM 2787 N N . GLY A 1 368 ? 6.415 10.146 1.556 1.00 88.06 368 GLY A N 1
ATOM 2788 C CA . GLY A 1 368 ? 5.442 11.194 1.242 1.00 88.06 368 GLY A CA 1
ATOM 2789 C C . GLY A 1 368 ? 4.335 11.282 2.295 1.00 88.06 368 GLY A C 1
ATOM 2790 O O . GLY A 1 368 ? 4.043 12.365 2.791 1.00 88.06 368 GLY A O 1
ATOM 2791 N N . GLU A 1 369 ? 3.783 10.141 2.704 1.00 89.44 369 GLU A N 1
ATOM 2792 C CA . GLU A 1 369 ? 2.805 10.026 3.789 1.00 89.44 369 GLU A CA 1
ATOM 2793 C C . GLU A 1 369 ? 3.339 10.625 5.100 1.00 89.44 369 GLU A C 1
ATOM 2795 O O . GLU A 1 369 ? 2.678 11.473 5.706 1.00 89.44 369 GLU A O 1
ATOM 2800 N N . SER A 1 370 ? 4.558 10.252 5.507 1.00 85.81 370 SER A N 1
ATOM 2801 C CA . SER A 1 370 ? 5.204 10.787 6.712 1.00 85.81 370 SER A CA 1
ATOM 2802 C C . SER A 1 370 ? 5.509 12.286 6.613 1.00 85.81 370 SER A C 1
ATOM 2804 O O . SER A 1 370 ? 5.295 13.015 7.583 1.00 85.81 370 SER A O 1
ATOM 2806 N N . LEU A 1 371 ? 5.972 12.774 5.458 1.00 84.38 371 LEU A N 1
ATOM 2807 C CA . LEU A 1 371 ? 6.248 14.196 5.233 1.00 84.38 371 LEU A CA 1
ATOM 2808 C C . LEU A 1 371 ? 4.960 15.019 5.313 1.00 84.38 371 LEU A C 1
ATOM 2810 O O . LEU A 1 371 ? 4.914 16.011 6.035 1.00 84.38 371 LEU A O 1
ATOM 2814 N N . MET A 1 372 ? 3.893 14.582 4.642 1.00 83.12 372 MET A N 1
ATOM 2815 C CA . MET A 1 372 ? 2.592 15.255 4.685 1.00 83.12 372 MET A CA 1
ATOM 2816 C C . MET A 1 372 ? 1.996 15.275 6.095 1.00 83.12 372 MET A C 1
ATOM 2818 O O . MET A 1 372 ? 1.388 16.272 6.482 1.00 83.12 372 MET A O 1
ATOM 2822 N N . ALA A 1 373 ? 2.190 14.201 6.868 1.00 79.38 373 ALA A N 1
ATOM 2823 C CA . ALA A 1 373 ? 1.791 14.157 8.271 1.00 79.38 373 ALA A CA 1
ATOM 2824 C C . ALA A 1 373 ? 2.616 15.122 9.141 1.00 79.38 373 ALA A C 1
ATOM 2826 O O . ALA A 1 373 ? 2.062 15.772 10.020 1.00 79.38 373 ALA A O 1
ATOM 2827 N N . THR A 1 374 ? 3.922 15.242 8.879 1.00 75.81 374 THR A N 1
ATOM 2828 C CA . THR A 1 374 ? 4.839 16.101 9.653 1.00 75.81 374 THR A CA 1
ATOM 2829 C C . THR A 1 374 ? 4.598 17.584 9.392 1.00 75.81 374 THR A C 1
ATOM 2831 O O . THR A 1 374 ? 4.543 18.372 10.331 1.00 75.81 374 THR A O 1
ATOM 2834 N N . TYR A 1 375 ? 4.435 17.969 8.124 1.00 72.12 375 TYR A N 1
ATOM 2835 C CA . TYR A 1 375 ? 4.152 19.356 7.734 1.00 72.12 375 TYR A CA 1
ATOM 2836 C C . TYR A 1 375 ? 2.695 19.756 7.925 1.00 72.12 375 TYR A C 1
ATOM 2838 O O . TYR A 1 375 ? 2.336 20.895 7.637 1.00 72.12 375 TYR A O 1
ATOM 2846 N N . ASP A 1 376 ? 1.872 18.821 8.399 1.00 65.94 376 ASP A N 1
ATOM 2847 C CA . ASP A 1 376 ? 0.503 19.067 8.796 1.00 65.94 376 ASP A CA 1
ATOM 2848 C C . ASP A 1 376 ? -0.288 19.832 7.728 1.00 65.94 376 ASP A C 1
ATOM 2850 O O . ASP A 1 376 ? -0.911 20.861 7.993 1.00 65.94 376 ASP A O 1
ATOM 2854 N N . ILE A 1 377 ? -0.225 19.342 6.481 1.00 64.12 377 ILE A N 1
ATOM 2855 C CA . ILE A 1 377 ? -0.942 19.940 5.348 1.00 64.12 377 ILE A CA 1
ATOM 2856 C C . ILE A 1 377 ? -2.451 19.780 5.609 1.00 64.12 377 ILE A C 1
ATOM 2858 O O . ILE A 1 377 ? -3.083 18.793 5.224 1.00 64.12 377 ILE A O 1
ATOM 2862 N N . ARG A 1 378 ? -3.028 20.740 6.340 1.00 60.41 378 ARG A N 1
ATOM 2863 C CA . ARG A 1 378 ? -4.419 20.763 6.807 1.00 60.41 378 ARG A CA 1
ATOM 2864 C C . ARG A 1 378 ? -5.287 21.675 5.945 1.00 60.41 378 ARG A C 1
ATOM 2866 O O . ARG A 1 378 ? -4.821 22.549 5.217 1.00 60.41 378 ARG A O 1
ATOM 2873 N N . GLY A 1 379 ? -6.598 21.481 6.072 1.00 61.84 379 GLY A N 1
ATOM 2874 C CA . GLY A 1 379 ? -7.586 22.451 5.610 1.00 61.84 379 GLY A CA 1
ATOM 2875 C C . GLY A 1 379 ? -7.784 22.495 4.084 1.00 61.84 379 GLY A C 1
ATOM 2876 O O . GLY A 1 379 ? -7.784 21.441 3.441 1.00 61.84 379 GLY A O 1
ATOM 2877 N N . PRO A 1 380 ? -8.004 23.690 3.500 1.00 58.59 380 PRO A N 1
ATOM 2878 C CA . PRO A 1 380 ? -8.428 23.847 2.106 1.00 58.59 380 PRO A CA 1
ATOM 2879 C C . PRO A 1 380 ? -7.441 23.284 1.084 1.00 58.59 380 PRO A C 1
ATOM 2881 O O . PRO A 1 380 ? -7.865 22.695 0.098 1.00 58.59 380 PRO A O 1
ATOM 2884 N N . VAL A 1 381 ? -6.131 23.388 1.333 1.00 65.62 381 VAL A N 1
ATOM 2885 C CA . VAL A 1 381 ? -5.097 22.859 0.423 1.00 65.62 381 VAL A CA 1
ATOM 2886 C C . VAL A 1 381 ? -5.228 21.344 0.278 1.00 65.62 381 VAL A C 1
ATOM 2888 O O . VAL A 1 381 ? -5.189 20.818 -0.830 1.00 65.62 381 VAL A O 1
ATOM 2891 N N . ARG A 1 382 ? -5.480 20.638 1.385 1.00 66.06 382 ARG A N 1
ATOM 2892 C CA . ARG A 1 382 ? -5.735 19.194 1.374 1.00 66.06 382 ARG A CA 1
ATOM 2893 C C . ARG A 1 382 ? -7.023 18.850 0.632 1.00 66.06 382 ARG A C 1
ATOM 2895 O O . ARG A 1 382 ? -7.038 17.895 -0.132 1.00 66.06 382 ARG A O 1
ATOM 2902 N N . GLN A 1 383 ? -8.094 19.616 0.842 1.00 65.88 383 GLN A N 1
ATOM 2903 C CA . GLN A 1 383 ? -9.366 19.404 0.140 1.00 65.88 383 GLN A CA 1
ATOM 2904 C C . GLN A 1 383 ? -9.231 19.644 -1.367 1.00 65.88 383 GLN A C 1
ATOM 2906 O O . GLN A 1 383 ? -9.791 18.883 -2.148 1.00 65.88 383 GLN A O 1
ATOM 2911 N N . ILE A 1 384 ? -8.449 20.647 -1.773 1.00 69.69 384 ILE A N 1
ATOM 2912 C CA . ILE A 1 384 ? -8.142 20.927 -3.178 1.00 69.69 384 ILE A CA 1
ATOM 2913 C C . ILE A 1 384 ? -7.312 19.790 -3.772 1.00 69.69 384 ILE A C 1
ATOM 2915 O O . ILE A 1 384 ? -7.670 19.291 -4.831 1.00 69.69 384 ILE A O 1
ATOM 2919 N N . LEU A 1 385 ? -6.260 19.327 -3.089 1.00 69.88 385 LEU A N 1
ATOM 2920 C CA . LEU A 1 385 ? -5.468 18.181 -3.549 1.00 69.88 385 LEU A CA 1
ATOM 2921 C C . LEU A 1 385 ? -6.333 16.925 -3.691 1.00 69.88 385 LEU A C 1
ATOM 2923 O O . LEU A 1 385 ? -6.266 16.251 -4.713 1.00 69.88 385 LEU A O 1
ATOM 2927 N N . PHE A 1 386 ? -7.195 16.651 -2.713 1.00 66.44 386 PHE A N 1
ATOM 2928 C CA . PHE A 1 386 ? -8.107 15.512 -2.757 1.00 66.44 386 PHE A CA 1
ATOM 2929 C C . PHE A 1 386 ? -9.121 15.632 -3.899 1.00 66.44 386 PHE A C 1
ATOM 2931 O O . PHE A 1 386 ? -9.358 14.664 -4.613 1.00 66.44 386 PHE A O 1
ATOM 2938 N N . LEU A 1 387 ? -9.685 16.823 -4.116 1.00 66.44 387 LEU A N 1
ATOM 2939 C CA . LEU A 1 387 ? -10.614 17.088 -5.213 1.00 66.44 387 LEU A CA 1
ATOM 2940 C C . LEU A 1 387 ? -9.930 16.947 -6.577 1.00 66.44 387 LEU A C 1
ATOM 2942 O O . LEU A 1 387 ? -10.479 16.306 -7.465 1.00 66.44 387 LEU A O 1
ATOM 2946 N N . VAL A 1 388 ? -8.729 17.505 -6.740 1.00 70.81 388 VAL A N 1
ATOM 2947 C CA . VAL A 1 388 ? -7.944 17.395 -7.977 1.00 70.81 388 VAL A CA 1
ATOM 2948 C C . VAL A 1 388 ? -7.620 15.934 -8.267 1.00 70.81 388 VAL A C 1
ATOM 2950 O O . VAL A 1 388 ? -7.828 15.477 -9.385 1.00 70.81 388 VAL A O 1
ATOM 2953 N N . LEU A 1 389 ? -7.184 15.176 -7.262 1.00 66.19 389 LEU A N 1
ATOM 2954 C CA . LEU A 1 389 ? -6.878 13.756 -7.421 1.00 66.19 389 LEU A CA 1
ATOM 2955 C C . LEU A 1 389 ? -8.134 12.913 -7.678 1.00 66.19 389 LEU A C 1
ATOM 2957 O O . LEU A 1 389 ? -8.088 11.973 -8.469 1.00 66.19 389 LEU A O 1
ATOM 2961 N N . PHE A 1 390 ? -9.271 13.279 -7.084 1.00 61.25 390 PHE A N 1
ATOM 2962 C CA . PHE A 1 390 ? -10.554 12.644 -7.363 1.00 61.25 390 PHE A CA 1
ATOM 2963 C C . PHE A 1 390 ? -11.042 12.906 -8.794 1.00 61.25 390 PHE A C 1
ATOM 2965 O O . PHE A 1 390 ? -11.602 11.995 -9.402 1.00 61.25 390 PHE A O 1
ATOM 2972 N N . LEU A 1 391 ? -10.844 14.120 -9.321 1.00 63.34 391 LEU A N 1
ATOM 2973 C CA . LEU A 1 391 ? -11.246 14.515 -10.677 1.00 63.34 391 LEU A CA 1
ATOM 2974 C C . LEU A 1 391 ? -10.287 14.012 -11.768 1.00 63.34 391 LEU A C 1
ATOM 2976 O O . LEU A 1 391 ? -10.712 13.854 -12.907 1.00 63.34 391 LEU A O 1
ATOM 2980 N N . ALA A 1 392 ? -9.010 13.802 -11.437 1.00 58.88 392 ALA A N 1
ATOM 2981 C CA . ALA A 1 392 ? -7.977 13.382 -12.386 1.00 58.88 392 ALA A CA 1
ATOM 2982 C C . ALA A 1 392 ? -7.892 11.856 -12.600 1.00 58.88 392 ALA A C 1
ATOM 2984 O O . ALA A 1 392 ? -7.277 11.423 -13.575 1.00 58.88 392 ALA A O 1
ATOM 2985 N N . ILE A 1 393 ? -8.479 11.052 -11.700 1.00 53.56 393 ILE A N 1
ATOM 2986 C CA . ILE A 1 393 ? -8.794 9.622 -11.927 1.00 53.56 393 ILE A CA 1
ATOM 2987 C C . ILE A 1 393 ? -10.131 9.528 -12.652 1.00 53.56 393 ILE A C 1
ATOM 2989 O O . ILE A 1 393 ? -10.318 8.584 -13.444 1.00 53.56 393 ILE A O 1
#